Protein AF-A0A9W7A1B3-F1 (afdb_monomer)

Solvent-accessible surface area (backbone atoms only — not comparable to full-atom values): 25436 Å² total; per-residue (Å²): 144,85,84,62,67,64,61,56,49,50,51,52,54,48,58,72,50,27,79,85,66,75,71,43,38,44,47,75,47,37,27,54,65,49,44,94,46,11,64,59,52,38,56,49,39,19,62,34,64,101,68,39,80,72,80,75,43,32,38,63,68,20,54,49,42,48,47,52,49,52,20,52,59,31,41,76,69,76,42,67,18,68,62,49,42,54,51,52,52,53,53,51,50,55,41,47,71,67,30,81,82,69,76,72,76,77,79,81,77,75,74,81,84,79,83,83,88,84,87,87,83,88,83,85,85,89,81,89,83,83,88,85,84,87,79,86,86,84,89,83,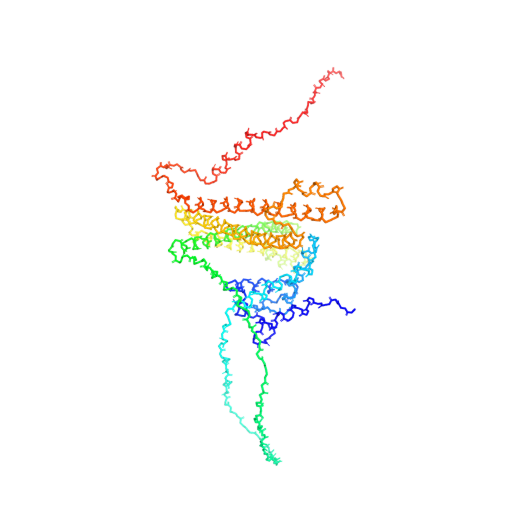89,86,92,86,81,93,77,87,83,77,86,73,81,79,76,75,76,79,75,73,77,70,72,69,94,39,75,66,54,54,50,29,52,51,46,50,52,50,52,48,52,42,53,51,31,50,50,51,35,52,50,44,50,53,52,44,53,52,42,54,54,50,36,51,51,39,47,51,52,18,44,73,57,66,46,48,99,84,61,47,71,69,61,31,58,57,37,43,78,46,100,53,21,72,59,23,48,51,29,49,53,31,50,51,53,38,54,52,38,50,52,51,45,52,53,42,52,51,53,37,51,54,37,44,52,57,34,65,68,54,78,70,68,94,40,73,64,50,56,49,30,54,51,50,52,52,50,52,48,50,47,51,54,35,50,51,52,36,53,54,43,51,54,53,43,53,55,42,52,54,50,36,51,54,38,46,52,52,19,45,74,57,66,44,48,97,82,62,50,71,68,61,30,58,58,37,43,77,45,100,51,19,72,57,24,49,52,28,49,52,31,50,51,51,36,55,53,38,51,52,50,44,54,52,45,51,53,54,36,50,57,36,50,54,48,38,49,51,63,67,66,52,70,85,68,71,70,72,97,78,70,97,67,94,66,52,73,69,51,53,54,50,52,51,53,54,50,50,50,68,75,55,62,79,81,82,73,88,75,88,78,81,83,77,85,77,83,92,80,134

Foldseek 3Di:
DDDCPLLVLLVVLVPLQPVVVPQWAALVSQCLQPPPCSQVVQQVLLVADPPRPPPSIHHSVSSVSVLVVQLVVQVVVVHRSVVRSVVVSVVSVVSNVVGPPPPPDPPPPPDDDDDDDDDDDDDDDDDDDDDDDDDDDDDDDDDDDDDDDDDDDDPDDPPPPPPPPDPLLVLLVVLVVLVVQLVVLVVVLVVLVVVLVVLVVVLVVLVVQLVVLVDDPPDDLVVLVVCCVDPCVVSSVSNNVSVVVNVVSVVVSVVSVVVSVVSVVSSVVSDPPPDPSSVVSVVVVVLVVQLVVLVVVLVVLVVVLVVLVVVLVVLVVQLVVLVDDPPDDLVNLVVCCVDPCVVSSVSNNVSVVVNVVSVVVSVVSVVVSVVSVVVSVCSVPVDPPPPPPDDPDDPDVVNVVVVVVVVVCVVCPPPPDDDDDDDDDDDDDD

InterPro domains:
  IPR002048 EF-hand domain [PF13202] (10-33)
  IPR002048 EF-hand domain [PF13202] (53-66)
  IPR002048 EF-hand domain [PS50222] (5-40)
  IPR011992 EF-hand domain pair [SSF47473] (4-72)
  IPR018247 EF-Hand 1, calcium-binding site [PS00018] (18-30)

Organism: NCBI:txid1714386

Secondary structure (DSSP, 8-state):
----HHHHHHHHHHHHH-SS--SEE-HHHHHHHHGGGHHHHHHHHHTSSTT---SSSEEHHHHHHHHHHHHHHHHHTTS-HHHHHHHHHHHHHHHHHHS----PPP------------------------------------------------------------HHHHHHHHHHHHHHHHHHHHHHHHHHHHHHHHHHHHHHHHHHHHHHTT--TT--HHHHHHHTTSTTHHHHHHHHHHHHHHHHHHHHHHHHHHHHHHHHHHHHH-----SHHHHHHHHHHHHHHHHHHHHHHHHHHHHHHHHHHHHHHHHHHHHHHTT--TT--HHHHHHHTTSTTHHHHHHHHHHHHHHHHHHHHHHHHHHHHHHHHHHHHHHHHS------S-------HHHHHHHHHHHHHHHS------------PPPP--

Radius of gyration: 39.37 Å; Cα contacts (8 Å, |Δi|>4): 263; chains: 1; bounding box: 117×94×112 Å

Sequence (430 aa):
MSENTHEEEIKAFFNDIDVNGSGSLEVVELKRLFGQNAETVAAELDGIGNGGNGDGVVSLDELQSFFNNIKANTETAGKDGEAAVKKALKGLRVTLEKAPKEEAPPALVVEPEAPKEEAPVEEEKPVEEEAPFAEEPKVEEAPKEEAPVEEAPKAEEEEVVDIPDNEETNKAAQGLQNLKRKKDAKAKVAAKRAELAALDEAEKKIEEEAAAAGVTDQTTEAELEEMASGPEADKAATMLQSMQRKKDAIKRVEAKKAELAAAKEEEEAIDIPDNEETNKAAQGLQNLKRKKDAKAKVAAKRAELAALDEAEKKIEEEAAAAGVTDQTTEAELEEMASGPEADKAATMLQSMQRKKDAIKKVDAKRAELKAAEDEVVAVEESPNEEAPAGLESAVSPRAQIAAAKELDSKLNPPAEGAGGEAVVEAPPAE

pLDDT: mean 75.17, std 20.06, range [30.69, 95.06]

Structure (mmCIF, N/CA/C/O backbone):
data_AF-A0A9W7A1B3-F1
#
_entry.id   AF-A0A9W7A1B3-F1
#
loop_
_atom_site.group_PDB
_atom_site.id
_atom_site.type_symbol
_atom_site.label_atom_id
_atom_site.label_alt_id
_atom_site.label_comp_id
_atom_site.label_asym_id
_atom_site.label_entity_id
_atom_site.label_seq_id
_atom_site.pdbx_PDB_ins_code
_atom_site.Cartn_x
_atom_site.Cartn_y
_atom_site.Cartn_z
_atom_site.occupancy
_atom_site.B_iso_or_equiv
_atom_site.auth_seq_id
_atom_site.auth_comp_id
_atom_site.auth_asym_id
_atom_site.auth_atom_id
_atom_site.pdbx_PDB_model_num
ATOM 1 N N . MET A 1 1 ? 1.606 -35.020 9.521 1.00 42.25 1 MET A N 1
ATOM 2 C CA . MET A 1 1 ? 0.880 -35.074 8.234 1.00 42.25 1 MET A CA 1
ATOM 3 C C . MET A 1 1 ? -0.245 -34.036 8.257 1.00 42.25 1 MET A C 1
ATOM 5 O O . MET A 1 1 ? -1.403 -34.425 8.220 1.00 42.25 1 MET A O 1
ATOM 9 N N . SER A 1 2 ? 0.060 -32.738 8.403 1.00 50.41 2 SER A N 1
ATOM 10 C CA . SER A 1 2 ? -0.943 -31.651 8.350 1.00 50.41 2 SER A CA 1
ATOM 11 C C . SER A 1 2 ? -0.256 -30.280 8.183 1.00 50.41 2 SER A C 1
ATOM 13 O O . SER A 1 2 ? -0.318 -29.470 9.098 1.00 50.41 2 SER A O 1
ATOM 15 N N . GLU A 1 3 ? 0.454 -30.025 7.076 1.00 50.12 3 GLU A N 1
ATOM 16 C CA . GLU A 1 3 ? 1.166 -28.734 6.882 1.00 50.12 3 GLU A CA 1
ATOM 17 C C . GLU A 1 3 ? 0.798 -27.948 5.604 1.00 50.12 3 GLU A C 1
ATOM 19 O O . GLU A 1 3 ? 1.347 -26.873 5.393 1.00 50.12 3 GLU A O 1
ATOM 24 N N . ASN A 1 4 ? -0.205 -28.366 4.817 1.00 58.25 4 ASN A N 1
ATOM 25 C CA . ASN A 1 4 ? -0.624 -27.629 3.602 1.00 58.25 4 ASN A CA 1
ATOM 26 C C . ASN A 1 4 ? -2.002 -26.945 3.727 1.00 58.25 4 ASN A C 1
ATOM 28 O O . ASN A 1 4 ? -2.737 -26.819 2.754 1.00 58.25 4 ASN A O 1
ATOM 32 N N . THR A 1 5 ? -2.368 -26.469 4.919 1.00 76.94 5 THR A N 1
ATOM 33 C CA . THR A 1 5 ? -3.688 -25.852 5.180 1.00 76.94 5 THR A CA 1
ATOM 34 C C . THR A 1 5 ? -3.945 -24.583 4.358 1.00 76.94 5 THR A C 1
ATOM 36 O O . THR A 1 5 ? -5.055 -24.367 3.888 1.00 76.94 5 THR A O 1
ATOM 39 N N . HIS A 1 6 ? -2.927 -23.749 4.136 1.00 83.81 6 HIS A N 1
ATOM 40 C CA . HIS A 1 6 ? -3.083 -22.490 3.402 1.00 83.81 6 HIS A CA 1
ATOM 41 C C . HIS A 1 6 ? -3.154 -22.677 1.878 1.00 83.81 6 HIS A C 1
ATOM 43 O O . HIS A 1 6 ? -3.874 -21.936 1.222 1.00 83.81 6 HIS A O 1
ATOM 49 N N . GLU A 1 7 ? -2.473 -23.673 1.304 1.00 88.88 7 GLU A N 1
ATOM 50 C CA . GLU A 1 7 ? -2.584 -23.980 -0.132 1.00 88.88 7 GLU A CA 1
ATOM 51 C C . GLU A 1 7 ? -4.000 -24.440 -0.498 1.00 88.88 7 GLU A C 1
ATOM 53 O O . GLU A 1 7 ? -4.557 -24.006 -1.507 1.00 88.88 7 GLU A O 1
ATOM 58 N N . GLU A 1 8 ? -4.606 -25.276 0.352 1.00 91.06 8 GLU A N 1
ATOM 59 C CA . GLU A 1 8 ? -5.997 -25.708 0.198 1.00 91.06 8 GLU A CA 1
ATOM 60 C C . GLU A 1 8 ? -6.974 -24.533 0.348 1.00 91.06 8 GLU A C 1
ATOM 62 O O . GLU A 1 8 ? -7.931 -24.430 -0.419 1.00 91.06 8 GLU A O 1
ATOM 67 N N . GLU A 1 9 ? -6.716 -23.607 1.278 1.00 91.44 9 GLU A N 1
ATOM 68 C CA . GLU A 1 9 ? -7.517 -22.387 1.438 1.00 91.44 9 GLU A CA 1
ATOM 69 C C . GLU A 1 9 ? -7.401 -21.443 0.229 1.00 91.44 9 GLU A C 1
ATOM 71 O O . GLU A 1 9 ? -8.421 -20.913 -0.216 1.00 91.44 9 GLU A O 1
ATOM 76 N N . ILE A 1 10 ? -6.197 -21.260 -0.330 1.00 93.38 10 ILE A N 1
ATOM 77 C CA . ILE A 1 10 ? -5.975 -20.461 -1.548 1.00 93.38 10 ILE A CA 1
ATOM 78 C C . ILE A 1 10 ? -6.693 -21.108 -2.731 1.00 93.38 10 ILE A C 1
ATOM 80 O O . ILE A 1 10 ? -7.367 -20.413 -3.482 1.00 93.38 10 ILE A O 1
ATOM 84 N N . LYS A 1 11 ? -6.608 -22.435 -2.873 1.00 94.88 11 LYS A N 1
ATOM 85 C CA . LYS A 1 11 ? -7.301 -23.170 -3.936 1.00 94.88 11 LYS A CA 1
ATOM 86 C C . LYS A 1 11 ? -8.821 -23.081 -3.807 1.00 94.88 11 LYS A C 1
ATOM 88 O O . LYS A 1 11 ? -9.506 -22.894 -4.805 1.00 94.88 11 LYS A O 1
ATOM 93 N N . ALA A 1 12 ? -9.353 -23.193 -2.592 1.00 93.31 12 ALA A N 1
ATOM 94 C CA . ALA A 1 12 ? -10.780 -23.002 -2.354 1.00 93.31 12 ALA A CA 1
ATOM 95 C C . ALA A 1 12 ? -11.211 -21.579 -2.734 1.00 93.31 12 ALA A C 1
ATOM 97 O O . ALA A 1 12 ? -12.193 -21.412 -3.442 1.00 93.31 12 ALA A O 1
ATOM 98 N N . PHE A 1 13 ? -10.441 -20.567 -2.327 1.00 94.19 13 PHE A N 1
ATOM 99 C CA . PHE A 1 13 ? -10.705 -19.176 -2.688 1.00 94.19 13 PHE A CA 1
ATOM 100 C C . PHE A 1 13 ? -10.598 -18.916 -4.196 1.00 94.19 13 PHE A C 1
ATOM 102 O O . PHE A 1 13 ? -11.420 -18.190 -4.737 1.00 94.19 13 PHE A O 1
ATOM 109 N N . PHE A 1 14 ? -9.637 -19.532 -4.884 1.00 95.06 14 PHE A N 1
ATOM 110 C CA . PHE A 1 14 ? -9.517 -19.462 -6.339 1.00 95.06 14 PHE A CA 1
ATOM 111 C C . PHE A 1 14 ? -10.797 -19.959 -7.020 1.00 95.06 14 PHE A C 1
ATOM 113 O O . PHE A 1 14 ? -11.385 -19.242 -7.823 1.00 95.06 14 PHE A O 1
ATOM 120 N N . ASN A 1 15 ? -11.281 -21.137 -6.618 1.00 94.31 15 ASN A N 1
ATOM 121 C CA . ASN A 1 15 ? -12.518 -21.713 -7.148 1.00 94.31 15 ASN A CA 1
ATOM 122 C C . ASN A 1 15 ? -13.766 -20.875 -6.816 1.00 94.31 15 ASN A C 1
ATOM 124 O O . ASN A 1 15 ? -14.752 -20.944 -7.540 1.00 94.31 15 ASN A O 1
ATOM 128 N N . ASP A 1 16 ? -13.748 -20.105 -5.721 1.00 92.31 16 ASP A N 1
ATOM 129 C CA . ASP A 1 16 ? -14.851 -19.198 -5.375 1.00 92.31 16 ASP A CA 1
ATOM 130 C C . ASP A 1 16 ? -14.948 -18.012 -6.366 1.00 92.31 16 ASP A C 1
ATOM 132 O O . ASP A 1 16 ? -16.018 -17.414 -6.510 1.00 92.31 16 ASP A O 1
ATOM 136 N N . ILE A 1 17 ? -13.842 -17.651 -7.031 1.00 92.94 17 ILE A N 1
ATOM 137 C CA . ILE A 1 17 ? -13.749 -16.515 -7.968 1.00 92.94 17 ILE A CA 1
ATOM 138 C C . ILE A 1 17 ? -13.858 -16.973 -9.423 1.00 92.94 17 ILE A C 1
ATOM 140 O O . ILE A 1 17 ? -14.475 -16.263 -10.216 1.00 92.94 17 ILE A O 1
ATOM 144 N N . ASP A 1 18 ? -13.266 -18.124 -9.749 1.00 94.88 18 ASP A N 1
ATOM 145 C CA . ASP A 1 18 ? -13.313 -18.780 -11.061 1.00 94.88 18 ASP A CA 1
ATOM 146 C C . ASP A 1 18 ? -14.726 -19.331 -11.313 1.00 94.88 18 ASP A C 1
ATOM 148 O O . ASP A 1 18 ? -15.024 -20.514 -11.134 1.00 94.88 18 ASP A O 1
ATOM 152 N N . VAL A 1 19 ? -15.650 -18.432 -11.651 1.00 90.94 19 VAL A N 1
ATOM 153 C CA . VAL A 1 19 ? -17.077 -18.756 -11.765 1.00 90.94 19 VAL A CA 1
ATOM 154 C C . VAL A 1 19 ? -17.354 -19.538 -13.043 1.00 90.94 19 VAL A C 1
ATOM 156 O O . VAL A 1 19 ? -18.316 -20.308 -13.088 1.00 90.94 19 VAL A O 1
ATOM 159 N N . ASN A 1 20 ? -16.531 -19.353 -14.078 1.00 89.81 20 ASN A N 1
ATOM 160 C CA . ASN A 1 20 ? -16.642 -20.124 -15.312 1.00 89.81 20 ASN A CA 1
ATOM 161 C C . ASN A 1 20 ? -15.918 -21.486 -15.237 1.00 89.81 20 ASN A C 1
ATOM 163 O O . ASN A 1 20 ? -16.147 -22.329 -16.108 1.00 89.81 20 ASN A O 1
ATOM 167 N N . GLY A 1 21 ? -15.118 -21.734 -14.192 1.00 92.69 21 GLY A N 1
ATOM 168 C CA . GLY A 1 21 ? -14.382 -22.981 -13.987 1.00 92.69 21 GLY A CA 1
ATOM 169 C C . GLY A 1 21 ? -13.288 -23.199 -15.030 1.00 92.69 21 GLY A C 1
ATOM 170 O O . GLY A 1 21 ? -12.997 -24.345 -15.384 1.00 92.69 21 GLY A O 1
ATOM 171 N N . SER A 1 22 ? -12.738 -22.117 -15.580 1.00 92.44 22 SER A N 1
ATOM 172 C CA . SER A 1 22 ? -11.733 -22.163 -16.642 1.00 92.44 22 SER A CA 1
ATOM 173 C C . SER A 1 22 ? -10.363 -22.626 -16.143 1.00 92.44 22 SER A C 1
ATOM 175 O O . SER A 1 22 ? -9.544 -23.079 -16.945 1.00 92.44 22 SER A O 1
ATOM 177 N N . GLY A 1 23 ? -10.119 -22.565 -14.831 1.00 93.12 23 GLY A N 1
ATOM 178 C CA . GLY A 1 23 ? -8.818 -22.831 -14.224 1.00 93.12 23 GLY A CA 1
ATOM 179 C C . GLY A 1 23 ? -7.876 -21.623 -14.225 1.00 93.12 23 GLY A C 1
ATOM 180 O O . GLY A 1 23 ? -6.732 -21.766 -13.788 1.00 93.12 23 GLY A O 1
ATOM 181 N N . SER A 1 24 ? -8.355 -20.454 -14.660 1.00 93.56 24 SER A N 1
ATOM 182 C CA . SER A 1 24 ? -7.649 -19.169 -14.668 1.00 93.56 24 SER A CA 1
ATOM 183 C C . SER A 1 24 ? -8.621 -18.050 -14.282 1.00 93.56 24 SER A C 1
ATOM 185 O O . SER A 1 24 ? -9.803 -18.141 -14.571 1.00 93.56 24 SER A O 1
ATOM 187 N N . LEU A 1 25 ? -8.141 -16.982 -13.646 1.00 93.31 25 LEU A N 1
ATOM 188 C CA . LEU A 1 25 ? -8.967 -15.820 -13.318 1.00 93.31 25 LEU A CA 1
ATOM 189 C C . LEU A 1 25 ? -8.822 -14.760 -14.401 1.00 93.31 25 LEU A C 1
ATOM 191 O O . LEU A 1 25 ? -7.751 -14.171 -14.578 1.00 93.31 25 LEU A O 1
ATOM 195 N N . GLU A 1 26 ? -9.917 -14.481 -15.095 1.00 92.69 26 GLU A N 1
ATOM 196 C CA . GLU A 1 26 ? -9.976 -13.388 -16.057 1.00 92.69 26 GLU A CA 1
ATOM 197 C C . GLU A 1 26 ? -10.159 -12.033 -15.354 1.00 92.69 26 GLU A C 1
ATOM 199 O O . GLU A 1 26 ? -10.687 -11.926 -14.242 1.00 92.69 26 GLU A O 1
ATOM 204 N N . VAL A 1 27 ? -9.798 -10.941 -16.039 1.00 91.25 27 VAL A N 1
ATOM 205 C CA . VAL A 1 27 ? -10.001 -9.567 -15.538 1.00 91.25 27 VAL A CA 1
ATOM 206 C C . VAL A 1 27 ? -11.457 -9.320 -15.127 1.00 91.25 27 VAL A C 1
ATOM 208 O O . VAL A 1 27 ? -11.708 -8.610 -14.153 1.00 91.25 27 VAL A O 1
ATOM 211 N N . VAL A 1 28 ? -12.422 -9.912 -15.839 1.00 90.88 28 VAL A N 1
ATOM 212 C CA . VAL A 1 28 ? -13.857 -9.795 -15.532 1.00 90.88 28 VAL A CA 1
ATOM 213 C C . VAL A 1 28 ? -14.192 -10.424 -14.178 1.00 90.88 28 VAL A C 1
ATOM 215 O O . VAL A 1 28 ? -14.945 -9.841 -13.398 1.00 90.88 28 VAL A O 1
ATOM 218 N N . GLU A 1 29 ? -13.595 -11.568 -13.856 1.00 91.38 29 GLU A N 1
ATOM 219 C CA . GLU A 1 29 ? -13.804 -12.264 -12.584 1.00 91.38 29 GLU A CA 1
ATOM 220 C C . GLU A 1 29 ? -13.119 -11.516 -11.438 1.00 91.38 29 GLU A C 1
ATOM 222 O O . GLU A 1 29 ? -13.723 -11.267 -10.391 1.00 91.38 29 GLU A O 1
ATOM 227 N N . LEU A 1 30 ? -11.906 -11.013 -11.679 1.00 90.69 30 LEU A N 1
ATOM 228 C CA . LEU A 1 30 ? -11.185 -10.148 -10.744 1.00 90.69 30 LEU A CA 1
ATOM 229 C C . LEU A 1 30 ? -11.904 -8.812 -10.500 1.00 90.69 30 LEU A C 1
ATOM 231 O O . LEU A 1 30 ? -11.788 -8.236 -9.415 1.00 90.69 30 LEU A O 1
ATOM 235 N N . LYS A 1 31 ? -12.698 -8.324 -11.461 1.00 90.62 31 LYS A N 1
ATOM 236 C CA . LYS A 1 31 ? -13.496 -7.093 -11.333 1.00 90.62 31 LYS A CA 1
ATOM 237 C C . LYS A 1 31 ? -14.519 -7.170 -10.211 1.00 90.62 31 LYS A C 1
ATOM 239 O O . LYS A 1 31 ? -14.789 -6.149 -9.579 1.00 90.62 31 LYS A O 1
ATOM 244 N N . ARG A 1 32 ? -15.027 -8.365 -9.899 1.00 86.31 32 ARG A N 1
ATOM 245 C CA . ARG A 1 32 ? -15.930 -8.573 -8.756 1.00 86.31 32 ARG A CA 1
ATOM 246 C C . ARG A 1 32 ? -15.235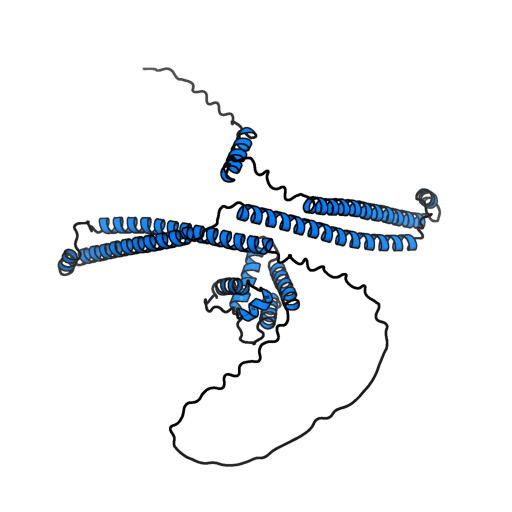 -8.317 -7.421 1.00 86.31 32 ARG A C 1
ATOM 248 O O . ARG A 1 32 ? -15.849 -7.777 -6.510 1.00 86.31 32 ARG A O 1
ATOM 255 N N . LEU A 1 33 ? -13.951 -8.655 -7.317 1.00 87.38 33 LEU A N 1
ATOM 256 C CA . LEU A 1 33 ? -13.163 -8.475 -6.098 1.00 87.38 33 LEU A CA 1
ATOM 257 C C . LEU A 1 33 ? -12.541 -7.084 -5.980 1.00 87.38 33 LEU A C 1
ATOM 259 O O . LEU A 1 33 ? -12.558 -6.477 -4.910 1.00 87.38 33 LEU A O 1
ATOM 263 N N . PHE A 1 34 ? -11.958 -6.591 -7.069 1.00 88.88 34 PHE A N 1
ATOM 264 C CA . PHE A 1 34 ? -11.080 -5.420 -7.051 1.00 88.88 34 PHE A CA 1
ATOM 265 C C . PHE A 1 34 ? -11.684 -4.197 -7.751 1.00 88.88 34 PHE A C 1
ATOM 267 O O . PHE A 1 34 ? -11.060 -3.130 -7.790 1.00 88.88 34 PHE A O 1
ATOM 274 N N . GLY A 1 35 ? -12.901 -4.319 -8.291 1.00 88.50 35 GLY A N 1
ATOM 275 C CA . GLY A 1 35 ? -13.586 -3.248 -9.004 1.00 88.50 35 GLY A CA 1
ATOM 276 C C . GLY A 1 35 ? -12.753 -2.736 -10.177 1.00 88.50 35 GLY A C 1
ATOM 277 O O . GLY A 1 35 ? -12.212 -3.503 -10.969 1.00 88.50 35 GLY A O 1
ATOM 278 N N . GLN A 1 36 ? -12.605 -1.415 -10.273 1.00 86.25 36 GLN A N 1
ATOM 279 C CA . GLN A 1 36 ? -11.832 -0.768 -11.342 1.00 86.25 36 GLN A CA 1
ATOM 280 C C . GLN A 1 36 ? -10.328 -1.088 -11.312 1.00 86.25 36 GLN A C 1
ATOM 282 O O . GLN A 1 36 ? -9.644 -0.836 -12.296 1.00 86.25 36 GLN A O 1
ATOM 287 N N . ASN A 1 37 ? -9.808 -1.654 -10.218 1.00 85.69 37 ASN A N 1
ATOM 288 C CA . ASN A 1 37 ? -8.390 -1.998 -10.110 1.00 85.69 37 ASN A CA 1
ATOM 289 C C . ASN A 1 37 ? -8.059 -3.392 -10.664 1.00 85.69 37 ASN A C 1
ATOM 291 O O . ASN A 1 37 ? -6.894 -3.776 -10.639 1.00 85.69 37 ASN A O 1
ATOM 295 N N . ALA A 1 38 ? -9.044 -4.153 -11.150 1.00 88.81 38 ALA A N 1
ATOM 296 C CA . ALA A 1 38 ? -8.846 -5.539 -11.573 1.00 88.81 38 ALA A CA 1
ATOM 297 C C . ALA A 1 38 ? -7.778 -5.716 -12.658 1.00 88.81 38 ALA A C 1
ATOM 299 O O . ALA A 1 38 ? -6.983 -6.636 -12.552 1.00 88.81 38 ALA A O 1
ATOM 300 N N . GLU A 1 39 ? -7.688 -4.811 -13.635 1.00 85.69 39 GLU A N 1
ATOM 301 C CA . GLU A 1 39 ? -6.642 -4.854 -14.672 1.00 85.69 39 GLU A CA 1
ATOM 302 C C . GLU A 1 39 ? -5.234 -4.665 -14.092 1.00 85.69 39 GLU A C 1
ATOM 304 O O . GLU A 1 39 ? -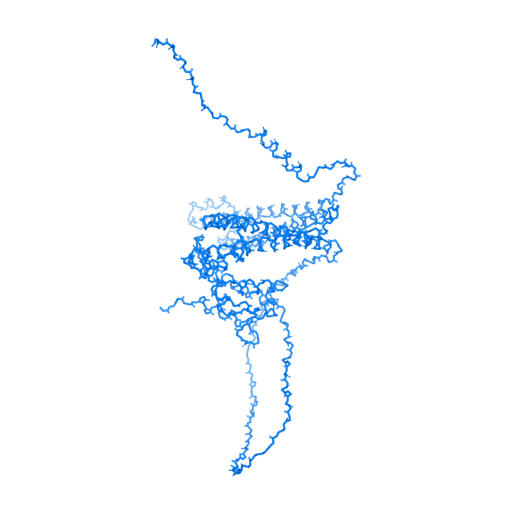4.283 -5.309 -14.521 1.00 85.69 39 GLU A O 1
ATOM 309 N N . THR A 1 40 ? -5.093 -3.792 -13.091 1.00 86.62 40 THR A N 1
ATOM 310 C CA . THR A 1 40 ? -3.803 -3.552 -12.427 1.00 86.62 40 THR A CA 1
ATOM 311 C C . THR A 1 40 ? -3.427 -4.731 -11.541 1.00 86.62 40 THR A C 1
ATOM 313 O O . THR A 1 40 ? -2.281 -5.158 -11.558 1.00 86.62 40 THR A O 1
ATOM 316 N N . VAL A 1 41 ? -4.396 -5.289 -10.811 1.00 87.12 41 VAL A N 1
ATOM 317 C CA . VAL A 1 41 ? -4.186 -6.474 -9.971 1.00 87.12 41 VAL A CA 1
ATOM 318 C C . VAL A 1 41 ? -3.868 -7.702 -10.823 1.00 87.12 41 VAL A C 1
ATOM 320 O O . VAL A 1 41 ? -2.962 -8.442 -10.470 1.00 87.12 41 VAL A O 1
ATOM 323 N N . ALA A 1 42 ? -4.548 -7.893 -11.956 1.00 88.00 42 ALA A N 1
ATOM 324 C CA . ALA A 1 42 ? -4.244 -8.964 -12.901 1.00 88.00 42 ALA A CA 1
ATOM 325 C C . ALA A 1 42 ? -2.807 -8.844 -13.422 1.00 88.00 42 ALA A C 1
ATOM 327 O O . ALA A 1 42 ? -2.041 -9.788 -13.292 1.00 88.00 42 ALA A O 1
ATOM 328 N N . ALA A 1 43 ? -2.411 -7.659 -13.903 1.00 85.75 43 ALA A N 1
ATOM 329 C CA . ALA A 1 43 ? -1.057 -7.420 -14.403 1.00 85.75 43 ALA A CA 1
ATOM 330 C C . ALA A 1 43 ? 0.028 -7.571 -13.321 1.00 85.75 43 ALA A C 1
ATOM 332 O O . ALA A 1 43 ? 1.144 -7.996 -13.614 1.00 85.75 43 ALA A O 1
ATOM 333 N N . GLU A 1 44 ? -0.272 -7.210 -12.070 1.00 85.06 44 GLU A N 1
ATOM 334 C CA . GLU A 1 44 ? 0.640 -7.450 -10.952 1.00 85.06 44 GLU A CA 1
ATOM 335 C C . GLU A 1 44 ? 0.751 -8.946 -10.638 1.00 85.06 44 GLU A C 1
ATOM 337 O O . GLU A 1 44 ? 1.862 -9.437 -10.494 1.00 85.06 44 GLU A O 1
ATOM 342 N N . LEU A 1 45 ? -0.359 -9.683 -10.564 1.00 85.81 45 LEU A N 1
ATOM 343 C CA . LEU A 1 45 ? -0.354 -11.115 -10.243 1.00 85.81 45 LEU A CA 1
ATOM 344 C C . LEU A 1 45 ? 0.309 -11.963 -11.338 1.00 85.81 45 LEU A C 1
ATOM 346 O O . LEU A 1 45 ? 1.156 -12.789 -11.010 1.00 85.81 45 LEU A O 1
ATOM 350 N N . ASP A 1 46 ? 0.000 -11.684 -12.604 1.00 82.94 46 ASP A N 1
ATOM 351 C CA . ASP A 1 46 ? 0.619 -12.285 -13.798 1.00 82.94 46 ASP A CA 1
ATOM 352 C C . ASP A 1 46 ? 2.138 -11.979 -13.868 1.00 82.94 46 ASP A C 1
ATOM 354 O O . ASP A 1 46 ? 2.947 -12.737 -14.394 1.00 82.94 46 ASP A O 1
ATOM 358 N N . GLY A 1 47 ? 2.586 -10.883 -13.241 1.00 74.00 47 GLY A N 1
ATOM 359 C CA . GLY A 1 47 ? 4.003 -10.510 -13.154 1.00 74.00 47 GLY A CA 1
ATOM 360 C C . GLY A 1 47 ? 4.755 -10.999 -11.906 1.00 74.00 47 GLY A C 1
ATOM 361 O O . GLY A 1 47 ? 5.973 -10.796 -11.817 1.00 74.00 47 GLY A O 1
ATOM 362 N N . ILE A 1 48 ? 4.082 -11.583 -10.906 1.00 67.75 48 ILE A N 1
ATOM 363 C CA . ILE A 1 48 ? 4.693 -11.898 -9.603 1.00 67.75 48 ILE A CA 1
ATOM 364 C C . ILE A 1 48 ? 5.212 -13.343 -9.557 1.00 67.75 48 ILE A C 1
ATOM 366 O O . ILE A 1 48 ? 4.467 -14.310 -9.438 1.00 67.75 48 ILE A O 1
ATOM 370 N N . GLY A 1 49 ? 6.541 -13.475 -9.498 1.00 57.44 49 GLY A N 1
ATOM 371 C CA . GLY A 1 49 ? 7.241 -14.729 -9.194 1.0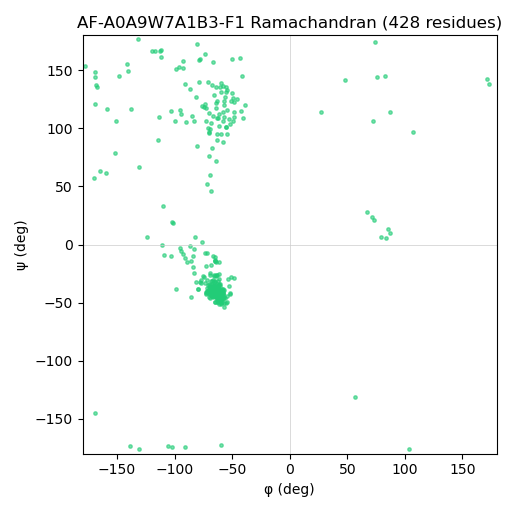0 57.44 49 GLY A CA 1
ATOM 372 C C . GLY A 1 49 ? 7.857 -15.423 -10.414 1.00 57.44 49 GLY A C 1
ATOM 373 O O . GLY A 1 49 ? 7.836 -14.908 -11.523 1.00 57.44 49 GLY A O 1
ATOM 374 N N . ASN A 1 50 ? 8.437 -16.609 -10.199 1.00 51.81 50 ASN A N 1
ATOM 375 C CA . ASN A 1 50 ? 9.050 -17.432 -11.259 1.00 51.81 50 ASN A CA 1
ATOM 376 C C . ASN A 1 50 ? 8.016 -18.166 -12.147 1.00 51.81 50 ASN A C 1
ATOM 378 O O . ASN A 1 50 ? 8.421 -18.956 -12.997 1.00 51.81 50 ASN A O 1
ATOM 382 N N . GLY A 1 51 ? 6.715 -17.959 -11.908 1.00 55.69 51 GLY A N 1
ATOM 383 C CA . GLY A 1 51 ? 5.611 -18.618 -12.614 1.00 55.69 51 GLY A CA 1
ATOM 384 C C . GLY A 1 51 ? 4.808 -17.717 -13.555 1.00 55.69 51 GLY A C 1
ATOM 385 O O . GLY A 1 51 ? 4.017 -18.259 -14.313 1.00 55.69 51 GLY A O 1
ATOM 386 N N . GLY A 1 52 ? 5.036 -16.398 -13.533 1.00 66.69 52 GLY A N 1
ATOM 387 C CA . GLY A 1 52 ? 4.323 -15.439 -14.379 1.00 66.69 52 GLY A CA 1
ATOM 388 C C . GLY A 1 52 ? 4.598 -15.666 -15.861 1.00 66.69 52 GLY A C 1
ATOM 389 O O . GLY A 1 52 ? 5.764 -15.643 -16.278 1.00 66.69 52 GLY A O 1
ATOM 390 N N . ASN A 1 53 ? 3.557 -15.915 -16.653 1.00 77.00 53 ASN A N 1
ATOM 391 C CA . ASN A 1 53 ? 3.695 -16.202 -18.083 1.00 77.00 53 ASN A CA 1
ATOM 392 C C . ASN A 1 53 ? 3.331 -14.998 -18.982 1.00 77.00 53 ASN A C 1
ATOM 394 O O . ASN A 1 53 ? 3.665 -15.015 -20.172 1.00 77.00 53 ASN A O 1
ATOM 398 N N . GLY A 1 54 ? 2.747 -13.934 -18.417 1.00 81.00 54 GLY A N 1
ATOM 399 C CA . GLY A 1 54 ? 2.372 -12.718 -19.129 1.00 81.00 54 GLY A CA 1
ATOM 400 C C . GLY A 1 54 ? 1.176 -12.905 -20.063 1.00 81.00 54 GLY A C 1
ATOM 401 O O . GLY A 1 54 ?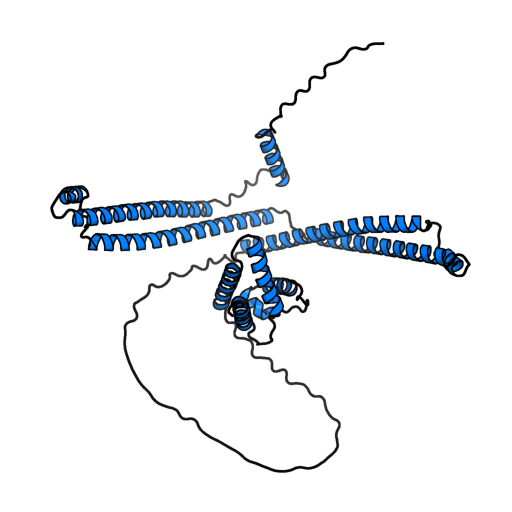 1.090 -12.193 -21.070 1.00 81.00 54 GLY A O 1
ATOM 402 N N . ASP A 1 55 ? 0.322 -13.901 -19.817 1.00 83.69 55 ASP A N 1
ATOM 403 C CA . ASP A 1 55 ? -0.804 -14.241 -20.690 1.00 83.69 55 ASP A CA 1
ATOM 404 C C . ASP A 1 55 ? -2.058 -13.382 -20.442 1.00 83.69 55 ASP A C 1
ATOM 406 O O . ASP A 1 55 ? -3.017 -13.451 -21.219 1.00 83.69 55 ASP A O 1
ATOM 410 N N . GLY A 1 56 ? -2.024 -12.504 -19.434 1.00 83.44 56 GLY A N 1
ATOM 411 C CA . GLY A 1 56 ? -3.107 -11.587 -19.099 1.00 83.44 56 GLY A CA 1
ATOM 412 C C . GLY A 1 56 ? -4.255 -12.223 -18.312 1.00 83.44 56 GLY A C 1
ATOM 413 O O . GLY A 1 56 ? -5.265 -11.548 -18.084 1.00 83.44 56 GLY A O 1
ATOM 414 N N . VAL A 1 57 ? -4.118 -13.481 -17.887 1.00 90.19 57 VAL A N 1
ATOM 415 C CA . VAL A 1 57 ? -4.993 -14.124 -16.900 1.00 90.19 5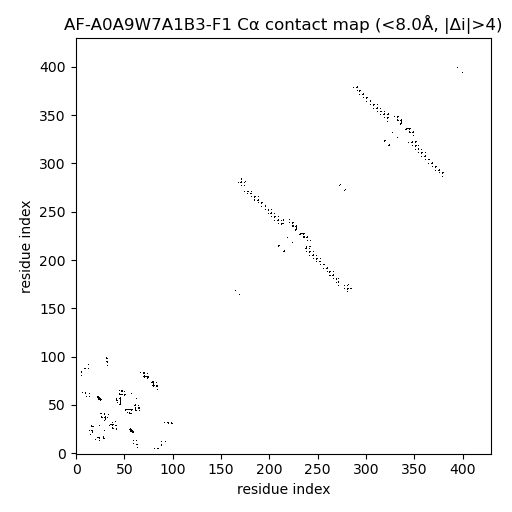7 VAL A CA 1
ATOM 416 C C . VAL A 1 57 ? -4.182 -14.506 -15.662 1.00 90.19 57 VAL A C 1
ATOM 418 O O . VAL A 1 57 ? -2.962 -14.430 -15.658 1.00 90.19 57 VAL A O 1
ATOM 421 N N . VAL A 1 58 ? -4.857 -14.841 -14.561 1.00 93.00 58 VAL A N 1
ATOM 422 C CA . VAL A 1 58 ? -4.171 -15.244 -13.324 1.00 93.00 58 VAL A CA 1
ATOM 423 C C . VAL A 1 58 ? -4.459 -16.706 -13.030 1.00 93.00 58 VAL A C 1
ATOM 425 O O . VAL A 1 58 ? -5.567 -17.073 -12.645 1.00 93.00 58 VAL A O 1
ATOM 428 N N . SER A 1 59 ? -3.453 -17.552 -13.176 1.00 93.38 59 SER A N 1
ATOM 429 C CA . SER A 1 59 ? -3.501 -18.969 -12.829 1.00 93.38 59 SER A CA 1
ATOM 430 C C . SER A 1 59 ? -3.472 -19.207 -11.312 1.00 93.38 59 SER A C 1
ATOM 432 O O . SER A 1 59 ? -3.101 -18.344 -10.507 1.00 93.38 59 SER A O 1
ATOM 434 N N . LEU A 1 60 ? -3.841 -20.424 -10.891 1.00 93.44 60 LEU A N 1
ATOM 435 C CA . LEU A 1 60 ? -3.750 -20.833 -9.484 1.00 93.44 60 LEU A CA 1
ATOM 436 C C . LEU A 1 60 ? -2.312 -20.730 -8.948 1.00 93.44 60 LEU A C 1
ATOM 438 O O . LEU A 1 60 ? -2.121 -20.318 -7.803 1.00 93.44 60 LEU A O 1
ATOM 442 N N . ASP A 1 61 ? -1.314 -21.073 -9.762 1.00 91.06 61 ASP A N 1
ATOM 443 C CA . ASP A 1 61 ? 0.099 -21.068 -9.364 1.00 91.06 61 ASP A CA 1
ATOM 444 C C . ASP A 1 61 ? 0.627 -19.638 -9.149 1.00 91.06 61 ASP A C 1
ATOM 446 O O . ASP A 1 61 ? 1.392 -19.380 -8.210 1.00 91.06 61 ASP A O 1
ATOM 450 N N . GLU A 1 62 ? 0.178 -18.681 -9.963 1.00 91.81 62 GLU A N 1
ATOM 451 C CA . GLU A 1 62 ? 0.478 -17.252 -9.795 1.00 91.81 62 GLU A CA 1
ATOM 452 C C . GLU A 1 62 ? -0.196 -16.694 -8.539 1.00 91.81 62 GLU A C 1
ATOM 454 O O . GLU A 1 62 ? 0.453 -16.040 -7.714 1.00 91.81 62 GLU A O 1
ATOM 459 N N . LEU A 1 63 ? -1.469 -17.038 -8.314 1.00 91.69 63 LEU A N 1
ATOM 460 C CA . LEU A 1 63 ? -2.173 -16.637 -7.098 1.00 91.69 63 LEU A CA 1
ATOM 461 C C . LEU A 1 63 ? -1.507 -17.225 -5.840 1.00 91.69 63 LEU A C 1
ATOM 463 O O . LEU A 1 63 ? -1.333 -16.526 -4.838 1.00 91.69 63 LEU A O 1
ATOM 467 N N . GLN A 1 64 ? -1.079 -18.489 -5.879 1.00 92.25 64 GLN A N 1
ATOM 468 C CA . GLN A 1 64 ? -0.326 -19.112 -4.788 1.00 92.25 64 GLN A CA 1
ATOM 469 C C . GLN A 1 64 ? 1.022 -18.423 -4.563 1.00 92.25 64 GLN A C 1
ATOM 471 O O . GLN A 1 64 ? 1.385 -18.138 -3.418 1.00 92.25 64 GLN A O 1
ATOM 476 N N . SER A 1 65 ? 1.745 -18.099 -5.635 1.00 90.62 65 SER A N 1
ATOM 477 C CA . SER A 1 65 ? 3.025 -17.385 -5.566 1.00 90.62 65 SER A CA 1
ATOM 478 C C . SER A 1 65 ? 2.882 -16.017 -4.899 1.00 90.62 65 SER A C 1
ATOM 480 O O . SER A 1 65 ? 3.707 -15.649 -4.057 1.00 90.62 65 SER A O 1
ATOM 482 N N . PHE A 1 66 ? 1.798 -15.296 -5.187 1.00 92.00 66 PHE A N 1
ATOM 483 C CA . PHE A 1 66 ? 1.473 -14.037 -4.527 1.00 92.00 66 PHE A CA 1
ATOM 484 C C . PHE A 1 66 ? 1.301 -14.192 -3.006 1.00 92.00 66 PHE A C 1
ATOM 486 O O . PHE A 1 66 ? 1.951 -13.483 -2.231 1.00 92.00 66 PHE A O 1
ATOM 493 N N . PHE A 1 67 ? 0.489 -15.149 -2.547 1.00 92.75 67 PHE A N 1
ATOM 494 C CA . PHE A 1 67 ? 0.299 -15.374 -1.107 1.00 92.75 67 PHE A CA 1
ATOM 495 C C . PHE A 1 67 ? 1.558 -15.911 -0.417 1.00 92.75 67 PHE A C 1
ATOM 497 O O . PHE A 1 67 ? 1.848 -15.524 0.718 1.00 92.75 67 PHE A O 1
ATOM 504 N N . ASN A 1 68 ? 2.355 -16.727 -1.106 1.00 90.75 68 ASN A N 1
ATOM 505 C CA . ASN A 1 68 ? 3.653 -17.182 -0.610 1.00 90.75 68 ASN A CA 1
ATOM 506 C C . ASN A 1 68 ? 4.636 -16.016 -0.438 1.00 90.75 68 ASN A C 1
ATOM 508 O O . ASN A 1 68 ? 5.384 -15.975 0.541 1.00 90.75 68 ASN A O 1
ATOM 512 N N . ASN A 1 69 ? 4.589 -15.018 -1.323 1.00 90.06 69 ASN A N 1
ATOM 513 C CA . ASN A 1 69 ? 5.368 -13.791 -1.182 1.00 90.06 69 ASN A CA 1
ATOM 514 C C . ASN A 1 69 ? 4.905 -12.961 0.033 1.00 90.06 69 ASN A C 1
ATOM 516 O O . ASN A 1 69 ? 5.731 -12.497 0.819 1.00 90.06 69 ASN A O 1
ATOM 520 N N . ILE A 1 70 ? 3.590 -12.845 0.272 1.00 90.69 70 ILE A N 1
ATOM 521 C CA . ILE A 1 70 ? 3.054 -12.214 1.495 1.00 90.69 70 ILE A CA 1
ATOM 522 C C . ILE A 1 70 ? 3.569 -12.933 2.744 1.00 90.69 70 ILE A C 1
ATOM 524 O O . ILE A 1 70 ? 4.030 -12.276 3.684 1.00 90.69 70 ILE A O 1
ATOM 528 N N . LYS A 1 71 ? 3.516 -14.269 2.755 1.00 91.69 71 LYS A N 1
ATOM 529 C CA . LYS A 1 71 ? 4.022 -15.088 3.858 1.00 91.69 71 LYS A CA 1
ATOM 530 C C . LYS A 1 71 ? 5.501 -14.797 4.119 1.00 91.69 71 LYS A C 1
ATOM 532 O O . LYS A 1 71 ? 5.841 -14.378 5.223 1.00 91.69 71 LYS A O 1
ATOM 537 N N . ALA A 1 72 ? 6.345 -14.898 3.092 1.00 90.19 72 ALA A N 1
ATOM 538 C CA . ALA A 1 72 ? 7.785 -14.660 3.195 1.00 90.19 72 ALA A CA 1
ATOM 539 C C . ALA A 1 72 ? 8.127 -13.230 3.661 1.00 90.19 72 ALA A C 1
ATOM 541 O O . ALA A 1 72 ? 8.966 -13.035 4.544 1.00 90.19 72 ALA A O 1
ATOM 542 N N . ASN A 1 73 ? 7.446 -12.209 3.132 1.00 89.25 73 ASN A N 1
ATOM 543 C CA . ASN A 1 73 ? 7.648 -10.815 3.548 1.00 89.25 73 ASN A CA 1
ATOM 544 C C . ASN A 1 73 ? 7.206 -10.562 4.994 1.00 89.25 73 ASN A C 1
ATOM 546 O O . ASN A 1 73 ? 7.763 -9.717 5.693 1.00 89.25 73 ASN A O 1
ATOM 550 N N . THR A 1 74 ? 6.201 -11.294 5.464 1.00 90.62 74 THR A N 1
ATOM 551 C CA . THR A 1 74 ? 5.713 -11.144 6.835 1.00 90.62 74 THR A CA 1
ATOM 552 C C . THR A 1 74 ? 6.613 -11.877 7.831 1.00 90.62 74 THR A C 1
ATOM 554 O O . THR A 1 74 ? 6.908 -11.337 8.900 1.00 90.62 74 THR A O 1
ATOM 557 N N . GLU A 1 75 ? 7.123 -13.051 7.454 1.00 90.06 75 GLU A N 1
ATOM 558 C CA . GLU A 1 75 ? 8.103 -13.815 8.235 1.00 90.06 75 GLU A CA 1
ATOM 559 C C . GLU A 1 75 ? 9.439 -13.071 8.359 1.00 90.06 75 GLU A C 1
ATOM 561 O O . GLU A 1 75 ? 9.993 -12.977 9.455 1.00 90.06 75 GLU A O 1
ATOM 566 N N . THR A 1 76 ? 9.927 -12.452 7.279 1.00 89.50 76 THR A N 1
ATOM 567 C CA . THR A 1 76 ? 11.140 -11.608 7.324 1.00 89.50 76 THR A CA 1
ATOM 568 C C . THR A 1 76 ? 10.967 -10.376 8.215 1.00 89.50 76 THR A C 1
ATOM 570 O O . THR A 1 76 ? 11.936 -9.899 8.804 1.00 89.50 76 THR A O 1
ATOM 573 N N . ALA A 1 77 ? 9.731 -9.901 8.397 1.00 87.69 77 ALA A N 1
ATOM 574 C CA . ALA A 1 77 ? 9.381 -8.845 9.344 1.00 87.69 77 ALA A CA 1
ATOM 575 C C . ALA A 1 77 ? 9.185 -9.343 10.796 1.00 87.69 77 ALA A C 1
ATOM 577 O O . ALA A 1 77 ? 8.761 -8.564 11.655 1.00 87.69 77 ALA A O 1
ATOM 578 N N . GLY A 1 78 ? 9.466 -10.620 11.084 1.00 88.81 78 GLY A N 1
ATOM 579 C CA . GLY A 1 78 ? 9.358 -11.219 12.419 1.00 88.81 78 GLY A CA 1
ATOM 580 C C . GLY A 1 78 ? 7.921 -11.453 12.891 1.00 88.81 78 GLY A C 1
ATOM 581 O O . GLY A 1 78 ? 7.674 -11.526 14.095 1.00 88.81 78 GLY A O 1
ATOM 582 N N . LYS A 1 79 ? 6.960 -11.524 11.965 1.00 93.12 79 LYS A N 1
ATOM 583 C CA . LYS A 1 79 ? 5.542 -11.782 12.246 1.00 93.12 79 LYS A CA 1
ATOM 584 C C . LYS A 1 79 ? 5.138 -13.155 11.709 1.00 93.12 79 LYS A C 1
ATOM 586 O O . LYS A 1 79 ? 5.804 -13.716 10.848 1.00 93.12 79 LYS A O 1
ATOM 591 N N . ASP A 1 80 ? 4.022 -13.676 12.208 1.00 91.44 80 ASP A N 1
ATOM 592 C CA . ASP A 1 80 ? 3.441 -14.932 11.731 1.00 91.44 80 ASP A CA 1
ATOM 593 C C . ASP A 1 80 ? 2.899 -14.759 10.299 1.00 91.44 80 ASP A C 1
ATOM 595 O O . ASP A 1 80 ? 1.865 -14.115 10.079 1.00 91.44 80 ASP A O 1
ATOM 599 N N . GLY A 1 81 ? 3.635 -15.293 9.321 1.00 89.00 81 GLY A N 1
ATOM 600 C CA . GLY A 1 81 ? 3.269 -15.210 7.910 1.00 89.00 81 GLY A CA 1
ATOM 601 C C . GLY A 1 81 ? 2.016 -16.006 7.565 1.00 89.00 81 GLY A C 1
ATOM 602 O O . GLY A 1 81 ? 1.243 -15.577 6.709 1.00 89.00 81 GLY A O 1
ATOM 603 N N . GLU A 1 82 ? 1.750 -17.111 8.259 1.00 89.25 82 GLU A N 1
ATOM 604 C CA . GLU A 1 82 ? 0.555 -17.916 8.012 1.00 89.25 82 GLU A CA 1
ATOM 605 C C . GLU A 1 82 ? -0.705 -17.194 8.502 1.00 89.25 82 GLU A C 1
ATOM 607 O O . GLU A 1 82 ? -1.714 -17.130 7.793 1.00 89.25 82 GLU A O 1
ATOM 612 N N . ALA A 1 83 ? -0.630 -16.551 9.671 1.00 89.06 83 ALA A N 1
ATOM 613 C CA . ALA A 1 83 ? -1.704 -15.690 10.161 1.00 89.06 83 ALA A CA 1
ATOM 614 C C . ALA A 1 83 ? -1.985 -14.512 9.210 1.00 89.06 83 ALA A C 1
ATOM 616 O O . ALA A 1 83 ? -3.137 -14.095 9.057 1.00 89.06 83 ALA A O 1
ATOM 617 N N . ALA A 1 84 ? -0.955 -13.979 8.547 1.00 91.50 84 ALA A N 1
ATOM 618 C CA . ALA A 1 84 ? -1.109 -12.902 7.576 1.00 91.50 84 ALA A CA 1
ATOM 619 C C . ALA A 1 84 ? -1.811 -13.358 6.292 1.00 91.50 84 ALA A C 1
ATOM 621 O O . ALA A 1 84 ? -2.727 -12.668 5.840 1.00 91.50 84 ALA A O 1
ATOM 622 N N . VAL A 1 85 ? -1.460 -14.534 5.760 1.00 92.38 85 VAL A N 1
ATOM 623 C CA . VAL A 1 85 ? -2.156 -15.137 4.609 1.00 92.38 85 VAL A CA 1
ATOM 624 C C . VAL A 1 85 ? -3.625 -15.399 4.944 1.00 92.38 85 VAL A C 1
ATOM 626 O O . VAL A 1 85 ? -4.505 -14.940 4.218 1.00 92.38 85 VAL A O 1
ATOM 629 N N . LYS A 1 86 ? -3.918 -16.020 6.096 1.00 91.31 86 LYS A N 1
ATOM 630 C CA . LYS A 1 86 ? -5.302 -16.260 6.552 1.00 91.31 86 LYS A CA 1
ATOM 631 C C . LYS A 1 86 ? -6.102 -14.970 6.694 1.00 91.31 86 LYS A C 1
ATOM 633 O O . LYS A 1 86 ? -7.264 -14.897 6.295 1.00 91.31 86 LYS A O 1
ATOM 638 N N . LYS A 1 87 ? -5.484 -13.922 7.246 1.00 92.81 87 LYS A N 1
ATOM 639 C CA . LYS A 1 87 ? -6.116 -12.605 7.379 1.00 92.81 87 LYS A CA 1
ATOM 640 C C . LYS A 1 87 ? -6.403 -11.971 6.015 1.00 92.81 87 LYS A C 1
ATOM 642 O O . LYS A 1 87 ? -7.476 -11.393 5.850 1.00 92.81 87 LYS A O 1
ATOM 647 N N . ALA A 1 88 ? -5.479 -12.085 5.063 1.00 92.56 88 ALA A N 1
ATOM 648 C CA . ALA A 1 88 ? -5.655 -11.578 3.706 1.00 92.56 88 ALA A CA 1
ATOM 649 C C . ALA A 1 88 ? -6.789 -12.313 2.971 1.00 92.56 88 ALA A C 1
ATOM 651 O O . ALA A 1 88 ? -7.713 -11.660 2.489 1.00 92.56 88 ALA A O 1
ATOM 652 N N . LEU A 1 89 ? -6.790 -13.651 2.984 1.00 92.88 89 LEU A N 1
ATOM 653 C CA . LEU A 1 89 ? -7.852 -14.476 2.391 1.00 92.88 89 LEU A CA 1
ATOM 654 C C . LEU A 1 89 ? -9.225 -14.172 2.998 1.00 92.88 89 LEU A C 1
ATOM 656 O O . LEU A 1 89 ? -10.199 -13.982 2.272 1.00 92.88 89 LEU A O 1
ATOM 660 N N . LYS A 1 90 ? -9.311 -14.055 4.329 1.00 92.75 90 LYS A N 1
ATOM 661 C CA . LYS A 1 90 ? -10.564 -13.697 5.007 1.00 92.75 90 LYS A CA 1
ATOM 662 C C . LYS A 1 90 ? -11.074 -12.321 4.576 1.00 92.75 90 LYS A C 1
ATOM 664 O O . LYS A 1 90 ? -12.269 -12.166 4.351 1.00 92.75 90 LYS A O 1
ATOM 669 N N . GLY A 1 91 ? -10.186 -11.332 4.461 1.00 90.94 91 GLY A N 1
ATOM 670 C CA . GLY A 1 91 ? -10.550 -9.997 3.984 1.00 90.94 91 GLY A CA 1
ATOM 671 C C . GLY A 1 91 ? -11.106 -10.026 2.562 1.00 90.94 91 GLY A C 1
ATOM 672 O O . GLY A 1 91 ? -12.140 -9.419 2.301 1.00 90.94 91 GLY A O 1
ATOM 673 N N . LEU A 1 92 ? -10.467 -10.784 1.670 1.00 91.38 92 LEU A N 1
ATOM 674 C CA . LEU A 1 92 ? -10.910 -10.917 0.284 1.00 91.38 92 LEU A CA 1
ATOM 675 C C . LEU A 1 92 ? -12.246 -11.656 0.156 1.00 91.38 92 LEU A C 1
ATOM 677 O O . LEU A 1 92 ? -13.096 -11.220 -0.614 1.00 91.38 92 LEU A O 1
ATOM 681 N N . ARG A 1 93 ? -12.481 -12.712 0.945 1.00 90.94 93 ARG A N 1
ATOM 682 C CA . ARG A 1 93 ? -13.781 -13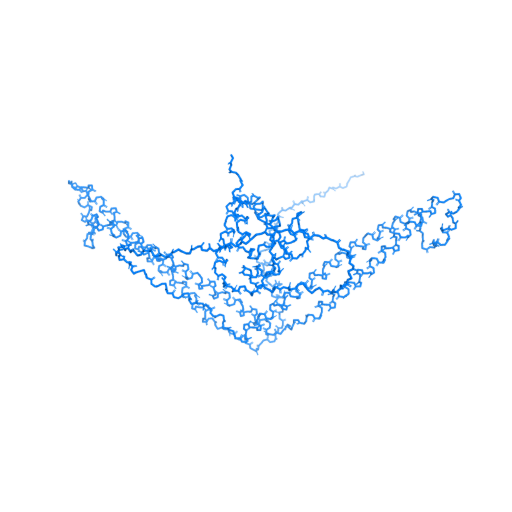.405 0.975 1.00 90.94 93 ARG A CA 1
ATOM 683 C C . ARG A 1 93 ? -14.923 -12.496 1.416 1.00 90.94 93 ARG A C 1
ATOM 685 O O . ARG A 1 93 ? -15.976 -12.511 0.795 1.00 90.94 93 ARG A O 1
ATOM 692 N N . VAL A 1 94 ? -14.704 -11.654 2.426 1.00 89.75 94 VAL A N 1
ATOM 693 C CA . VAL A 1 94 ? -15.712 -10.664 2.849 1.00 89.75 94 VAL A CA 1
ATOM 694 C C . VAL A 1 94 ? -16.021 -9.679 1.719 1.00 89.75 94 VAL A C 1
ATOM 696 O O . VAL A 1 94 ? -17.174 -9.293 1.536 1.00 89.75 94 VAL A O 1
ATOM 699 N N . THR A 1 95 ? -15.015 -9.274 0.941 1.00 86.81 95 THR A N 1
ATOM 700 C CA . THR A 1 95 ? -15.228 -8.429 -0.242 1.00 86.81 95 THR A CA 1
ATOM 701 C C . THR A 1 95 ? -16.017 -9.167 -1.323 1.00 86.81 95 THR A C 1
ATOM 703 O O . THR A 1 95 ? -16.942 -8.588 -1.883 1.00 86.81 95 THR A O 1
ATOM 706 N N . LEU A 1 96 ? -15.710 -10.445 -1.570 1.00 87.50 96 LEU A N 1
ATOM 707 C CA . LEU A 1 96 ? -16.428 -11.285 -2.532 1.00 87.50 96 LEU A CA 1
ATOM 708 C C . LEU A 1 96 ? -17.908 -11.448 -2.160 1.00 87.50 96 LEU A C 1
ATOM 710 O O . LEU A 1 96 ? -18.773 -11.330 -3.020 1.00 87.50 96 LEU A O 1
ATOM 714 N N . GLU A 1 97 ? -18.211 -11.667 -0.878 1.00 87.19 97 GLU A N 1
ATOM 715 C CA . GLU A 1 97 ? -19.587 -11.791 -0.377 1.00 87.19 97 GLU A CA 1
ATOM 716 C C . GLU A 1 97 ? -20.394 -10.494 -0.521 1.00 87.19 97 GLU A C 1
ATOM 718 O O . GLU A 1 97 ? -21.609 -10.539 -0.712 1.00 87.19 97 GLU A O 1
ATOM 723 N N . LYS A 1 98 ? -19.724 -9.338 -0.432 1.00 82.62 98 LYS A N 1
ATOM 724 C CA . LYS A 1 98 ? -20.338 -8.014 -0.606 1.00 82.62 98 LYS A CA 1
ATOM 725 C C . LYS A 1 98 ? -20.444 -7.582 -2.066 1.00 82.62 98 LYS A C 1
ATOM 727 O O . LYS A 1 98 ? -21.207 -6.662 -2.360 1.00 82.62 98 LYS A O 1
ATOM 732 N N . ALA A 1 99 ? -19.674 -8.191 -2.965 1.00 77.88 99 ALA A N 1
ATOM 733 C CA . ALA A 1 99 ? -19.721 -7.859 -4.376 1.00 77.88 99 ALA A CA 1
ATOM 734 C C . ALA A 1 99 ? -21.112 -8.201 -4.939 1.00 77.88 99 ALA A C 1
ATOM 736 O O . ALA A 1 99 ? -21.649 -9.274 -4.640 1.00 77.88 99 ALA A O 1
ATOM 737 N N . PRO A 1 100 ? -21.726 -7.314 -5.745 1.00 71.44 100 PRO A N 1
ATOM 738 C CA . PRO A 1 100 ? -22.985 -7.632 -6.394 1.00 71.44 100 PRO A CA 1
ATOM 739 C C . PRO A 1 100 ? -22.783 -8.901 -7.221 1.00 71.44 100 PRO A C 1
ATOM 741 O O . PRO A 1 100 ? -21.887 -8.967 -8.065 1.00 71.44 100 PRO A O 1
ATOM 744 N N . LYS A 1 101 ? -23.605 -9.922 -6.954 1.00 66.12 101 LYS A N 1
ATOM 745 C CA . LYS A 1 101 ? -23.677 -11.129 -7.780 1.00 66.12 101 LYS A CA 1
ATOM 746 C C . LYS A 1 101 ? -24.255 -10.717 -9.125 1.00 66.12 101 LYS A C 1
ATOM 748 O O . LYS A 1 101 ? -25.460 -10.774 -9.336 1.00 66.12 101 LYS A O 1
ATOM 753 N N . GLU A 1 102 ? -23.393 -10.208 -9.991 1.00 54.50 102 GLU A N 1
ATOM 754 C CA . GLU A 1 102 ? -23.731 -9.910 -11.370 1.00 54.50 102 GLU A CA 1
ATOM 755 C C . GLU A 1 102 ? -24.115 -11.244 -12.012 1.00 54.50 102 GLU A C 1
ATOM 757 O O . GLU A 1 102 ? -23.267 -12.132 -12.133 1.00 54.50 102 GLU A O 1
ATOM 762 N N . GLU A 1 103 ? -25.409 -11.423 -12.302 1.00 45.59 103 GLU A N 1
ATOM 763 C CA . GLU A 1 103 ? -25.928 -12.558 -13.066 1.00 45.59 103 GLU A CA 1
ATOM 764 C C . GLU A 1 103 ? -25.065 -12.689 -14.319 1.00 45.59 103 GLU A C 1
ATOM 766 O O . GLU A 1 103 ? -25.011 -11.775 -15.144 1.00 45.59 103 GLU A O 1
ATOM 771 N N . ALA A 1 104 ? -24.319 -13.790 -14.409 1.00 47.28 104 ALA A N 1
ATOM 772 C CA . ALA A 1 104 ? -23.448 -14.035 -15.542 1.00 47.28 104 ALA A CA 1
ATOM 773 C C . ALA A 1 104 ? -24.285 -13.939 -16.830 1.00 47.28 104 ALA A C 1
ATOM 775 O O . ALA A 1 104 ? -25.368 -14.535 -16.883 1.00 47.28 104 ALA A O 1
ATOM 776 N N . PRO A 1 105 ? -23.828 -13.215 -17.867 1.00 39.88 105 PRO A N 1
ATOM 777 C CA . PRO A 1 105 ? -24.482 -13.294 -19.161 1.00 39.88 105 PRO A CA 1
ATOM 778 C C . PRO A 1 105 ? -24.511 -14.770 -19.588 1.00 39.88 105 PRO A C 1
ATOM 780 O O . PRO A 1 105 ? -23.511 -15.473 -19.406 1.00 39.88 105 PRO A O 1
ATOM 783 N N . PRO A 1 106 ? -25.647 -15.274 -20.106 1.00 40.44 106 PRO A N 1
ATOM 784 C CA . PRO A 1 106 ? -25.750 -16.660 -20.529 1.00 40.44 106 PRO A CA 1
ATOM 785 C C . PRO A 1 106 ? -24.638 -16.947 -21.531 1.00 40.44 106 PRO A C 1
ATOM 787 O O . PRO A 1 106 ? -24.430 -16.167 -22.463 1.00 40.44 106 PRO A O 1
ATOM 790 N N . ALA A 1 107 ? -23.925 -18.052 -21.303 1.00 41.22 107 ALA A N 1
ATOM 791 C CA . ALA A 1 107 ? -22.880 -18.546 -22.180 1.00 41.22 107 ALA A CA 1
ATOM 792 C C . ALA A 1 107 ? -23.339 -18.428 -23.639 1.00 41.22 107 ALA A C 1
ATOM 794 O O . ALA A 1 107 ? -24.313 -19.065 -24.050 1.00 41.22 107 ALA A O 1
ATOM 795 N N . LEU A 1 108 ? -22.657 -17.577 -24.406 1.00 36.09 108 LEU A N 1
ATOM 796 C CA . LEU A 1 108 ? -22.777 -17.546 -25.854 1.00 36.09 108 LEU A CA 1
ATOM 797 C C . LEU A 1 108 ? -22.286 -18.905 -26.349 1.00 36.09 108 LEU A C 1
ATOM 799 O O . LEU A 1 108 ? -21.089 -19.142 -26.488 1.00 36.09 108 LEU A O 1
ATOM 803 N N . VAL A 1 109 ? -23.235 -19.815 -26.561 1.00 39.34 109 VAL A N 1
ATOM 804 C CA . VAL A 1 109 ? -23.051 -21.029 -27.347 1.00 39.34 109 VAL A CA 1
ATOM 805 C C . VAL A 1 109 ? -22.651 -20.561 -28.741 1.00 39.34 109 VAL A C 1
ATOM 807 O O . VAL A 1 109 ? -23.491 -20.190 -29.557 1.00 39.34 109 VAL A O 1
ATOM 810 N N . VAL A 1 110 ? -21.347 -20.505 -28.992 1.00 39.88 110 VAL A N 1
ATOM 811 C CA . VAL A 1 110 ? -20.812 -20.399 -30.344 1.00 39.88 110 VAL A CA 1
ATOM 812 C C . VAL A 1 110 ? -21.089 -21.750 -30.994 1.00 39.88 110 VAL A C 1
ATOM 814 O O . VAL A 1 110 ? -20.376 -22.726 -30.764 1.00 39.88 110 VAL A O 1
ATOM 817 N N . GLU A 1 111 ? -22.185 -21.824 -31.749 1.00 41.88 111 GLU A N 1
ATOM 818 C CA . GLU A 1 111 ? -22.401 -22.903 -32.707 1.00 41.88 111 GLU A CA 1
ATOM 819 C C . GLU A 1 111 ? -21.205 -22.930 -33.676 1.00 41.88 111 GLU A C 1
ATOM 821 O O . GLU A 1 111 ? -20.866 -21.893 -34.255 1.00 41.88 111 GLU A O 1
ATOM 826 N N . PRO A 1 112 ? -20.531 -24.076 -33.865 1.00 42.16 112 PRO A N 1
ATOM 827 C CA . PRO A 1 112 ? -19.467 -24.169 -34.850 1.00 42.16 112 PRO A CA 1
ATOM 828 C C . PRO A 1 112 ? -20.069 -24.117 -36.261 1.00 42.16 112 PRO A C 1
ATOM 830 O O . PRO A 1 112 ? -20.754 -25.045 -36.695 1.00 42.16 112 PRO A O 1
ATOM 833 N N . GLU A 1 113 ? -19.787 -23.038 -36.997 1.00 35.62 113 GLU A N 1
ATOM 834 C CA . GLU A 1 113 ? -20.006 -22.982 -38.442 1.00 35.62 113 GLU A CA 1
ATOM 835 C C . GLU A 1 113 ? -19.152 -24.050 -39.139 1.00 35.62 113 GLU A C 1
ATOM 837 O O . GLU A 1 113 ? -17.923 -23.978 -39.190 1.00 35.62 113 GLU A O 1
ATOM 842 N N . ALA A 1 114 ? -19.825 -25.042 -39.714 1.00 41.31 114 ALA A N 1
ATOM 843 C CA . ALA A 1 114 ? -19.248 -25.967 -40.673 1.00 41.31 114 ALA A CA 1
ATOM 844 C C . ALA A 1 114 ? -19.341 -25.391 -42.097 1.00 41.31 114 ALA A C 1
ATOM 846 O O . ALA A 1 114 ? -20.437 -25.025 -42.533 1.00 41.31 114 ALA A O 1
ATOM 847 N N . PRO A 1 115 ? -18.264 -25.433 -42.901 1.00 40.69 115 PRO A N 1
ATOM 848 C CA . PRO A 1 115 ? -18.386 -25.459 -44.346 1.00 40.69 115 PRO A CA 1
ATOM 849 C C . PRO A 1 115 ? -18.143 -26.878 -44.883 1.00 40.69 115 PRO A C 1
ATOM 851 O O . PRO A 1 115 ? -17.057 -27.436 -44.762 1.00 40.69 115 PRO A O 1
ATOM 854 N N . LYS A 1 116 ? -19.220 -27.428 -45.460 1.00 39.75 116 LYS A N 1
ATOM 855 C CA . LYS A 1 116 ? -19.325 -28.134 -46.757 1.00 39.75 116 LYS A CA 1
ATOM 856 C C . LYS A 1 116 ? -18.056 -28.841 -47.271 1.00 39.75 116 LYS A C 1
ATOM 858 O O . LYS A 1 116 ? -17.065 -28.194 -47.568 1.00 39.75 116 LYS A O 1
ATOM 863 N N . GLU A 1 117 ? -18.045 -30.169 -47.374 1.00 36.28 117 GLU A N 1
ATOM 864 C CA . GLU A 1 117 ? -18.672 -30.988 -48.437 1.00 36.28 117 GLU A CA 1
ATOM 865 C C . GLU A 1 117 ? -17.575 -31.555 -49.356 1.00 36.28 117 GLU A C 1
ATOM 867 O O . GLU A 1 117 ? -17.124 -30.883 -50.270 1.00 36.28 117 GLU A O 1
ATOM 872 N N . GLU A 1 118 ? -17.154 -32.799 -49.107 1.00 37.09 118 GLU A N 1
ATOM 873 C CA . GLU A 1 118 ? -16.739 -33.755 -50.144 1.00 37.09 118 GLU A CA 1
ATOM 874 C C . GLU A 1 118 ? -16.846 -35.183 -49.568 1.00 37.09 118 GLU A C 1
ATOM 876 O O . GLU A 1 118 ? -16.220 -35.531 -48.569 1.00 37.09 118 GLU A O 1
ATOM 881 N N . ALA A 1 119 ? -17.729 -35.984 -50.165 1.00 42.81 119 ALA A N 1
ATOM 882 C CA . ALA A 1 119 ? -17.910 -37.422 -49.933 1.00 42.81 119 ALA A CA 1
ATOM 883 C C . ALA A 1 119 ? -17.023 -38.221 -50.928 1.00 42.81 119 ALA A C 1
ATOM 885 O O . ALA A 1 119 ? -16.359 -37.584 -51.747 1.00 42.81 119 ALA A O 1
ATOM 886 N N . PRO A 1 120 ? -17.077 -39.570 -51.026 1.00 55.12 120 PRO A N 1
ATOM 887 C CA . PRO A 1 120 ? -17.687 -40.594 -50.159 1.00 55.12 120 PRO A CA 1
ATOM 888 C C . PRO A 1 120 ? -16.718 -41.771 -49.856 1.00 55.12 120 PRO A C 1
ATOM 890 O O . PRO A 1 120 ? -15.634 -41.820 -50.418 1.00 55.12 120 PRO A O 1
ATOM 893 N N . VAL A 1 121 ? -17.119 -42.744 -49.024 1.00 39.53 121 VAL A N 1
ATOM 894 C CA . VAL A 1 121 ? -17.153 -44.197 -49.340 1.00 39.53 121 VAL A CA 1
ATOM 895 C C . VAL A 1 121 ? -17.962 -44.921 -48.242 1.00 39.53 121 VAL A C 1
ATOM 897 O O . VAL A 1 121 ? -17.831 -44.621 -47.058 1.00 39.53 121 VAL A O 1
ATOM 900 N N . GLU A 1 122 ? -18.835 -45.814 -48.714 1.00 38.34 122 GLU A N 1
ATOM 901 C CA . GLU A 1 122 ? -19.665 -46.846 -48.061 1.00 38.34 122 GLU A CA 1
ATOM 902 C C . GLU A 1 122 ? -18.920 -47.655 -46.960 1.00 38.34 122 GLU A C 1
ATOM 904 O O . GLU A 1 122 ? -17.699 -47.668 -46.924 1.00 38.34 122 GLU A O 1
ATOM 909 N N . GLU A 1 123 ? -19.530 -48.357 -45.997 1.00 35.03 123 GLU A N 1
ATOM 910 C CA . GLU A 1 123 ? -20.553 -49.401 -46.137 1.00 35.03 123 GLU A CA 1
ATOM 911 C C . GLU A 1 123 ? -21.002 -49.893 -44.726 1.00 35.03 123 GLU A C 1
ATOM 913 O O . GLU A 1 123 ? -20.240 -49.841 -43.764 1.00 35.03 123 GLU A O 1
ATOM 918 N N . GLU A 1 124 ? -22.238 -50.402 -44.661 1.00 38.59 124 GLU A N 1
ATOM 919 C CA . GLU A 1 124 ? -22.835 -51.360 -43.697 1.00 38.59 124 GLU A CA 1
ATOM 920 C C . GLU A 1 124 ? -23.188 -50.983 -42.227 1.00 38.59 124 GLU A C 1
ATOM 922 O O . GLU A 1 124 ? -22.386 -50.930 -41.300 1.00 38.59 124 GLU A O 1
ATOM 927 N N . LYS A 1 125 ? -24.514 -50.856 -42.044 1.00 43.56 125 LYS A N 1
ATOM 928 C CA . LYS A 1 125 ? -25.387 -51.145 -40.877 1.00 43.56 125 LYS A CA 1
ATOM 929 C C . LYS A 1 125 ? -25.331 -52.641 -40.439 1.00 43.56 125 LYS A C 1
ATOM 931 O O . LYS A 1 125 ? -24.647 -53.391 -41.126 1.00 43.56 125 LYS A O 1
ATOM 936 N N . PRO A 1 126 ? -26.154 -53.169 -39.484 1.00 51.66 126 PRO A N 1
ATOM 937 C CA . PRO A 1 126 ? -27.170 -52.578 -38.570 1.00 51.66 126 PRO A CA 1
ATOM 938 C C . PRO A 1 126 ? -26.953 -53.066 -37.093 1.00 51.66 126 PRO A C 1
ATOM 940 O O . PRO A 1 126 ? -25.952 -53.713 -36.823 1.00 51.66 126 PRO A O 1
ATOM 943 N N . VAL A 1 127 ? -27.735 -52.789 -36.039 1.00 40.19 127 VAL A N 1
ATOM 944 C CA . VAL A 1 127 ? -29.147 -53.117 -35.726 1.00 40.19 127 VAL A CA 1
ATOM 945 C C . VAL A 1 127 ? -29.394 -52.655 -34.264 1.00 40.19 127 VAL A C 1
ATOM 947 O O . VAL A 1 127 ? -28.519 -52.905 -33.445 1.00 40.19 127 VAL A O 1
ATOM 950 N N . GLU A 1 128 ? -30.561 -52.033 -34.006 1.00 36.69 128 GLU A N 1
ATOM 951 C CA . GLU A 1 128 ? -31.424 -51.984 -32.780 1.00 36.69 128 GLU A CA 1
ATOM 952 C C . GLU A 1 128 ? -30.782 -51.689 -31.395 1.00 36.69 128 GLU A C 1
ATOM 954 O O . GLU A 1 128 ? -29.677 -52.097 -31.087 1.00 36.69 128 GLU A O 1
ATOM 959 N N . GLU A 1 129 ? -31.399 -50.933 -30.481 1.00 37.78 129 GLU A N 1
ATOM 960 C CA . GLU A 1 129 ? -32.685 -51.262 -29.852 1.00 37.78 129 GLU A CA 1
ATOM 961 C C . GLU A 1 129 ? -33.266 -50.071 -29.050 1.00 37.78 129 GLU A C 1
ATOM 963 O O . GLU A 1 129 ? -32.552 -49.218 -28.520 1.00 37.78 129 GLU A O 1
ATOM 968 N N . GLU A 1 130 ? -34.597 -50.036 -29.034 1.00 37.31 130 GLU A N 1
ATOM 969 C CA . GLU A 1 130 ? -35.546 -49.109 -28.406 1.00 37.31 130 GLU A CA 1
ATOM 970 C C . GLU A 1 130 ? -35.381 -48.982 -26.868 1.00 37.31 130 GLU A C 1
ATOM 972 O O . GLU A 1 130 ? -35.127 -49.970 -26.196 1.00 37.31 130 GLU A O 1
ATOM 977 N N . ALA A 1 131 ? -35.435 -47.768 -26.289 1.00 41.75 131 ALA A N 1
ATOM 978 C CA . ALA A 1 131 ? -36.572 -47.205 -25.513 1.00 41.75 131 ALA A CA 1
ATOM 979 C C . ALA A 1 131 ? -36.765 -47.791 -24.071 1.00 41.75 131 ALA A C 1
ATOM 981 O O . ALA A 1 131 ? -36.118 -48.759 -23.704 1.00 41.75 131 ALA A O 1
ATOM 982 N N . PRO A 1 132 ? -37.688 -47.286 -23.225 1.00 54.06 132 PRO A N 1
ATOM 983 C CA . PRO A 1 132 ? -37.778 -45.915 -22.702 1.00 54.06 132 PRO A CA 1
ATOM 984 C C . PRO A 1 132 ? -38.163 -45.831 -21.187 1.00 54.06 132 PRO A C 1
ATOM 986 O O . PRO A 1 132 ? -38.408 -46.837 -20.536 1.00 54.06 132 PRO A O 1
ATOM 989 N N . PHE A 1 133 ? -38.386 -44.593 -20.711 1.00 36.09 133 PHE A N 1
ATOM 990 C CA . PHE A 1 133 ? -39.439 -44.173 -19.752 1.00 36.09 133 PHE A CA 1
ATOM 991 C C . PHE A 1 133 ? -39.279 -44.329 -18.219 1.00 36.09 133 PHE A C 1
ATOM 993 O O . PHE A 1 133 ? -38.856 -45.357 -17.709 1.00 36.09 133 PHE A O 1
ATOM 1000 N N . ALA A 1 134 ? -39.861 -43.314 -17.549 1.00 36.84 134 ALA A N 1
ATOM 1001 C CA . ALA A 1 134 ? -40.421 -43.277 -16.185 1.00 36.84 134 ALA A CA 1
ATOM 1002 C C . ALA A 1 134 ? -39.400 -43.219 -15.022 1.00 36.84 134 ALA A C 1
ATOM 1004 O O . ALA A 1 134 ? -38.333 -43.800 -15.099 1.00 36.84 134 ALA A O 1
ATOM 1005 N N . GLU A 1 135 ? -39.614 -42.532 -13.898 1.00 37.47 135 GLU A N 1
ATOM 1006 C CA . GLU A 1 135 ? -40.843 -42.055 -13.261 1.00 37.47 135 GLU A CA 1
ATOM 1007 C C . GLU A 1 135 ? -40.443 -41.066 -12.140 1.00 37.47 135 GLU A C 1
ATOM 1009 O O . GLU A 1 135 ? -39.510 -41.334 -11.382 1.00 37.47 135 GLU A O 1
ATOM 1014 N N . GLU A 1 136 ? -41.145 -39.937 -12.011 1.00 46.94 136 GLU A N 1
ATOM 1015 C CA . GLU A 1 136 ? -41.252 -39.228 -10.726 1.00 46.94 136 GLU A CA 1
ATOM 1016 C C . GLU A 1 136 ? -42.046 -40.103 -9.739 1.00 46.94 136 GLU A C 1
ATOM 1018 O O . GLU A 1 136 ? -42.902 -40.882 -10.163 1.00 46.94 136 GLU A O 1
ATOM 1023 N N . PRO A 1 137 ? -41.892 -39.906 -8.419 1.00 49.00 137 PRO A N 1
ATOM 1024 C CA . PRO A 1 137 ? -43.075 -39.395 -7.732 1.00 49.00 137 PRO A CA 1
ATOM 1025 C C . PRO A 1 137 ? -42.802 -38.363 -6.632 1.00 49.00 137 PRO A C 1
ATOM 1027 O O . PRO A 1 137 ? -41.750 -38.294 -6.000 1.00 49.00 137 PRO A O 1
ATOM 1030 N N . LYS A 1 138 ? -43.853 -37.572 -6.421 1.00 40.12 138 LYS A N 1
ATOM 1031 C CA . LYS A 1 138 ? -44.076 -36.571 -5.378 1.00 40.12 138 LYS A CA 1
ATOM 1032 C C . LYS A 1 138 ? -44.528 -37.183 -4.036 1.00 40.12 138 LYS A C 1
ATOM 1034 O O . LYS A 1 138 ? -45.035 -38.298 -3.992 1.00 40.12 138 LYS A O 1
ATOM 1039 N N . VAL A 1 139 ? -44.570 -36.266 -3.060 1.00 36.78 139 VAL A N 1
ATOM 1040 C CA . VAL A 1 139 ? -45.444 -36.148 -1.869 1.00 36.78 139 VAL A CA 1
ATOM 1041 C C . VAL A 1 139 ? -44.987 -36.887 -0.604 1.00 36.78 139 VAL A C 1
ATOM 1043 O O . VAL A 1 139 ? -45.049 -38.104 -0.562 1.00 36.78 139 VAL A O 1
ATOM 1046 N N . GLU A 1 140 ? -44.645 -36.141 0.460 1.00 35.59 140 GLU A N 1
ATOM 1047 C CA . GLU A 1 140 ? -45.448 -36.126 1.704 1.00 35.59 140 GLU A CA 1
ATOM 1048 C C . GLU A 1 140 ? -45.042 -35.015 2.703 1.00 35.59 140 GLU A C 1
ATOM 1050 O O . GLU A 1 140 ? -43.908 -34.927 3.166 1.00 35.59 140 GLU A O 1
ATOM 1055 N N . GLU A 1 141 ? -46.031 -34.162 2.995 1.00 33.69 141 GLU A N 1
ATOM 1056 C CA . GLU A 1 141 ? -46.262 -33.328 4.193 1.00 33.69 141 GLU A CA 1
ATOM 1057 C C . GLU A 1 141 ? -46.161 -34.158 5.502 1.00 33.69 141 GLU A C 1
ATOM 1059 O O . GLU A 1 141 ? -46.378 -35.361 5.460 1.00 33.69 141 GLU A O 1
ATOM 1064 N N . ALA A 1 142 ? -45.932 -33.691 6.740 1.00 34.41 142 ALA A N 1
ATOM 1065 C CA . ALA A 1 142 ? -45.839 -32.397 7.438 1.00 34.41 142 ALA A CA 1
ATOM 1066 C C . ALA A 1 142 ? -45.258 -32.679 8.875 1.00 34.41 142 ALA A C 1
ATOM 1068 O O . ALA A 1 142 ? -44.526 -33.653 9.040 1.00 34.41 142 ALA A O 1
ATOM 1069 N N . PRO A 1 143 ? -45.645 -31.986 9.971 1.00 45.88 143 PRO A N 1
ATOM 1070 C CA . PRO A 1 143 ? -45.127 -30.717 10.507 1.00 45.88 143 PRO A CA 1
ATOM 1071 C C . PRO A 1 143 ? -44.545 -30.841 11.942 1.00 45.88 143 PRO A C 1
ATOM 1073 O O . PRO A 1 143 ? -44.811 -31.823 12.632 1.00 45.88 143 PRO A O 1
ATOM 1076 N N . LYS A 1 144 ? -43.811 -29.817 12.412 1.00 32.72 144 LYS A N 1
ATOM 1077 C CA . LYS A 1 144 ? -43.474 -29.465 13.823 1.00 32.72 144 LYS A CA 1
ATOM 1078 C C . LYS A 1 144 ? -42.439 -28.328 13.771 1.00 32.72 144 LYS A C 1
ATOM 1080 O O . LYS A 1 144 ? -41.596 -28.363 12.890 1.00 32.72 144 LYS A O 1
ATOM 1085 N N . GLU A 1 145 ? -42.380 -27.300 14.603 1.00 33.38 145 GLU A N 1
ATOM 1086 C CA . GLU A 1 145 ? -42.986 -26.942 15.885 1.00 33.38 145 GLU A CA 1
ATOM 1087 C C . GLU A 1 145 ? -42.631 -25.451 16.082 1.00 33.38 145 GLU A C 1
ATOM 1089 O O . GLU A 1 145 ? -41.557 -25.017 15.658 1.00 33.38 145 GLU A O 1
ATOM 1094 N N . GLU A 1 146 ? -43.526 -24.658 16.666 1.00 36.75 146 GLU A N 1
ATOM 1095 C CA . GLU A 1 146 ? -43.300 -23.240 16.970 1.00 36.75 146 GLU A CA 1
ATOM 1096 C C . GLU A 1 146 ? -42.226 -23.049 18.057 1.00 36.75 146 GLU A C 1
ATOM 1098 O O . GLU A 1 146 ? -42.261 -23.708 19.096 1.00 36.75 146 GLU A O 1
ATOM 1103 N N . ALA A 1 147 ? -41.335 -22.072 17.866 1.00 36.19 147 ALA A N 1
ATOM 1104 C CA . ALA A 1 147 ? -40.603 -21.399 18.940 1.00 36.19 147 ALA A CA 1
ATOM 1105 C C . ALA A 1 147 ? -40.329 -19.930 18.542 1.00 36.19 147 ALA A C 1
ATOM 1107 O O . ALA A 1 147 ? -40.148 -19.650 17.354 1.00 36.19 147 ALA A O 1
ATOM 1108 N N . PRO A 1 148 ? -40.343 -18.982 19.499 1.00 38.62 148 PRO A N 1
ATOM 1109 C CA . PRO A 1 148 ? -40.427 -17.554 19.218 1.00 38.62 148 PRO A CA 1
ATOM 1110 C C . PRO A 1 148 ? -39.054 -16.992 18.843 1.00 38.62 148 PRO A C 1
ATOM 1112 O O . PRO A 1 148 ? -38.089 -17.157 19.586 1.00 38.62 148 PRO A O 1
ATOM 1115 N N . VAL A 1 149 ? -38.967 -16.308 17.701 1.00 37.31 149 VAL A N 1
ATOM 1116 C CA . VAL A 1 149 ? -37.768 -15.548 17.335 1.00 37.31 149 VAL A CA 1
ATOM 1117 C C . VAL A 1 149 ? -37.853 -14.175 17.988 1.00 37.31 149 VAL A C 1
ATOM 1119 O O . VAL A 1 149 ? -38.703 -13.348 17.665 1.00 37.31 149 VAL A O 1
ATOM 1122 N N . GLU A 1 150 ? -36.960 -14.019 18.950 1.00 36.22 150 GLU A N 1
ATOM 1123 C CA . GLU A 1 150 ? -36.541 -12.813 19.641 1.00 36.22 150 GLU A CA 1
ATOM 1124 C C . GLU A 1 150 ? -36.203 -11.699 18.635 1.00 36.22 150 GLU A C 1
ATOM 1126 O O . GLU A 1 150 ? -35.437 -11.881 17.687 1.00 36.22 150 GLU A O 1
ATOM 1131 N N . GLU A 1 151 ? -36.839 -10.548 18.826 1.00 35.72 151 GLU A N 1
ATOM 1132 C CA . GLU A 1 151 ? -36.726 -9.355 17.997 1.00 35.72 151 GLU A CA 1
ATOM 1133 C C . GLU A 1 151 ? -35.333 -8.727 18.198 1.00 35.72 151 GLU A C 1
ATOM 1135 O O . GLU A 1 151 ? -35.079 -8.013 19.168 1.00 35.72 151 GLU A O 1
ATOM 1140 N N . ALA A 1 152 ? -34.396 -9.046 17.302 1.00 32.81 152 ALA A N 1
ATOM 1141 C CA . ALA A 1 152 ? -33.076 -8.425 17.263 1.00 32.81 152 ALA A CA 1
ATOM 1142 C C . ALA A 1 152 ? -33.181 -6.963 16.778 1.00 32.81 152 ALA A C 1
ATOM 1144 O O . ALA A 1 152 ? -33.945 -6.677 15.848 1.00 32.81 152 ALA A O 1
ATOM 1145 N N . PRO A 1 153 ? -32.421 -6.024 17.371 1.00 34.19 153 PRO A N 1
ATOM 1146 C CA . PRO A 1 153 ? -32.518 -4.614 17.039 1.00 34.19 153 PRO A CA 1
ATOM 1147 C C . PRO A 1 153 ? -32.065 -4.372 15.601 1.00 34.19 153 PRO A C 1
ATOM 1149 O O . PRO A 1 153 ? -30.986 -4.778 15.169 1.00 34.19 153 PRO A O 1
ATOM 1152 N N . LYS A 1 154 ? -32.941 -3.681 14.877 1.00 30.69 154 LYS A N 1
ATOM 1153 C CA . LYS A 1 154 ? -32.739 -3.100 13.556 1.00 30.69 154 LYS A CA 1
ATOM 1154 C C . LYS A 1 154 ? -31.423 -2.315 13.568 1.00 30.69 154 LYS A C 1
ATOM 1156 O O . LYS A 1 154 ? -31.335 -1.288 14.235 1.00 30.69 154 LYS A O 1
ATOM 1161 N N . ALA A 1 155 ? -30.410 -2.829 12.874 1.00 33.62 155 ALA A N 1
ATOM 1162 C CA . ALA A 1 155 ? -29.199 -2.083 12.575 1.00 33.62 155 ALA A CA 1
ATOM 1163 C C . ALA A 1 155 ? -29.621 -0.783 11.881 1.00 33.62 155 ALA A C 1
ATOM 1165 O O . ALA A 1 155 ? -30.250 -0.826 10.820 1.00 33.62 155 ALA A O 1
ATOM 1166 N N . GLU A 1 156 ? -29.356 0.348 12.536 1.00 38.31 156 GLU A N 1
ATOM 1167 C CA . GLU A 1 156 ? -29.397 1.656 11.895 1.00 38.31 156 GLU A CA 1
ATOM 1168 C C . GLU A 1 156 ? -28.561 1.576 10.621 1.00 38.31 156 GLU A C 1
ATOM 1170 O O . GLU A 1 156 ? -27.446 1.047 10.625 1.00 38.31 156 GLU A O 1
ATOM 1175 N N . GLU A 1 157 ? -29.174 2.043 9.538 1.00 36.91 157 GLU A N 1
ATOM 1176 C CA . GLU A 1 157 ? -28.581 2.223 8.225 1.00 36.91 157 GLU A CA 1
ATOM 1177 C C . GLU A 1 157 ? -27.145 2.734 8.382 1.00 36.91 157 GLU A C 1
ATOM 1179 O O . GLU A 1 157 ? -26.913 3.805 8.948 1.00 36.91 157 GLU A O 1
ATOM 1184 N N . GLU A 1 158 ? -26.168 1.972 7.875 1.00 36.47 158 GLU A N 1
ATOM 1185 C CA . GLU A 1 158 ? -24.921 2.584 7.439 1.00 36.47 158 GLU A CA 1
ATOM 1186 C C . GLU A 1 158 ? -25.347 3.648 6.427 1.00 36.47 158 GLU A C 1
ATOM 1188 O O . GLU A 1 158 ? -25.716 3.326 5.297 1.00 36.47 158 GLU A O 1
ATOM 1193 N N . GLU A 1 159 ? -25.374 4.907 6.869 1.00 36.56 159 GLU A N 1
ATOM 1194 C CA . GLU A 1 159 ? -25.399 6.068 5.998 1.00 36.56 159 GLU A CA 1
ATOM 1195 C C . GLU A 1 159 ? -24.195 5.885 5.077 1.00 36.56 159 GLU A C 1
ATOM 1197 O O . GLU A 1 159 ? -23.044 6.156 5.438 1.00 36.56 159 GLU A O 1
ATOM 1202 N N . VAL A 1 160 ? -24.464 5.304 3.905 1.00 37.72 160 VAL A N 1
ATOM 1203 C CA . VAL A 1 160 ? -23.594 5.358 2.748 1.00 37.72 160 VAL A CA 1
ATOM 1204 C C . VAL A 1 160 ? -23.281 6.831 2.638 1.00 37.72 160 VAL A C 1
ATOM 1206 O O . VAL A 1 160 ? -24.160 7.633 2.336 1.00 37.72 160 VAL A O 1
ATOM 1209 N N . VAL A 1 161 ? -22.055 7.195 3.009 1.00 37.09 161 VAL A N 1
ATOM 1210 C CA . VAL A 1 161 ? -21.552 8.542 2.807 1.00 37.09 161 VAL A CA 1
ATOM 1211 C C . VAL A 1 161 ? -21.534 8.700 1.298 1.00 37.09 161 VAL A C 1
ATOM 1213 O O . VAL A 1 161 ? -20.561 8.315 0.646 1.00 37.09 161 VAL A O 1
ATOM 1216 N N . ASP A 1 162 ? -22.654 9.182 0.761 1.00 38.72 162 ASP A N 1
ATOM 1217 C CA . ASP A 1 162 ? -22.785 9.686 -0.587 1.00 38.72 162 ASP A CA 1
ATOM 1218 C C . ASP A 1 162 ? -21.655 10.692 -0.703 1.00 38.72 162 ASP A C 1
ATOM 1220 O O . ASP A 1 162 ? -21.680 11.767 -0.102 1.00 38.72 162 ASP A O 1
ATOM 1224 N N . ILE A 1 163 ? -20.590 10.297 -1.397 1.00 44.75 163 ILE A N 1
ATOM 1225 C CA . ILE A 1 163 ? -19.656 11.271 -1.924 1.00 44.75 163 ILE A CA 1
ATOM 1226 C C . ILE A 1 163 ? -20.537 12.051 -2.891 1.00 44.75 163 ILE A C 1
ATOM 1228 O O . ILE A 1 163 ? -20.967 11.455 -3.880 1.00 44.75 163 ILE A O 1
ATOM 1232 N N . PRO A 1 164 ? -20.893 13.313 -2.596 1.00 46.53 164 PRO A N 1
ATOM 1233 C CA . PRO A 1 164 ? -21.744 14.046 -3.504 1.00 46.53 164 PRO A CA 1
ATOM 1234 C C . PRO A 1 164 ? -21.024 14.057 -4.848 1.00 46.53 164 PRO A C 1
ATOM 1236 O O . PRO A 1 164 ? -19.889 14.534 -4.935 1.00 46.53 164 PRO A O 1
ATOM 1239 N N . ASP A 1 165 ? -21.673 13.499 -5.872 1.00 47.53 165 ASP A N 1
ATOM 1240 C CA . ASP A 1 165 ? -21.257 13.571 -7.273 1.00 47.53 165 ASP A CA 1
ATOM 1241 C C . ASP A 1 165 ? -21.450 15.013 -7.760 1.00 47.53 165 ASP A C 1
ATOM 1243 O O . ASP A 1 165 ? -22.282 15.344 -8.603 1.00 47.53 165 ASP A O 1
ATOM 1247 N N . ASN A 1 166 ? -20.755 15.924 -7.087 1.00 57.62 166 ASN A N 1
ATOM 1248 C CA . ASN A 1 166 ? -20.736 17.326 -7.394 1.00 57.62 166 ASN A CA 1
ATOM 1249 C C . ASN A 1 166 ? -19.551 17.596 -8.319 1.00 57.62 166 ASN A C 1
ATOM 1251 O O . ASN A 1 166 ? -18.527 16.907 -8.325 1.00 57.62 166 ASN A O 1
ATOM 1255 N N . GLU A 1 167 ? -19.710 18.633 -9.129 1.00 63.06 167 GLU A N 1
ATOM 1256 C CA . GLU A 1 167 ? -18.735 19.040 -10.138 1.00 63.06 167 GLU A CA 1
ATOM 1257 C C . GLU A 1 167 ? -17.325 19.236 -9.545 1.00 63.06 167 GLU A C 1
ATOM 1259 O O . GLU A 1 167 ? -16.318 18.986 -10.205 1.00 63.06 167 GLU A O 1
ATOM 1264 N N . GLU A 1 168 ? -17.253 19.616 -8.270 1.00 59.00 168 GLU A N 1
ATOM 1265 C CA . GLU A 1 168 ? -16.018 19.839 -7.523 1.00 59.00 168 GLU A CA 1
ATOM 1266 C C . GLU A 1 168 ? -15.255 18.534 -7.231 1.00 59.00 168 GLU A C 1
ATOM 1268 O O . GLU A 1 168 ? -14.038 18.471 -7.417 1.00 59.00 168 GLU A O 1
ATOM 1273 N N . THR A 1 169 ? -15.959 17.459 -6.862 1.00 62.06 169 THR A N 1
ATOM 1274 C CA . THR A 1 169 ? -15.355 16.142 -6.606 1.00 62.06 169 THR A CA 1
ATOM 1275 C C . THR A 1 169 ? -14.830 15.509 -7.894 1.00 62.06 169 THR A C 1
ATOM 1277 O O . THR A 1 169 ? -13.721 14.969 -7.915 1.00 62.06 169 THR A O 1
ATOM 1280 N N . ASN A 1 170 ? -15.567 15.652 -8.998 1.00 67.56 170 ASN A N 1
ATOM 1281 C CA . ASN A 1 170 ? -15.136 15.160 -10.308 1.00 67.56 170 ASN A CA 1
ATOM 1282 C C . ASN A 1 170 ? -13.919 15.920 -10.844 1.00 67.56 170 ASN A C 1
ATOM 1284 O O . ASN A 1 170 ? -12.974 15.301 -11.340 1.00 67.56 170 ASN A O 1
ATOM 1288 N N . LYS A 1 171 ? -13.885 17.248 -10.682 1.00 68.88 171 LYS A N 1
ATOM 1289 C CA . LYS A 1 171 ? -12.706 18.061 -11.021 1.00 68.88 171 LYS A CA 1
ATOM 1290 C C . LYS A 1 171 ? -11.494 17.681 -10.176 1.00 68.88 171 LYS A C 1
ATOM 1292 O O . LYS A 1 171 ? -10.395 17.541 -10.712 1.00 68.88 171 LYS A O 1
ATOM 1297 N N . ALA A 1 172 ? -11.684 17.437 -8.880 1.00 63.19 172 ALA A N 1
ATOM 1298 C CA . ALA A 1 172 ? -10.600 17.002 -8.008 1.00 63.19 172 ALA A CA 1
ATOM 1299 C C . ALA A 1 172 ? -10.060 15.611 -8.379 1.00 63.19 172 ALA A C 1
ATOM 1301 O O . ALA A 1 172 ? -8.843 15.405 -8.398 1.00 63.19 172 ALA A O 1
ATOM 1302 N N . ALA A 1 173 ? -10.938 14.674 -8.747 1.00 66.75 173 ALA A N 1
ATOM 1303 C CA . ALA A 1 173 ? -10.543 13.358 -9.241 1.00 66.75 173 ALA A CA 1
ATOM 1304 C C . ALA A 1 173 ? -9.751 13.449 -10.560 1.00 66.75 173 ALA A C 1
ATOM 1306 O O . ALA A 1 173 ? -8.699 12.816 -10.692 1.00 66.75 173 ALA A O 1
ATOM 1307 N N . GLN A 1 174 ? -10.196 14.280 -11.509 1.00 72.44 174 GLN A N 1
ATOM 1308 C CA . GLN A 1 174 ? -9.478 14.528 -12.766 1.00 72.44 174 GLN A CA 1
ATOM 1309 C C . GLN A 1 174 ? -8.106 15.177 -12.530 1.00 72.44 174 GLN A C 1
ATOM 1311 O O . GLN A 1 174 ? -7.106 14.730 -13.099 1.00 72.44 174 GLN A O 1
ATOM 1316 N N . GLY A 1 175 ? -8.022 16.168 -11.638 1.00 70.81 175 GLY A N 1
ATOM 1317 C CA . GLY A 1 175 ? -6.754 16.786 -11.242 1.00 70.81 175 GLY A CA 1
ATOM 1318 C C . GLY A 1 175 ? -5.767 15.770 -10.658 1.00 70.81 175 GLY A C 1
ATOM 1319 O O . GLY A 1 175 ? -4.583 15.778 -11.001 1.00 70.81 175 GLY A O 1
ATOM 1320 N N . LEU A 1 176 ? -6.252 14.829 -9.842 1.00 68.75 176 LEU A N 1
ATOM 1321 C CA . LEU A 1 176 ? -5.425 13.779 -9.247 1.00 68.75 176 LEU A CA 1
ATOM 1322 C C . LEU A 1 176 ? -4.912 12.774 -10.288 1.00 68.75 176 LEU A C 1
ATOM 1324 O O . LEU A 1 176 ? -3.750 12.362 -10.232 1.00 68.75 176 LEU A O 1
ATOM 1328 N N . GLN A 1 177 ? -5.749 12.411 -11.261 1.00 76.62 177 GLN A N 1
ATOM 1329 C CA . GLN A 1 177 ? -5.331 11.569 -12.382 1.00 76.62 177 GLN A CA 1
ATOM 1330 C C . GLN A 1 177 ? -4.258 12.258 -13.230 1.00 76.62 177 GLN A C 1
ATOM 1332 O O . GLN A 1 177 ? -3.256 11.628 -13.566 1.00 76.62 177 GLN A O 1
ATOM 1337 N N . ASN A 1 178 ? -4.409 13.552 -13.517 1.00 76.31 178 ASN A N 1
ATOM 1338 C CA . ASN A 1 178 ? -3.412 14.318 -14.266 1.00 76.31 178 ASN A CA 1
ATOM 1339 C C . ASN A 1 178 ? -2.092 14.451 -13.490 1.00 76.31 178 ASN A C 1
ATOM 1341 O O . ASN A 1 178 ? -1.016 14.275 -14.066 1.00 76.31 178 ASN A O 1
ATOM 1345 N N . LEU A 1 179 ? -2.154 14.657 -12.170 1.00 76.69 179 LEU A N 1
ATOM 1346 C CA . LEU A 1 179 ? -0.973 14.675 -11.303 1.00 76.69 179 LEU A CA 1
ATOM 1347 C C . LEU A 1 179 ? -0.244 13.330 -11.284 1.00 76.69 179 LEU A C 1
ATOM 1349 O O . LEU A 1 179 ? 0.987 13.295 -11.371 1.00 76.69 179 LEU A O 1
ATOM 1353 N N . LYS A 1 180 ? -0.994 12.226 -11.208 1.00 80.75 180 LYS A N 1
ATOM 1354 C CA . LYS A 1 180 ? -0.439 10.874 -11.291 1.00 80.75 180 LYS A CA 1
ATOM 1355 C C . LYS A 1 180 ? 0.239 10.651 -12.644 1.00 80.75 180 LYS A C 1
ATOM 1357 O O . LYS A 1 180 ? 1.424 10.336 -12.668 1.00 80.75 180 LYS A O 1
ATOM 1362 N N . ARG A 1 181 ? -0.453 10.947 -13.751 1.00 81.44 181 ARG A N 1
ATOM 1363 C CA . ARG A 1 181 ? 0.096 10.846 -15.115 1.00 81.44 181 ARG A CA 1
ATOM 1364 C C . ARG A 1 181 ? 1.394 11.638 -15.273 1.00 81.44 181 ARG A C 1
ATOM 1366 O O . ARG A 1 181 ? 2.367 11.102 -15.792 1.00 81.44 181 ARG A O 1
ATOM 1373 N N . LYS A 1 182 ? 1.462 12.875 -14.765 1.00 81.88 182 LYS A N 1
ATOM 1374 C CA . LYS A 1 182 ? 2.692 13.685 -14.825 1.00 81.88 182 LYS A CA 1
ATOM 1375 C C . LYS A 1 182 ? 3.823 13.101 -13.985 1.00 81.88 182 LYS A C 1
ATOM 1377 O O . LYS A 1 182 ? 4.977 13.118 -14.408 1.00 81.88 182 LYS A O 1
ATOM 1382 N N . LYS A 1 183 ? 3.520 12.585 -12.790 1.00 84.69 183 LYS A N 1
ATOM 1383 C CA . LYS A 1 183 ? 4.520 11.924 -11.940 1.00 84.69 183 LYS A CA 1
ATOM 1384 C C . LYS A 1 183 ? 5.088 10.681 -12.628 1.00 84.69 183 LYS A C 1
ATOM 1386 O O . LYS A 1 183 ? 6.304 10.498 -12.618 1.00 84.69 183 LYS A O 1
ATOM 1391 N N . ASP A 1 184 ? 4.225 9.882 -13.241 1.00 85.31 184 ASP A N 1
ATOM 1392 C CA . ASP A 1 184 ? 4.604 8.654 -13.937 1.00 85.31 184 ASP A CA 1
ATOM 1393 C C . ASP A 1 184 ? 5.416 8.971 -15.205 1.00 85.31 184 ASP A C 1
ATOM 1395 O O . ASP A 1 184 ? 6.482 8.389 -15.415 1.00 85.31 184 ASP A O 1
ATOM 1399 N N . ALA A 1 185 ? 5.008 9.977 -15.987 1.00 85.69 185 ALA A N 1
ATOM 1400 C CA . ALA A 1 185 ? 5.769 10.461 -17.142 1.00 85.69 185 ALA A CA 1
ATOM 1401 C C . ALA A 1 185 ? 7.166 10.965 -16.742 1.00 85.69 185 ALA A C 1
ATOM 1403 O O . ALA A 1 185 ? 8.173 10.581 -17.338 1.00 85.69 185 ALA A O 1
ATOM 1404 N N . LYS A 1 186 ? 7.262 11.737 -15.655 1.00 87.50 186 LYS A N 1
ATOM 1405 C CA . LYS A 1 186 ? 8.546 12.198 -15.115 1.00 87.50 186 LYS A CA 1
ATOM 1406 C C . LYS A 1 186 ? 9.434 11.044 -14.640 1.00 87.50 186 LYS A C 1
ATOM 1408 O O . LYS A 1 186 ? 10.649 11.072 -14.844 1.00 87.50 186 LYS A O 1
ATOM 1413 N N . ALA A 1 187 ? 8.852 10.023 -14.010 1.00 89.19 187 ALA A N 1
ATOM 1414 C CA . ALA A 1 187 ? 9.582 8.821 -13.611 1.00 89.19 187 ALA A CA 1
ATOM 1415 C C . ALA A 1 187 ? 10.113 8.057 -14.837 1.00 89.19 187 ALA A C 1
ATOM 1417 O O . ALA A 1 187 ? 11.276 7.652 -14.849 1.00 89.19 187 ALA A O 1
ATOM 1418 N N . LYS A 1 188 ? 9.310 7.947 -15.901 1.00 90.12 188 LYS A N 1
ATOM 1419 C CA . LYS A 1 188 ? 9.696 7.343 -17.186 1.00 90.12 188 LYS A CA 1
ATOM 1420 C C . LYS A 1 188 ? 10.856 8.097 -17.845 1.00 90.12 188 LYS A C 1
ATOM 1422 O O . LYS A 1 188 ? 11.824 7.470 -18.272 1.00 90.12 188 LYS A O 1
ATOM 1427 N N . VAL A 1 189 ? 10.818 9.432 -17.870 1.00 92.69 189 VAL A N 1
ATOM 1428 C CA . VAL A 1 189 ? 11.926 10.269 -18.373 1.00 92.69 189 VAL A CA 1
ATOM 1429 C C . VAL A 1 189 ? 13.193 10.072 -17.539 1.00 92.69 189 VAL A C 1
ATOM 1431 O O . VAL A 1 189 ? 14.284 9.928 -18.096 1.00 92.69 189 VAL A O 1
ATOM 1434 N N . ALA A 1 190 ? 13.070 10.021 -16.210 1.00 91.44 190 ALA A N 1
ATOM 1435 C CA . ALA A 1 190 ? 14.204 9.775 -15.323 1.00 91.44 190 ALA A CA 1
ATOM 1436 C C . ALA A 1 190 ? 14.834 8.391 -15.557 1.00 91.44 190 ALA A C 1
ATOM 1438 O O . ALA A 1 190 ? 16.057 8.296 -15.667 1.00 91.44 190 ALA A O 1
ATOM 1439 N N . ALA A 1 191 ? 14.016 7.345 -15.704 1.00 92.25 191 ALA A N 1
ATOM 1440 C CA . ALA A 1 191 ? 14.476 5.990 -15.998 1.00 92.25 191 ALA A CA 1
ATOM 1441 C C . ALA A 1 191 ? 15.204 5.917 -17.349 1.00 92.25 191 ALA A C 1
ATOM 1443 O O . ALA A 1 191 ? 16.343 5.456 -17.409 1.00 92.25 191 ALA A O 1
ATOM 1444 N N . LYS A 1 192 ? 14.613 6.470 -18.419 1.00 91.50 192 LYS A N 1
ATOM 1445 C CA . LYS A 1 192 ? 15.254 6.505 -19.746 1.00 91.50 192 LYS A CA 1
ATOM 1446 C C . LYS A 1 192 ? 16.561 7.297 -19.748 1.00 91.50 192 LYS A C 1
ATOM 1448 O O . LYS A 1 192 ? 17.493 6.943 -20.462 1.00 91.50 192 LYS A O 1
ATOM 1453 N N . ARG A 1 193 ? 16.656 8.361 -18.946 1.00 93.12 193 ARG A N 1
ATOM 1454 C CA . ARG A 1 193 ? 17.897 9.131 -18.788 1.00 93.12 193 ARG A CA 1
ATOM 1455 C C . ARG A 1 193 ? 18.984 8.325 -18.074 1.00 93.12 193 ARG A C 1
ATOM 1457 O O . ARG A 1 193 ? 20.145 8.435 -18.455 1.00 93.12 193 ARG A O 1
ATOM 1464 N N . ALA A 1 194 ? 18.624 7.548 -17.055 1.00 92.38 194 ALA A N 1
ATOM 1465 C CA . ALA A 1 194 ? 19.563 6.667 -16.365 1.00 92.38 194 ALA A CA 1
ATOM 1466 C C . ALA A 1 194 ? 20.062 5.545 -17.290 1.00 92.38 194 ALA A C 1
ATOM 1468 O O . ALA A 1 194 ? 21.258 5.273 -17.334 1.00 92.38 194 ALA A O 1
ATOM 1469 N N . GLU A 1 195 ? 19.167 4.954 -18.083 1.00 91.88 195 GLU A N 1
ATOM 1470 C CA . GLU A 1 195 ? 19.520 3.939 -19.079 1.00 91.88 195 GLU A CA 1
ATOM 1471 C C . GLU A 1 195 ? 20.436 4.503 -20.172 1.00 91.88 195 GLU A C 1
ATOM 1473 O O . GLU A 1 195 ? 21.437 3.881 -20.517 1.00 91.88 195 GLU A O 1
ATOM 1478 N N . LEU A 1 196 ? 20.154 5.716 -20.662 1.00 93.62 196 LEU A N 1
ATOM 1479 C CA . LEU A 1 196 ? 21.033 6.400 -21.609 1.00 93.62 196 LEU A CA 1
ATOM 1480 C C . LEU A 1 196 ? 22.432 6.632 -21.017 1.00 93.62 196 LEU A C 1
ATOM 1482 O O . LEU A 1 196 ? 23.419 6.373 -21.693 1.00 93.62 196 LEU A O 1
ATOM 1486 N N . ALA A 1 197 ? 22.525 7.053 -19.753 1.00 92.81 197 ALA A N 1
ATOM 1487 C CA . ALA A 1 197 ? 23.814 7.241 -19.088 1.00 92.81 197 ALA A CA 1
ATOM 1488 C C . ALA A 1 197 ? 24.606 5.926 -18.960 1.00 92.81 197 ALA A C 1
ATOM 1490 O O . ALA A 1 197 ? 25.824 5.923 -19.130 1.00 92.81 197 ALA A O 1
ATOM 1491 N N . ALA A 1 198 ? 23.925 4.805 -18.700 1.00 92.56 198 ALA A N 1
ATOM 1492 C CA . ALA A 1 198 ? 24.555 3.487 -18.668 1.00 92.56 198 ALA A CA 1
ATOM 1493 C C . ALA A 1 198 ? 25.040 3.042 -20.060 1.00 92.56 198 ALA A C 1
ATOM 1495 O O . ALA A 1 198 ? 26.121 2.465 -20.179 1.00 92.56 198 ALA A O 1
ATOM 1496 N N . LEU A 1 199 ? 24.269 3.332 -21.115 1.00 91.56 199 LEU A N 1
ATOM 1497 C CA . LEU A 1 199 ? 24.671 3.057 -22.495 1.00 91.56 199 LEU A CA 1
ATOM 1498 C C . LEU A 1 199 ? 25.852 3.928 -22.940 1.00 91.56 199 LEU A C 1
ATOM 1500 O O . LEU A 1 199 ? 26.763 3.391 -23.559 1.00 91.56 199 LEU A O 1
ATOM 1504 N N . ASP A 1 200 ? 25.887 5.213 -22.574 1.00 90.88 200 ASP A N 1
ATOM 1505 C CA . ASP A 1 200 ? 27.029 6.100 -22.845 1.00 90.88 200 ASP A CA 1
ATOM 1506 C C . ASP A 1 200 ? 28.313 5.571 -22.154 1.00 90.88 200 ASP A C 1
ATOM 1508 O O . ASP A 1 200 ? 29.403 5.592 -22.729 1.00 90.88 200 ASP A O 1
ATOM 1512 N N . GLU A 1 201 ? 28.209 5.036 -20.928 1.00 92.69 201 GLU A N 1
ATOM 1513 C CA . GLU A 1 201 ? 29.349 4.406 -20.241 1.00 92.69 201 GLU A CA 1
ATOM 1514 C C . GLU A 1 201 ? 29.792 3.099 -20.926 1.00 92.69 201 GLU A C 1
ATOM 1516 O O . GLU A 1 201 ? 30.991 2.826 -21.041 1.00 92.69 201 GLU A O 1
ATOM 1521 N N . ALA A 1 202 ? 28.840 2.286 -21.391 1.00 90.31 202 ALA A N 1
ATOM 1522 C CA . ALA A 1 202 ? 29.127 1.057 -22.124 1.00 90.31 202 ALA A CA 1
ATOM 1523 C C . ALA A 1 202 ? 29.765 1.337 -23.494 1.00 90.31 202 ALA A C 1
ATOM 1525 O O . ALA A 1 202 ? 30.725 0.663 -23.863 1.00 90.31 202 ALA A O 1
ATOM 1526 N N . GLU A 1 203 ? 29.285 2.351 -24.218 1.00 93.38 203 GLU A N 1
ATOM 1527 C CA . GLU A 1 203 ? 29.874 2.815 -25.476 1.00 93.38 203 GLU A CA 1
ATOM 1528 C C . GLU A 1 203 ? 31.332 3.227 -25.265 1.00 93.38 203 GLU A C 1
ATOM 1530 O O . GLU A 1 203 ? 32.205 2.769 -25.997 1.00 93.38 203 GLU A O 1
ATOM 1535 N N . LYS A 1 204 ? 31.621 3.990 -24.203 1.00 92.69 204 LYS A N 1
ATOM 1536 C CA . LYS A 1 204 ? 32.992 4.387 -23.861 1.00 92.69 204 LYS A CA 1
ATOM 1537 C C . LYS A 1 204 ? 33.912 3.185 -23.613 1.00 92.69 204 LYS A C 1
ATOM 1539 O O . LYS A 1 204 ? 35.060 3.196 -24.049 1.00 92.69 204 LYS A O 1
ATOM 1544 N N . LYS A 1 205 ? 33.422 2.138 -22.936 1.00 92.88 205 LYS A N 1
ATOM 1545 C CA . LYS A 1 205 ? 34.188 0.893 -22.723 1.00 92.88 205 LYS A CA 1
ATOM 1546 C C . LYS A 1 205 ? 34.445 0.153 -24.036 1.00 92.88 205 LYS A C 1
ATOM 1548 O O . LYS A 1 205 ? 35.548 -0.337 -24.250 1.00 92.88 205 LYS A O 1
ATOM 1553 N N . ILE A 1 206 ? 33.450 0.100 -24.922 1.00 90.88 206 ILE A N 1
ATOM 1554 C CA . ILE A 1 206 ? 33.581 -0.516 -26.251 1.00 90.88 206 ILE A CA 1
ATOM 1555 C C . ILE A 1 206 ? 34.547 0.285 -27.131 1.00 90.88 206 ILE A C 1
ATOM 1557 O O . ILE A 1 206 ? 35.312 -0.298 -27.894 1.00 90.88 206 ILE A O 1
ATOM 1561 N N . GLU A 1 207 ? 34.550 1.611 -27.020 1.00 90.44 207 GLU A N 1
ATOM 1562 C CA . GLU A 1 207 ? 35.504 2.470 -27.712 1.00 90.44 207 GLU A CA 1
ATOM 1563 C C . GLU A 1 207 ? 36.941 2.251 -27.219 1.00 90.44 207 GLU A C 1
ATOM 1565 O O . GLU A 1 207 ? 37.853 2.152 -28.039 1.00 90.44 207 GLU A O 1
ATOM 1570 N N . GLU A 1 208 ? 37.146 2.102 -25.908 1.00 91.44 208 GLU A N 1
ATOM 1571 C CA . GLU A 1 208 ? 38.448 1.747 -25.332 1.00 91.44 208 GLU A CA 1
ATOM 1572 C C . GLU A 1 208 ? 38.916 0.352 -25.788 1.00 91.44 208 GLU A C 1
ATOM 1574 O O . GLU A 1 208 ? 40.075 0.184 -26.168 1.00 91.44 208 GLU A O 1
ATOM 1579 N N . GLU A 1 209 ? 38.013 -0.635 -25.833 1.00 89.12 209 GLU A N 1
ATOM 1580 C CA . GLU A 1 209 ? 38.292 -1.982 -26.357 1.00 89.12 209 GLU A CA 1
ATOM 1581 C C . GLU A 1 209 ? 38.656 -1.946 -27.851 1.00 89.12 209 GLU A C 1
ATOM 1583 O O . GLU A 1 209 ? 39.629 -2.576 -28.270 1.00 89.12 209 GLU A O 1
ATOM 1588 N N . ALA A 1 210 ? 37.925 -1.170 -28.657 1.00 88.56 210 ALA A N 1
ATOM 1589 C CA . ALA A 1 210 ? 38.214 -0.989 -30.078 1.00 88.56 210 ALA A CA 1
ATOM 1590 C C . ALA A 1 210 ? 39.569 -0.295 -30.298 1.00 88.56 210 ALA A C 1
ATOM 1592 O O . ALA A 1 210 ? 40.361 -0.735 -31.135 1.00 88.56 210 ALA A O 1
ATOM 1593 N N . ALA A 1 211 ? 39.887 0.730 -29.501 1.00 90.12 211 ALA A N 1
ATOM 1594 C CA . ALA A 1 211 ? 41.190 1.389 -29.533 1.00 90.12 211 ALA A CA 1
ATOM 1595 C C . ALA A 1 211 ? 42.328 0.430 -29.136 1.00 90.12 211 ALA A C 1
ATOM 1597 O O . ALA A 1 211 ? 43.376 0.418 -29.784 1.00 90.12 211 ALA A O 1
ATOM 1598 N N . ALA A 1 212 ? 42.118 -0.425 -28.128 1.00 89.88 212 ALA A N 1
ATOM 1599 C CA . ALA A 1 212 ? 43.077 -1.455 -27.724 1.00 89.88 212 ALA A CA 1
ATOM 1600 C C . ALA A 1 212 ? 43.283 -2.532 -28.806 1.00 89.88 212 ALA A C 1
ATOM 1602 O O . ALA A 1 212 ? 44.396 -3.033 -28.972 1.00 89.88 212 ALA A O 1
ATOM 1603 N N . ALA A 1 213 ? 42.243 -2.843 -29.587 1.00 87.81 213 ALA A N 1
ATOM 1604 C CA . ALA A 1 213 ? 42.338 -3.697 -30.770 1.00 87.81 213 ALA A CA 1
ATOM 1605 C C . ALA A 1 213 ? 43.055 -3.015 -31.953 1.00 87.81 213 ALA A C 1
ATOM 1607 O O . ALA A 1 213 ? 43.344 -3.675 -32.948 1.00 87.81 213 ALA A O 1
ATOM 1608 N N . GLY A 1 214 ? 43.379 -1.721 -31.847 1.00 84.88 214 GLY A N 1
ATOM 1609 C CA . GLY A 1 214 ? 44.046 -0.931 -32.880 1.00 84.88 214 GLY A CA 1
ATOM 1610 C C . GLY A 1 214 ? 43.098 -0.336 -33.923 1.00 84.88 214 GLY A C 1
ATOM 1611 O O . GLY A 1 214 ? 43.570 0.135 -34.957 1.00 84.88 214 GLY A O 1
ATOM 1612 N N . VAL A 1 215 ? 41.785 -0.336 -33.664 1.00 85.81 215 VAL A N 1
ATOM 1613 C CA . VAL A 1 215 ? 40.806 0.382 -34.487 1.00 85.81 215 VAL A CA 1
ATOM 1614 C C . VAL A 1 215 ? 40.917 1.872 -34.190 1.00 85.81 215 VAL A C 1
ATOM 1616 O O . VAL A 1 215 ? 40.701 2.325 -33.068 1.00 85.81 215 VAL A O 1
ATOM 1619 N N . THR A 1 216 ? 41.257 2.640 -35.218 1.00 86.44 216 THR A N 1
ATOM 1620 C CA . THR A 1 216 ? 41.313 4.106 -35.181 1.00 86.44 216 THR A CA 1
ATOM 1621 C C . THR A 1 216 ? 40.224 4.689 -36.073 1.00 86.44 216 THR A C 1
ATOM 1623 O O . THR A 1 216 ? 39.674 3.988 -36.919 1.00 86.44 216 THR A O 1
ATOM 1626 N N . ASP A 1 217 ? 39.951 5.988 -35.958 1.00 82.19 217 ASP A N 1
ATOM 1627 C CA . ASP A 1 217 ? 38.964 6.669 -36.816 1.00 82.19 217 ASP A CA 1
ATOM 1628 C C . ASP A 1 217 ? 39.329 6.639 -38.314 1.00 82.19 217 ASP A C 1
ATOM 1630 O O . ASP A 1 217 ? 38.489 6.909 -39.168 1.00 82.19 217 ASP A O 1
ATOM 1634 N N . GLN A 1 218 ? 40.581 6.305 -38.643 1.00 81.75 218 GLN A N 1
ATOM 1635 C CA . GLN A 1 218 ? 41.057 6.120 -40.015 1.00 81.75 218 GLN A CA 1
ATOM 1636 C C . GLN A 1 218 ? 40.935 4.674 -40.509 1.00 81.75 218 GLN A C 1
ATOM 1638 O O . GLN A 1 218 ? 41.114 4.434 -41.695 1.00 81.75 218 GLN A O 1
ATOM 1643 N N . THR A 1 219 ? 40.651 3.715 -39.623 1.00 83.19 219 THR A N 1
ATOM 1644 C CA . THR A 1 219 ? 40.521 2.301 -39.992 1.00 83.19 219 THR A CA 1
ATOM 1645 C C . THR A 1 219 ? 39.180 2.088 -40.678 1.00 83.19 219 THR A C 1
ATOM 1647 O O . THR A 1 219 ? 38.133 2.318 -40.070 1.00 83.19 219 THR A O 1
ATOM 1650 N N . THR A 1 220 ? 39.189 1.644 -41.934 1.00 85.88 220 THR A N 1
ATOM 1651 C CA . THR A 1 220 ? 37.948 1.363 -42.666 1.00 85.88 220 THR A CA 1
ATOM 1652 C C . THR A 1 220 ? 37.607 -0.126 -42.668 1.00 85.88 220 THR A C 1
ATOM 1654 O O . THR A 1 220 ? 38.476 -0.993 -42.616 1.00 85.88 220 THR A O 1
ATOM 1657 N N . GLU A 1 221 ? 36.311 -0.436 -42.746 1.00 83.06 221 GLU A N 1
ATOM 1658 C CA . GLU A 1 221 ? 35.826 -1.821 -42.833 1.00 83.06 221 GLU A CA 1
ATOM 1659 C C . GLU A 1 221 ? 36.351 -2.517 -44.102 1.00 83.06 221 GLU A C 1
ATOM 1661 O O . GLU A 1 221 ? 36.736 -3.677 -44.044 1.00 83.06 221 GLU A O 1
ATOM 1666 N N . ALA A 1 222 ? 36.489 -1.773 -45.206 1.00 83.19 222 ALA A N 1
ATOM 1667 C CA . ALA A 1 222 ? 37.039 -2.277 -46.464 1.00 83.19 222 ALA A CA 1
ATOM 1668 C C . ALA A 1 222 ? 38.527 -2.668 -46.361 1.00 83.19 222 ALA A C 1
ATOM 1670 O O . ALA A 1 222 ? 38.923 -3.709 -46.879 1.00 83.19 222 ALA A O 1
ATOM 1671 N N . GLU A 1 223 ? 39.348 -1.872 -45.665 1.00 82.19 223 GLU A N 1
ATOM 1672 C CA . GLU A 1 223 ? 40.764 -2.203 -45.431 1.00 82.19 223 GLU A CA 1
ATOM 1673 C C . GLU A 1 223 ? 40.915 -3.439 -44.533 1.00 82.19 223 GLU A C 1
ATOM 1675 O O . GLU A 1 223 ? 41.791 -4.274 -44.761 1.00 82.19 223 GLU A O 1
ATOM 1680 N N . LEU A 1 224 ? 40.041 -3.591 -43.532 1.00 79.94 224 LEU A N 1
ATOM 1681 C CA . LEU A 1 224 ? 40.041 -4.757 -42.647 1.00 79.94 224 LEU A CA 1
ATOM 1682 C C . LEU A 1 224 ? 39.545 -6.028 -43.349 1.00 79.94 224 LEU A C 1
ATOM 1684 O O . LEU A 1 224 ? 40.105 -7.097 -43.119 1.00 79.94 224 LEU A O 1
ATOM 1688 N N . GLU A 1 225 ? 38.544 -5.932 -44.225 1.00 82.00 225 GLU A N 1
ATOM 1689 C CA . GLU A 1 225 ? 38.079 -7.062 -45.041 1.00 82.00 225 GLU A CA 1
ATOM 1690 C C . GLU A 1 225 ? 39.152 -7.543 -46.030 1.00 82.00 225 GLU A C 1
ATOM 1692 O O . GLU A 1 225 ? 39.313 -8.748 -46.231 1.00 82.00 225 GLU A O 1
ATOM 1697 N N . GLU A 1 226 ? 39.944 -6.630 -46.600 1.00 80.06 226 GLU A N 1
ATOM 1698 C CA . GLU A 1 226 ? 41.067 -6.989 -47.471 1.00 80.06 226 GLU A CA 1
ATOM 1699 C C . GLU A 1 226 ? 42.184 -7.695 -46.678 1.00 80.06 226 GLU A C 1
ATOM 1701 O O . GLU A 1 226 ? 42.668 -8.759 -47.082 1.00 80.06 226 GLU A O 1
ATOM 1706 N N . MET A 1 227 ? 42.529 -7.176 -45.491 1.00 77.88 227 MET A N 1
ATOM 1707 C CA . MET A 1 227 ? 43.506 -7.791 -44.579 1.00 77.88 227 MET A CA 1
ATOM 1708 C C . MET A 1 227 ? 43.048 -9.144 -44.011 1.00 77.88 227 MET A C 1
ATOM 1710 O O . MET A 1 227 ? 43.891 -9.995 -43.712 1.00 77.88 227 MET A O 1
ATOM 1714 N N . ALA A 1 228 ? 41.735 -9.383 -43.918 1.00 74.12 228 ALA A N 1
ATOM 1715 C CA . ALA A 1 228 ? 41.153 -10.648 -43.466 1.00 74.12 228 ALA A CA 1
ATOM 1716 C C . ALA A 1 228 ? 41.445 -11.835 -44.408 1.00 74.12 228 ALA A C 1
ATOM 1718 O O . ALA A 1 228 ? 41.283 -12.988 -44.014 1.00 74.12 228 ALA A O 1
ATOM 1719 N N . SER A 1 229 ? 41.914 -11.573 -45.634 1.00 79.25 229 SER A N 1
ATOM 1720 C CA . SER A 1 229 ? 42.336 -12.600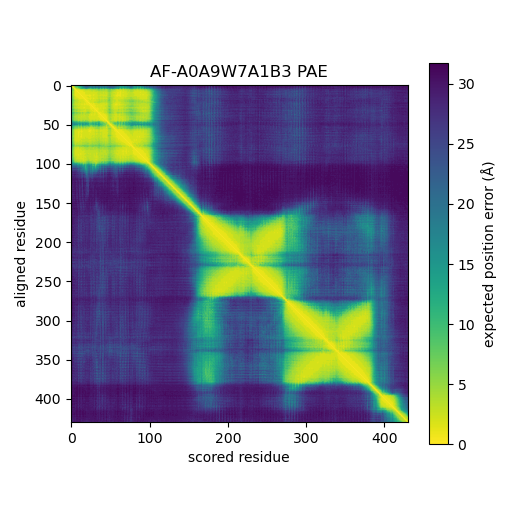 -46.600 1.00 79.25 229 SER A CA 1
ATOM 1721 C C . SER A 1 229 ? 43.848 -12.895 -46.592 1.00 79.25 229 SER A C 1
ATOM 1723 O O . SER A 1 229 ? 44.315 -13.781 -47.312 1.00 79.25 229 SER A O 1
ATOM 1725 N N . GLY A 1 230 ? 44.620 -12.160 -45.781 1.00 79.62 230 GLY A N 1
ATOM 1726 C CA . GLY A 1 230 ? 46.082 -12.218 -45.720 1.00 79.62 230 GLY A CA 1
ATOM 1727 C C . GLY A 1 230 ? 46.651 -12.939 -44.485 1.00 79.62 230 GLY A C 1
ATOM 1728 O O . GLY A 1 230 ? 45.915 -13.495 -43.674 1.00 79.62 230 GLY A O 1
ATOM 1729 N N . PRO A 1 231 ? 47.984 -12.919 -44.291 1.00 76.56 231 PRO A N 1
ATOM 1730 C CA . PRO A 1 231 ? 48.649 -13.547 -43.140 1.00 76.56 231 PRO A CA 1
ATOM 1731 C C . PRO A 1 231 ? 48.320 -12.892 -41.784 1.00 76.56 231 PRO A C 1
ATOM 1733 O O . PRO A 1 231 ? 48.666 -13.451 -40.748 1.00 76.56 231 PRO A O 1
ATOM 1736 N N . GLU A 1 232 ? 47.655 -11.732 -41.779 1.00 83.94 232 GLU A N 1
ATOM 1737 C CA . GLU A 1 232 ? 47.176 -11.032 -40.576 1.00 83.94 232 GLU A CA 1
ATOM 1738 C C . GLU A 1 232 ? 45.661 -11.212 -40.335 1.00 83.94 232 GLU A C 1
ATOM 1740 O O . GLU A 1 232 ? 45.056 -10.439 -39.588 1.00 83.94 232 GLU A O 1
ATOM 1745 N N . ALA A 1 233 ? 45.042 -12.234 -40.939 1.00 84.88 233 ALA A N 1
ATOM 1746 C CA . ALA A 1 233 ? 43.593 -12.442 -40.919 1.00 84.88 233 ALA A CA 1
ATOM 1747 C C . ALA A 1 233 ? 42.962 -12.424 -39.514 1.00 84.88 233 ALA A C 1
ATOM 1749 O O . ALA A 1 233 ? 41.931 -11.785 -39.316 1.00 84.88 233 ALA A O 1
ATOM 1750 N N . ASP A 1 234 ? 43.598 -13.047 -38.518 1.00 86.12 234 ASP A N 1
ATOM 1751 C CA . ASP A 1 234 ? 43.069 -13.115 -37.145 1.00 86.12 234 ASP A CA 1
ATOM 1752 C C . ASP A 1 234 ? 43.018 -11.736 -36.459 1.00 86.12 234 ASP A C 1
ATOM 1754 O O . ASP A 1 234 ? 42.092 -11.413 -35.704 1.00 86.12 234 ASP A O 1
ATOM 1758 N N . LYS A 1 235 ? 44.006 -10.883 -36.749 1.00 87.50 235 LYS A N 1
ATOM 1759 C CA . LYS A 1 235 ? 44.076 -9.510 -36.237 1.00 87.50 235 LYS A CA 1
ATOM 1760 C C . LYS A 1 235 ? 43.033 -8.628 -36.920 1.00 87.50 235 LYS A C 1
ATOM 1762 O O . LYS A 1 235 ? 42.331 -7.880 -36.240 1.00 87.50 235 LYS A O 1
ATOM 1767 N N . ALA A 1 236 ? 42.887 -8.770 -38.236 1.00 86.12 236 ALA A N 1
ATOM 1768 C CA . ALA A 1 236 ? 41.864 -8.078 -39.011 1.00 86.12 236 ALA A CA 1
ATOM 1769 C C . ALA A 1 236 ? 40.442 -8.472 -38.571 1.00 86.12 236 ALA A C 1
ATOM 1771 O O . ALA A 1 236 ? 39.597 -7.599 -38.379 1.00 86.12 236 ALA A O 1
ATOM 1772 N N . ALA A 1 237 ? 40.196 -9.758 -38.301 1.00 87.69 237 ALA A N 1
ATOM 1773 C CA . ALA A 1 237 ? 38.921 -10.248 -37.777 1.00 87.69 237 ALA A CA 1
ATOM 1774 C C . ALA A 1 237 ? 38.590 -9.654 -36.395 1.00 87.69 237 ALA A C 1
ATOM 1776 O O . ALA A 1 237 ? 37.458 -9.235 -36.150 1.00 87.69 237 ALA A O 1
ATOM 1777 N N . THR A 1 238 ? 39.587 -9.556 -35.509 1.00 89.75 238 THR A N 1
ATOM 1778 C CA . THR A 1 238 ? 39.429 -8.945 -34.176 1.00 89.75 238 THR A CA 1
ATOM 1779 C C . THR A 1 238 ? 39.090 -7.453 -34.277 1.00 89.75 238 THR A C 1
ATOM 1781 O O . THR A 1 238 ? 38.157 -6.975 -33.627 1.00 89.75 238 THR A O 1
ATOM 1784 N N . MET A 1 239 ? 39.797 -6.715 -35.139 1.00 89.69 239 MET A N 1
ATOM 1785 C CA . MET A 1 239 ? 39.520 -5.301 -35.408 1.00 89.69 239 MET A CA 1
ATOM 1786 C C . MET A 1 239 ? 38.116 -5.105 -35.993 1.00 89.69 239 MET A C 1
ATOM 1788 O O . MET A 1 239 ? 37.364 -4.262 -35.505 1.00 89.69 239 MET A O 1
ATOM 1792 N N . LEU A 1 240 ? 37.718 -5.925 -36.966 1.00 89.88 240 LEU A N 1
ATOM 1793 C CA . LEU A 1 240 ? 36.405 -5.848 -37.609 1.00 89.88 240 LEU A CA 1
ATOM 1794 C C . LEU A 1 240 ? 35.271 -6.119 -36.610 1.00 89.88 240 LEU A C 1
ATOM 1796 O O . LEU A 1 240 ? 34.302 -5.361 -36.552 1.00 89.88 240 LEU A O 1
ATOM 1800 N N . GLN A 1 241 ? 35.431 -7.119 -35.739 1.00 91.19 241 GLN A N 1
ATOM 1801 C CA . GLN A 1 241 ? 34.467 -7.397 -34.676 1.00 91.19 241 GLN A CA 1
ATOM 1802 C C . GLN A 1 241 ? 34.348 -6.226 -33.687 1.00 91.19 241 GLN A C 1
ATOM 1804 O O . GLN A 1 241 ? 33.238 -5.853 -33.301 1.00 91.19 241 GLN A O 1
ATOM 1809 N N . SER A 1 242 ? 35.468 -5.620 -33.285 1.00 89.62 242 SER A N 1
ATOM 1810 C CA . SER A 1 242 ? 35.451 -4.463 -32.378 1.00 89.62 242 SER A CA 1
ATOM 1811 C C . SER A 1 242 ? 34.824 -3.216 -33.023 1.00 89.62 242 SER A C 1
ATOM 1813 O O . SER A 1 242 ? 34.056 -2.503 -32.375 1.00 89.62 242 SER A O 1
ATOM 1815 N N . MET A 1 243 ? 35.036 -3.005 -34.328 1.00 90.62 243 MET A N 1
ATOM 1816 C CA . MET A 1 243 ? 34.409 -1.925 -35.094 1.00 90.62 243 MET A CA 1
ATOM 1817 C C . MET A 1 243 ? 32.890 -2.108 -35.203 1.00 90.62 243 MET A C 1
ATOM 1819 O O . MET A 1 243 ? 32.142 -1.145 -35.030 1.00 90.62 243 MET A O 1
ATOM 1823 N N . GLN A 1 244 ? 32.416 -3.333 -35.441 1.00 91.19 244 GLN A N 1
ATOM 1824 C CA . GLN A 1 244 ? 30.982 -3.638 -35.465 1.00 91.19 244 GLN A CA 1
ATOM 1825 C C . GLN A 1 244 ? 30.332 -3.394 -34.100 1.00 91.19 244 GLN A C 1
ATOM 1827 O O . GLN A 1 244 ? 29.308 -2.716 -34.024 1.00 91.19 244 GLN A O 1
ATOM 1832 N N . ARG A 1 245 ? 30.974 -3.836 -33.008 1.00 90.62 245 ARG A N 1
ATOM 1833 C CA . ARG A 1 245 ? 30.507 -3.551 -31.640 1.00 90.62 245 ARG A CA 1
ATOM 1834 C C . ARG A 1 245 ? 30.416 -2.048 -31.365 1.00 90.62 245 ARG A C 1
ATOM 1836 O O . ARG A 1 245 ? 29.417 -1.612 -30.797 1.00 90.62 245 ARG A O 1
ATOM 1843 N N . LYS A 1 246 ? 31.403 -1.253 -31.806 1.00 90.81 246 LYS A N 1
ATOM 1844 C CA . LYS A 1 246 ? 31.376 0.219 -31.693 1.00 90.81 246 LYS A CA 1
ATOM 1845 C C . LYS A 1 246 ? 30.203 0.820 -32.479 1.00 90.81 246 LYS A C 1
ATOM 1847 O O . LYS A 1 246 ? 29.447 1.611 -31.923 1.00 90.81 246 LYS A O 1
ATOM 1852 N N . LYS A 1 247 ? 29.982 0.401 -33.732 1.00 91.12 247 LYS A N 1
ATOM 1853 C CA . LYS A 1 247 ? 28.839 0.859 -34.551 1.00 91.12 247 LYS A CA 1
ATOM 1854 C C . LYS A 1 247 ? 27.488 0.527 -33.912 1.00 91.12 247 LYS A C 1
ATOM 1856 O O . LYS A 1 247 ? 26.587 1.363 -33.916 1.00 91.12 247 LYS A O 1
ATOM 1861 N N . ASP A 1 248 ? 27.337 -0.674 -33.365 1.00 92.56 248 ASP A N 1
ATOM 1862 C CA . ASP A 1 248 ? 26.090 -1.094 -32.726 1.00 92.56 248 ASP A CA 1
ATOM 1863 C C . ASP A 1 248 ? 25.843 -0.367 -31.398 1.00 92.56 248 ASP A C 1
ATOM 1865 O O . ASP A 1 248 ? 24.697 -0.037 -31.088 1.00 92.56 248 ASP A O 1
ATOM 1869 N N . ALA A 1 249 ? 26.897 -0.070 -30.633 1.00 90.19 249 ALA A N 1
ATOM 1870 C CA . ALA A 1 249 ? 26.800 0.732 -29.415 1.00 90.19 249 ALA A CA 1
ATOM 1871 C C . ALA A 1 249 ? 26.306 2.156 -29.714 1.00 90.19 249 ALA A C 1
ATOM 1873 O O . ALA A 1 249 ? 25.328 2.592 -29.106 1.00 90.19 249 ALA A O 1
ATOM 1874 N N . ILE A 1 250 ? 26.894 2.815 -30.722 1.00 90.50 250 ILE A N 1
ATOM 1875 C CA . ILE A 1 250 ? 26.472 4.144 -31.196 1.00 90.50 250 ILE A CA 1
ATOM 1876 C C . ILE A 1 250 ? 24.984 4.131 -31.575 1.00 90.50 250 ILE A C 1
ATOM 1878 O O . ILE A 1 250 ? 24.204 4.947 -31.083 1.00 90.50 250 ILE A O 1
ATOM 1882 N N . LYS A 1 251 ? 24.550 3.154 -32.387 1.00 93.44 251 LYS A N 1
ATOM 1883 C CA . LYS A 1 251 ? 23.138 3.027 -32.795 1.00 93.44 251 LYS A CA 1
ATOM 1884 C C . LYS A 1 251 ? 22.193 2.871 -31.602 1.00 93.44 251 LYS A C 1
ATOM 1886 O O . LYS A 1 251 ? 21.103 3.440 -31.610 1.00 93.44 251 LYS A O 1
ATOM 1891 N N . ARG A 1 252 ? 22.581 2.102 -30.577 1.00 89.69 252 ARG A N 1
ATOM 1892 C CA . ARG A 1 252 ? 21.771 1.923 -29.358 1.00 89.69 252 ARG A CA 1
ATOM 1893 C C . ARG A 1 252 ? 21.654 3.222 -28.565 1.00 89.69 252 ARG A C 1
ATOM 1895 O O . ARG A 1 252 ? 20.560 3.551 -28.112 1.00 89.69 252 ARG A O 1
ATOM 1902 N N . VAL A 1 253 ? 22.746 3.972 -28.433 1.00 93.19 253 VAL A N 1
ATOM 1903 C CA . VAL A 1 253 ? 22.749 5.283 -27.768 1.00 93.19 253 VAL A CA 1
ATOM 1904 C C . VAL A 1 253 ? 21.871 6.285 -28.520 1.00 93.19 253 VAL A C 1
ATOM 1906 O O . VAL A 1 253 ? 21.066 6.983 -27.902 1.00 93.19 253 VAL A O 1
ATOM 1909 N N . GLU A 1 254 ? 21.953 6.333 -29.849 1.00 92.12 254 GLU A N 1
ATOM 1910 C CA . GLU A 1 254 ? 21.105 7.197 -30.681 1.00 92.12 254 GLU A CA 1
ATOM 1911 C C . GLU A 1 254 ? 19.620 6.828 -30.589 1.00 92.12 254 GLU A C 1
ATOM 1913 O O . GLU A 1 254 ? 18.778 7.706 -30.371 1.00 92.12 254 GLU A O 1
ATOM 1918 N N . ALA A 1 255 ? 19.290 5.536 -30.670 1.00 93.25 255 ALA A N 1
ATOM 1919 C CA . ALA A 1 255 ? 17.923 5.052 -30.491 1.00 93.25 255 ALA A CA 1
ATOM 1920 C C . ALA A 1 255 ? 17.373 5.441 -29.109 1.00 93.25 255 ALA A C 1
ATOM 1922 O O . ALA A 1 255 ? 16.255 5.952 -28.995 1.00 93.25 255 ALA A O 1
ATOM 1923 N N . LYS A 1 256 ? 18.187 5.302 -28.055 1.00 91.56 256 LYS A N 1
ATOM 1924 C CA . LYS A 1 256 ? 17.776 5.677 -26.700 1.00 91.56 256 LYS A CA 1
ATOM 1925 C C . LYS A 1 256 ? 17.626 7.187 -26.515 1.00 91.56 256 LYS A C 1
ATOM 1927 O O . LYS A 1 256 ? 16.714 7.630 -25.815 1.00 91.56 256 LYS A O 1
ATOM 1932 N N . LYS A 1 257 ? 18.456 7.999 -27.178 1.00 92.75 257 LYS A N 1
ATOM 1933 C CA . LYS A 1 257 ? 18.288 9.462 -27.230 1.00 92.75 257 LYS A CA 1
ATOM 1934 C C . LYS A 1 257 ? 16.956 9.848 -27.874 1.00 92.75 257 LYS A C 1
ATOM 1936 O O . LYS A 1 257 ? 16.264 10.709 -27.329 1.00 92.75 257 LYS A O 1
ATOM 1941 N N . ALA A 1 258 ? 16.565 9.189 -28.965 1.00 92.88 258 ALA A N 1
ATOM 1942 C CA . ALA A 1 258 ? 15.267 9.411 -29.604 1.00 92.88 258 ALA A CA 1
ATOM 1943 C C . ALA A 1 258 ? 14.097 9.007 -28.686 1.00 92.88 258 ALA A C 1
ATOM 1945 O O . ALA A 1 258 ? 13.148 9.770 -28.511 1.00 92.88 258 ALA A O 1
ATOM 1946 N N . GLU A 1 259 ? 14.193 7.859 -28.012 1.00 91.06 259 GLU A N 1
ATOM 1947 C CA . GLU A 1 259 ? 13.191 7.421 -27.033 1.00 91.06 259 GLU A CA 1
ATOM 1948 C C . GLU A 1 259 ? 13.047 8.360 -25.828 1.00 91.06 259 GLU A C 1
ATOM 1950 O O . GLU A 1 259 ? 11.947 8.497 -25.277 1.00 91.06 259 GLU A O 1
ATOM 1955 N N . LEU A 1 260 ? 14.154 8.950 -25.372 1.00 91.25 260 LEU A N 1
ATOM 1956 C CA . LEU A 1 260 ? 14.161 9.940 -24.299 1.00 91.25 260 LEU A CA 1
ATOM 1957 C C . LEU A 1 260 ? 13.527 11.254 -24.764 1.00 91.25 260 LEU A C 1
ATOM 1959 O O . LEU A 1 260 ? 12.803 11.871 -23.989 1.00 91.25 260 LEU A O 1
ATOM 1963 N N . ALA A 1 261 ? 13.778 11.674 -26.006 1.00 91.06 261 ALA A N 1
ATOM 1964 C CA . ALA A 1 261 ? 13.141 12.851 -26.589 1.00 91.06 261 ALA A CA 1
ATOM 1965 C C . ALA A 1 261 ? 11.617 12.672 -26.679 1.00 91.06 261 ALA A C 1
ATOM 1967 O O . ALA A 1 261 ? 10.887 13.519 -26.174 1.00 91.06 261 ALA A O 1
ATOM 1968 N N . ALA A 1 262 ? 11.146 11.528 -27.185 1.00 90.62 262 ALA A N 1
ATOM 1969 C CA . ALA A 1 262 ? 9.718 11.212 -27.242 1.00 90.62 262 ALA A CA 1
ATOM 1970 C C . ALA A 1 262 ? 9.065 11.161 -25.847 1.00 90.62 262 ALA A C 1
ATOM 1972 O O . ALA A 1 262 ? 7.962 11.659 -25.653 1.00 90.62 262 ALA A O 1
ATOM 1973 N N . ALA A 1 263 ? 9.756 10.606 -24.843 1.00 87.50 263 ALA A N 1
ATOM 1974 C CA . ALA A 1 263 ? 9.238 10.576 -23.472 1.00 87.50 263 ALA A CA 1
ATOM 1975 C C . ALA A 1 263 ? 9.176 11.969 -22.819 1.00 87.50 263 ALA A C 1
ATOM 1977 O O . ALA A 1 263 ? 8.307 12.209 -21.987 1.00 87.50 263 ALA A O 1
ATOM 1978 N N . LYS A 1 264 ? 10.088 12.883 -23.176 1.00 88.31 264 LYS A N 1
ATOM 1979 C CA . LYS A 1 264 ? 10.032 14.280 -22.719 1.00 88.31 264 LYS A CA 1
ATOM 1980 C C . LYS A 1 264 ? 8.881 15.037 -23.364 1.00 88.31 264 LYS A C 1
ATOM 1982 O O . LYS A 1 264 ? 8.210 15.790 -22.676 1.00 88.31 264 LYS A O 1
ATOM 1987 N N . GLU A 1 265 ? 8.640 14.810 -24.651 1.00 88.00 265 GLU A N 1
ATOM 1988 C CA . GLU A 1 265 ? 7.489 15.383 -25.350 1.00 88.00 265 GLU A CA 1
ATOM 1989 C C . GLU A 1 265 ? 6.168 14.886 -24.735 1.00 88.00 265 GLU A C 1
ATOM 1991 O O . GLU A 1 265 ? 5.260 15.676 -24.500 1.00 88.00 265 GLU A O 1
ATOM 1996 N N . GLU A 1 266 ? 6.096 13.602 -24.363 1.00 83.50 266 GLU A N 1
ATOM 1997 C CA . GLU A 1 266 ? 4.970 13.023 -23.614 1.00 83.50 266 GLU A CA 1
ATOM 1998 C C . GLU A 1 266 ? 4.808 13.656 -22.215 1.00 83.50 266 GLU A C 1
ATOM 2000 O O . GLU A 1 266 ? 3.686 13.942 -21.805 1.00 83.50 266 GLU A O 1
ATOM 2005 N N . GLU A 1 267 ? 5.901 13.917 -21.483 1.00 85.00 267 GLU A N 1
ATOM 2006 C CA . GLU A 1 267 ? 5.863 14.628 -20.191 1.00 85.00 267 GLU A CA 1
ATOM 2007 C C . GLU A 1 267 ? 5.368 16.078 -20.344 1.00 85.00 267 GLU A C 1
ATOM 2009 O O . GLU A 1 267 ? 4.556 16.536 -19.537 1.00 85.00 267 GLU A O 1
ATOM 2014 N N . GLU A 1 268 ? 5.842 16.797 -21.365 1.00 82.06 268 GLU A N 1
ATOM 2015 C CA . GLU A 1 268 ? 5.471 18.192 -21.640 1.00 82.06 268 GLU A CA 1
ATOM 2016 C C . GLU A 1 268 ? 4.035 18.333 -22.164 1.00 82.06 268 GLU A C 1
ATOM 2018 O O . GLU A 1 268 ? 3.374 19.325 -21.860 1.00 82.06 268 GLU A O 1
ATOM 2023 N N . ALA A 1 269 ? 3.519 17.332 -22.883 1.00 81.62 269 ALA A N 1
ATOM 2024 C CA . ALA A 1 269 ? 2.133 17.295 -23.347 1.00 81.62 269 ALA A CA 1
ATOM 2025 C C . ALA A 1 269 ? 1.112 17.127 -22.205 1.00 81.62 269 ALA A C 1
ATOM 2027 O O . ALA A 1 269 ? -0.075 17.409 -22.393 1.00 81.62 269 ALA A O 1
ATOM 2028 N N . ILE A 1 270 ? 1.545 16.685 -21.016 1.00 76.19 270 ILE A N 1
ATOM 2029 C CA . ILE A 1 270 ? 0.693 16.629 -19.823 1.00 76.19 270 ILE A CA 1
ATOM 2030 C C . ILE A 1 270 ? 0.621 18.031 -19.211 1.00 76.19 270 ILE A C 1
ATOM 2032 O O . ILE A 1 270 ? 1.351 18.387 -18.274 1.00 76.19 270 ILE A O 1
ATOM 2036 N N . ASP A 1 271 ? -0.306 18.824 -19.746 1.00 63.75 271 ASP A N 1
ATOM 2037 C CA . ASP A 1 271 ? -0.683 20.109 -19.177 1.00 63.75 271 ASP A CA 1
ATOM 2038 C C . ASP A 1 271 ? -1.420 19.870 -17.853 1.00 63.75 271 ASP A C 1
ATOM 2040 O O . ASP A 1 271 ? -2.597 19.506 -17.804 1.00 63.75 271 ASP A O 1
ATOM 2044 N N . ILE A 1 272 ? -0.686 20.012 -16.750 1.00 55.66 272 ILE A N 1
ATOM 2045 C CA . ILE A 1 272 ? -1.319 20.314 -15.473 1.00 55.66 272 ILE A CA 1
ATOM 2046 C C . ILE A 1 272 ? -1.335 21.827 -15.424 1.00 55.66 272 ILE A C 1
ATOM 2048 O O . ILE A 1 272 ? -0.263 22.398 -15.175 1.00 55.66 272 ILE A O 1
ATOM 2052 N N . PRO A 1 273 ? -2.492 22.471 -15.624 1.00 55.50 273 PRO A N 1
ATOM 2053 C CA . PRO A 1 273 ? -2.585 23.873 -15.309 1.00 55.50 273 PRO A CA 1
ATOM 2054 C C . PRO A 1 273 ? -2.227 24.008 -13.826 1.00 55.50 273 PRO A C 1
ATOM 2056 O O . PRO A 1 273 ? -2.936 23.510 -12.949 1.00 55.50 273 PRO A O 1
ATOM 2059 N N . ASP A 1 274 ? -1.100 24.667 -13.538 1.00 54.22 274 ASP A N 1
ATOM 2060 C CA . ASP A 1 274 ? -0.757 25.179 -12.203 1.00 54.22 274 ASP A CA 1
ATOM 2061 C C . ASP A 1 274 ? -1.666 26.380 -11.907 1.00 54.22 274 ASP A C 1
ATOM 2063 O O . ASP A 1 274 ? -1.235 27.507 -11.676 1.00 54.22 274 ASP A O 1
ATOM 2067 N N . ASN A 1 275 ? -2.966 26.151 -12.073 1.00 58.47 275 ASN A N 1
ATOM 2068 C CA . ASN A 1 275 ? -4.006 27.104 -11.811 1.00 58.47 275 ASN A CA 1
ATOM 2069 C C . ASN A 1 275 ? -4.484 26.905 -10.374 1.00 58.47 275 ASN A C 1
ATOM 2071 O O . ASN A 1 275 ? -4.336 25.855 -9.741 1.00 58.47 275 ASN A O 1
ATOM 2075 N N . GLU A 1 276 ? -5.076 27.965 -9.854 1.00 61.84 276 GLU A N 1
ATOM 2076 C CA . GLU A 1 276 ? -5.677 28.013 -8.529 1.00 61.84 276 GLU A CA 1
ATOM 2077 C C . GLU A 1 276 ? -6.658 26.848 -8.285 1.00 61.84 276 GLU A C 1
ATOM 2079 O O . GLU A 1 276 ? -6.803 26.381 -7.159 1.00 61.84 276 GLU A O 1
ATOM 2084 N N . GLU A 1 277 ? -7.271 26.326 -9.350 1.00 59.97 277 GLU A N 1
ATOM 2085 C CA . GLU A 1 277 ? -8.229 25.218 -9.344 1.00 59.97 277 GLU A CA 1
ATOM 2086 C C . GLU A 1 277 ? -7.589 23.877 -8.937 1.00 59.97 277 GLU A C 1
ATOM 2088 O O . GLU A 1 277 ? -8.142 23.174 -8.092 1.00 59.97 277 GLU A O 1
ATOM 2093 N N . THR A 1 278 ? -6.387 23.549 -9.428 1.00 63.53 278 THR A N 1
ATOM 2094 C CA . THR A 1 278 ? -5.660 22.325 -9.028 1.00 63.53 278 THR A CA 1
ATOM 2095 C C . THR A 1 278 ? -5.242 22.370 -7.554 1.00 63.53 278 THR A C 1
ATOM 2097 O O . THR A 1 278 ? -5.332 21.369 -6.836 1.00 63.53 278 THR A O 1
ATOM 2100 N N . ASN A 1 279 ? -4.831 23.544 -7.066 1.00 68.75 279 ASN A N 1
ATOM 2101 C CA . ASN A 1 279 ? -4.473 23.734 -5.658 1.00 68.75 279 ASN A CA 1
ATOM 2102 C C . ASN A 1 279 ? -5.710 23.684 -4.743 1.00 68.75 279 ASN A C 1
ATOM 2104 O O . ASN A 1 279 ? -5.662 23.041 -3.692 1.00 68.75 279 ASN A O 1
ATOM 2108 N N . LYS A 1 280 ? -6.835 24.275 -5.168 1.00 70.06 280 LYS A N 1
ATOM 2109 C CA . LYS A 1 280 ? -8.131 24.173 -4.474 1.00 70.06 280 LYS A CA 1
ATOM 2110 C C . LYS A 1 280 ? -8.632 22.732 -4.417 1.00 70.06 280 LYS A C 1
ATOM 2112 O O . LYS A 1 280 ? -9.033 22.274 -3.353 1.00 70.06 280 LYS A O 1
ATOM 2117 N N . ALA A 1 281 ? -8.519 21.979 -5.510 1.00 65.06 281 ALA A N 1
ATOM 2118 C CA . ALA A 1 281 ? -8.868 20.561 -5.547 1.00 65.06 281 ALA A CA 1
ATOM 2119 C C . ALA A 1 281 ? -8.036 19.719 -4.563 1.00 65.06 281 ALA A C 1
ATOM 2121 O O . ALA A 1 281 ? -8.577 18.882 -3.836 1.00 65.06 281 ALA A O 1
ATOM 2122 N N . ALA A 1 282 ? -6.722 19.957 -4.491 1.00 67.06 282 ALA A N 1
ATOM 2123 C CA . ALA A 1 282 ? -5.848 19.273 -3.539 1.00 67.06 282 ALA A CA 1
ATOM 2124 C C . ALA A 1 282 ? -6.204 19.604 -2.076 1.00 67.06 282 ALA A C 1
ATOM 2126 O O . ALA A 1 282 ? -6.230 18.707 -1.228 1.00 67.06 282 ALA A O 1
ATOM 2127 N N . GLN A 1 283 ? -6.522 20.869 -1.783 1.00 71.75 283 GLN A N 1
ATOM 2128 C CA . GLN A 1 283 ? -6.996 21.297 -0.462 1.00 71.75 283 GLN A CA 1
ATOM 2129 C C . GLN A 1 283 ? -8.359 20.681 -0.116 1.00 71.75 283 GLN A C 1
ATOM 2131 O O . GLN A 1 283 ? -8.526 20.152 0.984 1.00 71.75 283 GLN A O 1
ATOM 2136 N N . GLY A 1 284 ? -9.299 20.662 -1.065 1.00 73.44 284 GLY A N 1
ATOM 2137 C CA . GLY A 1 284 ? -10.609 20.027 -0.920 1.00 73.44 284 GLY A CA 1
ATOM 2138 C C . GLY A 1 284 ? -10.498 18.543 -0.569 1.00 73.44 284 GLY A C 1
ATOM 2139 O O . GLY A 1 284 ? -11.124 18.084 0.386 1.00 73.44 284 GLY A O 1
ATOM 2140 N N . LEU A 1 285 ? -9.617 17.802 -1.248 1.00 71.75 285 LEU A N 1
ATOM 2141 C CA . LEU A 1 285 ? -9.347 16.392 -0.942 1.00 71.75 285 LEU A CA 1
ATOM 2142 C C . LEU A 1 285 ? -8.715 16.192 0.436 1.00 71.75 285 LEU A C 1
ATOM 2144 O O . LEU A 1 285 ? -9.068 15.252 1.153 1.00 71.75 285 LEU A O 1
ATOM 2148 N N . GLN A 1 286 ? -7.785 17.063 0.831 1.00 76.12 286 GLN A N 1
ATOM 2149 C CA . GLN A 1 286 ? -7.181 16.988 2.157 1.00 76.12 286 GLN A CA 1
ATOM 2150 C C . GLN A 1 286 ? -8.224 17.241 3.252 1.00 76.12 286 GLN A C 1
ATOM 2152 O O . GLN A 1 286 ? -8.240 16.527 4.256 1.00 76.12 286 GLN A O 1
ATOM 2157 N N . ASN A 1 287 ? -9.123 18.201 3.039 1.00 75.19 287 ASN A N 1
ATOM 2158 C CA . ASN A 1 287 ? -10.227 18.492 3.946 1.00 75.19 287 ASN A CA 1
ATOM 2159 C C . ASN A 1 287 ? -11.230 17.335 3.998 1.00 75.19 287 ASN A C 1
ATOM 2161 O O . ASN A 1 287 ? -11.616 16.921 5.088 1.00 75.19 287 ASN A O 1
ATOM 2165 N N . LEU A 1 288 ? -11.585 16.740 2.855 1.00 77.25 288 LEU A N 1
ATOM 2166 C CA . LEU A 1 288 ? -12.465 15.570 2.796 1.00 77.25 288 LEU A CA 1
ATOM 2167 C C . LEU A 1 288 ? -11.864 14.372 3.542 1.00 77.25 288 LEU A C 1
ATOM 2169 O O . LEU A 1 288 ? -12.555 13.704 4.310 1.00 77.25 288 LEU A O 1
ATOM 2173 N N . LYS A 1 289 ? -10.559 14.130 3.376 1.00 81.81 289 LYS A N 1
ATOM 2174 C CA . LYS A 1 289 ? -9.850 13.086 4.118 1.00 81.81 289 LYS A CA 1
ATOM 2175 C C . LYS A 1 289 ? -9.870 13.354 5.623 1.00 81.81 289 LYS A C 1
ATOM 2177 O O . LYS A 1 289 ? -10.224 12.459 6.380 1.00 81.81 289 LYS A O 1
ATOM 2182 N N . ARG A 1 290 ? -9.566 14.585 6.054 1.00 79.88 290 ARG A N 1
ATOM 2183 C CA . ARG A 1 290 ? -9.640 14.979 7.474 1.00 79.88 290 ARG A CA 1
ATOM 2184 C C . ARG A 1 290 ? -11.045 14.771 8.042 1.00 79.88 290 ARG A C 1
ATOM 2186 O O . ARG A 1 290 ? -11.167 14.219 9.129 1.00 79.88 290 ARG A O 1
ATOM 2193 N N . LYS A 1 291 ? -12.094 15.134 7.291 1.00 82.12 291 LYS A N 1
ATOM 2194 C CA . LYS A 1 291 ? -13.495 14.883 7.669 1.00 82.12 291 LYS A CA 1
ATOM 2195 C C . LYS A 1 291 ? -13.774 13.390 7.833 1.00 82.12 291 LYS A C 1
ATOM 2197 O O . LYS A 1 291 ? -14.328 12.984 8.850 1.00 82.12 291 LYS A O 1
ATOM 2202 N N . LYS A 1 292 ? -13.359 12.562 6.869 1.00 84.44 292 LYS A N 1
ATOM 2203 C CA . LYS A 1 292 ? -13.548 11.104 6.924 1.00 84.44 292 LYS A CA 1
ATOM 2204 C C . LYS A 1 292 ? -12.816 10.474 8.110 1.00 84.44 292 LYS A C 1
ATOM 2206 O O . LYS A 1 292 ? -13.413 9.687 8.839 1.00 84.44 292 LYS A O 1
ATOM 2211 N N . ASP A 1 293 ? -11.557 10.842 8.323 1.00 83.50 293 ASP A N 1
ATOM 2212 C CA . ASP A 1 293 ? -10.738 10.322 9.420 1.00 83.50 293 ASP A CA 1
ATOM 2213 C C . ASP A 1 293 ? -11.321 10.735 10.786 1.00 83.50 293 ASP A C 1
ATOM 2215 O O . ASP A 1 293 ? -11.409 9.912 11.701 1.00 83.50 293 ASP A O 1
ATOM 2219 N N . ALA A 1 294 ? -11.797 11.978 10.914 1.00 83.69 294 ALA A N 1
ATOM 2220 C CA . ALA A 1 294 ? -12.451 12.464 12.127 1.00 83.69 294 ALA A CA 1
ATOM 2221 C C . ALA A 1 294 ? -13.783 11.734 12.397 1.00 83.69 294 ALA A C 1
ATOM 2223 O O . ALA A 1 294 ? -14.014 11.276 13.518 1.00 83.69 294 ALA A O 1
ATOM 2224 N N . LYS A 1 295 ? -14.622 11.518 11.371 1.00 86.00 295 LYS A N 1
ATOM 2225 C CA . LYS A 1 295 ? -15.860 10.723 11.494 1.00 86.00 295 LYS A CA 1
ATOM 2226 C C . LYS A 1 295 ? -15.579 9.269 11.881 1.00 86.00 295 LYS A C 1
ATOM 2228 O O . LYS A 1 295 ? -16.228 8.739 12.780 1.00 86.00 295 LYS A O 1
ATOM 2233 N N . ALA A 1 296 ? -14.570 8.639 11.278 1.00 86.25 296 ALA A N 1
ATOM 2234 C CA . ALA A 1 296 ? -14.160 7.279 11.632 1.00 86.25 296 ALA A CA 1
ATOM 2235 C C . ALA A 1 296 ? -13.684 7.177 13.094 1.00 86.25 296 ALA A C 1
ATOM 2237 O O . ALA A 1 296 ? -14.008 6.217 13.792 1.00 86.25 296 ALA A O 1
ATOM 2238 N N . LYS A 1 297 ? -12.962 8.191 13.588 1.00 87.50 297 LYS A N 1
ATOM 2239 C CA . LYS A 1 297 ? -12.527 8.283 14.991 1.00 87.50 297 LYS A CA 1
ATOM 2240 C C . LYS A 1 297 ? -13.712 8.399 15.956 1.00 87.50 297 LYS A C 1
ATOM 2242 O O . LYS A 1 297 ? -13.696 7.751 17.003 1.00 87.50 297 LYS A O 1
ATOM 2247 N N . VAL A 1 298 ? -14.739 9.180 15.611 1.00 92.12 298 VAL A N 1
ATOM 2248 C CA . VAL A 1 298 ? -15.989 9.266 16.389 1.00 92.12 298 VAL A CA 1
ATOM 2249 C C . VAL A 1 298 ? -16.712 7.921 16.400 1.00 92.12 298 VAL A C 1
ATOM 2251 O O . VAL A 1 298 ? -17.061 7.436 17.474 1.00 92.12 298 VAL A O 1
ATOM 2254 N N . ALA A 1 299 ? -16.867 7.272 15.243 1.00 89.31 299 ALA A N 1
ATOM 2255 C CA . ALA A 1 299 ? -17.512 5.962 15.147 1.00 89.31 299 ALA A CA 1
ATOM 2256 C C . ALA A 1 299 ? -16.806 4.902 16.013 1.00 89.31 299 ALA A C 1
ATOM 2258 O O . ALA A 1 299 ? -17.455 4.192 16.781 1.00 89.31 299 ALA A O 1
ATOM 2259 N N . ALA A 1 300 ? -15.470 4.853 15.972 1.00 89.25 300 ALA A N 1
ATOM 2260 C CA . ALA A 1 300 ? -14.686 3.952 16.813 1.00 89.25 300 ALA A CA 1
ATOM 2261 C C . ALA A 1 300 ? -14.895 4.222 18.315 1.00 89.25 300 ALA A C 1
ATOM 2263 O O . ALA A 1 300 ? -15.079 3.287 19.093 1.00 89.25 300 ALA A O 1
ATOM 2264 N N . LYS A 1 301 ? -14.926 5.497 18.728 1.00 90.12 301 LYS A N 1
ATOM 2265 C CA . LYS A 1 301 ? -15.189 5.872 20.127 1.00 90.12 301 LYS A CA 1
ATOM 2266 C C . LYS A 1 301 ? -16.614 5.545 20.573 1.00 90.12 301 LYS A C 1
ATOM 2268 O O . LYS A 1 301 ? -16.788 5.142 21.719 1.00 90.12 301 LYS A O 1
ATOM 2273 N N . ARG A 1 302 ? -17.617 5.682 19.698 1.00 91.88 302 ARG A N 1
ATOM 2274 C CA . ARG A 1 302 ? -19.002 5.263 19.985 1.00 91.88 302 ARG A CA 1
ATOM 2275 C C . ARG A 1 302 ? -19.097 3.755 20.200 1.00 91.88 302 ARG A C 1
ATOM 2277 O O . ARG A 1 302 ? -19.734 3.329 21.154 1.00 91.88 302 ARG A O 1
ATOM 2284 N N . ALA A 1 303 ? -18.419 2.963 19.369 1.00 89.25 303 ALA A N 1
ATOM 2285 C CA . ALA A 1 303 ? -18.374 1.512 19.533 1.00 89.25 303 ALA A CA 1
ATOM 2286 C C . ALA A 1 303 ? -17.702 1.099 20.857 1.00 89.25 303 ALA A C 1
ATOM 2288 O O . ALA A 1 303 ? -18.200 0.222 21.560 1.00 89.25 303 ALA A O 1
ATOM 2289 N N . GLU A 1 304 ? -16.601 1.758 21.232 1.00 88.62 304 GLU A N 1
ATOM 2290 C CA . GLU A 1 304 ? -15.934 1.518 22.518 1.00 88.62 304 GLU A CA 1
ATOM 2291 C C . GLU A 1 304 ? -16.818 1.915 23.709 1.00 88.62 304 GLU A C 1
ATOM 2293 O O . GLU A 1 304 ? -16.889 1.182 24.693 1.00 88.62 304 GLU A O 1
ATOM 2298 N N . LEU A 1 305 ? -17.526 3.046 23.610 1.00 92.12 305 LEU A N 1
ATOM 2299 C CA . LEU A 1 305 ? -18.472 3.481 24.632 1.00 92.12 305 LEU A CA 1
ATOM 2300 C C . LEU A 1 305 ? -19.622 2.478 24.798 1.00 92.12 305 LEU A C 1
ATOM 2302 O O . LEU A 1 305 ? -19.916 2.102 25.926 1.00 92.12 305 LEU A O 1
ATOM 2306 N N . ALA A 1 306 ? -20.201 1.983 23.702 1.00 90.19 306 ALA A N 1
ATOM 2307 C CA . ALA A 1 306 ? -21.267 0.982 23.751 1.00 90.19 306 ALA A CA 1
ATOM 2308 C C . ALA A 1 306 ? -20.818 -0.312 24.454 1.00 90.19 306 ALA A C 1
ATOM 2310 O O . ALA A 1 306 ? -21.553 -0.870 25.268 1.00 90.19 306 ALA A O 1
ATOM 2311 N N . ALA A 1 307 ? -19.585 -0.762 24.200 1.00 91.06 307 ALA A N 1
ATOM 2312 C CA . ALA A 1 307 ? -19.016 -1.920 24.888 1.00 91.06 307 ALA A CA 1
ATOM 2313 C C . ALA A 1 307 ? -18.808 -1.666 26.395 1.00 91.06 307 ALA A C 1
ATOM 2315 O O . ALA A 1 307 ? -18.987 -2.577 27.207 1.00 91.06 307 ALA A O 1
ATOM 2316 N N . LEU A 1 308 ? -18.437 -0.440 26.784 1.00 88.94 308 LEU A N 1
ATOM 2317 C CA . LEU A 1 308 ? -18.306 -0.058 28.191 1.00 88.94 308 LEU A CA 1
ATOM 2318 C C . LEU A 1 308 ? -19.665 0.073 28.888 1.00 88.94 308 LEU A C 1
ATOM 2320 O O . LEU A 1 308 ? -19.775 -0.395 30.017 1.00 88.94 308 LEU A O 1
ATOM 2324 N N . ASP A 1 309 ? -20.684 0.631 28.229 1.00 88.81 309 ASP A N 1
ATOM 2325 C CA . ASP A 1 309 ? -22.053 0.697 28.760 1.00 88.81 309 ASP A CA 1
ATOM 2326 C C . ASP A 1 309 ? -22.609 -0.730 29.000 1.00 88.81 309 ASP A C 1
ATOM 2328 O O . ASP A 1 309 ? -23.216 -1.008 30.035 1.00 88.81 309 ASP A O 1
ATOM 2332 N N . GLU A 1 310 ? -22.347 -1.685 28.094 1.00 91.50 310 GLU A N 1
ATOM 2333 C CA . GLU A 1 310 ? -22.741 -3.090 28.290 1.00 91.50 310 GLU A CA 1
ATOM 2334 C C . GLU A 1 310 ? -21.987 -3.749 29.462 1.00 91.50 310 GLU A C 1
ATOM 2336 O O . GLU A 1 310 ? -22.565 -4.509 30.246 1.00 91.50 310 GLU A O 1
ATOM 2341 N N . ALA A 1 311 ? -20.692 -3.453 29.607 1.00 88.06 311 ALA A N 1
ATOM 2342 C CA . ALA A 1 311 ? -19.888 -3.940 30.724 1.00 88.06 311 ALA A CA 1
ATOM 2343 C C . ALA A 1 311 ? -20.334 -3.336 32.066 1.00 88.06 311 ALA A C 1
ATOM 2345 O O . ALA A 1 311 ? -20.384 -4.053 33.066 1.00 88.06 311 ALA A O 1
ATOM 2346 N N . GLU A 1 312 ? -20.687 -2.049 32.094 1.00 92.56 312 GLU A N 1
ATOM 2347 C CA . GLU A 1 312 ? -21.253 -1.383 33.267 1.00 92.56 312 GLU A CA 1
ATOM 2348 C C . GLU A 1 312 ? -22.561 -2.053 33.687 1.00 92.56 312 GLU A C 1
ATOM 2350 O O . GLU A 1 312 ? -22.700 -2.414 34.854 1.00 92.56 312 GLU A O 1
ATOM 2355 N N . LYS A 1 313 ? -23.463 -2.326 32.736 1.00 92.50 313 LYS A N 1
ATOM 2356 C CA . LYS A 1 313 ? -24.722 -3.030 33.010 1.00 92.50 313 LYS A CA 1
ATOM 2357 C C . LYS A 1 313 ? -24.490 -4.409 33.637 1.00 92.50 313 LYS A C 1
ATOM 2359 O O . LYS A 1 313 ? -25.137 -4.754 34.622 1.00 92.50 313 LYS A O 1
ATOM 2364 N N . LYS A 1 314 ? -23.528 -5.183 33.124 1.00 92.69 314 LYS A N 1
ATOM 2365 C CA . LYS A 1 314 ? -23.152 -6.488 33.705 1.00 92.69 314 LYS A CA 1
ATOM 2366 C C . LYS A 1 314 ? -22.619 -6.357 35.136 1.00 92.69 314 LYS A C 1
ATOM 2368 O O . LYS A 1 314 ? -22.949 -7.174 35.991 1.00 92.69 314 LYS A O 1
ATOM 2373 N N . ILE A 1 315 ? -21.809 -5.333 35.406 1.00 90.38 315 ILE A N 1
ATOM 2374 C CA . ILE A 1 315 ? -21.281 -5.056 36.751 1.00 90.38 315 ILE A CA 1
ATOM 2375 C C . ILE A 1 315 ? -22.398 -4.596 37.694 1.00 90.38 315 ILE A C 1
ATOM 2377 O O . ILE A 1 315 ? -22.396 -4.956 38.869 1.00 90.38 315 ILE A O 1
ATOM 2381 N N . GLU A 1 316 ? -23.362 -3.823 37.199 1.00 90.69 316 GLU A N 1
ATOM 2382 C CA . GLU A 1 316 ? -24.534 -3.415 37.965 1.00 90.69 316 GLU A CA 1
ATOM 2383 C C . GLU A 1 316 ? -25.423 -4.611 38.330 1.00 90.69 316 GLU A C 1
ATOM 2385 O O . GLU A 1 316 ? -25.834 -4.725 39.484 1.00 90.69 316 GLU A O 1
ATOM 2390 N N . GLU A 1 317 ? -25.649 -5.542 37.400 1.00 92.44 317 GLU A N 1
ATOM 2391 C CA . GLU A 1 317 ? -26.353 -6.802 37.666 1.00 92.44 317 GLU A CA 1
ATOM 2392 C C . GLU A 1 317 ? -25.607 -7.670 38.701 1.00 92.44 317 GLU A C 1
ATOM 2394 O O . GLU A 1 317 ? -26.234 -8.202 39.621 1.00 92.44 317 GLU A O 1
ATOM 2399 N N . GLU A 1 318 ? -24.271 -7.769 38.619 1.00 90.06 318 GLU A N 1
ATOM 2400 C CA . GLU A 1 318 ? -23.439 -8.466 39.619 1.00 90.06 318 GLU A CA 1
ATOM 2401 C C . GLU A 1 318 ? -23.538 -7.798 41.003 1.00 90.06 318 GLU A C 1
ATOM 2403 O O . GLU A 1 318 ? -23.701 -8.479 42.019 1.00 90.06 318 GLU A O 1
ATOM 2408 N N . ALA A 1 319 ? -23.489 -6.464 41.055 1.00 89.88 319 ALA A N 1
ATOM 2409 C CA . ALA A 1 319 ? -23.626 -5.702 42.294 1.00 89.88 319 ALA A CA 1
ATOM 2410 C C . ALA A 1 319 ? -25.024 -5.874 42.913 1.00 89.88 319 ALA A C 1
ATOM 2412 O O . ALA A 1 319 ? -25.141 -6.123 44.115 1.00 89.88 319 ALA A O 1
ATOM 2413 N N . ALA A 1 320 ? -26.078 -5.836 42.095 1.00 91.56 320 ALA A N 1
ATOM 2414 C CA . ALA A 1 320 ? -27.445 -6.095 42.536 1.00 91.56 320 ALA A CA 1
ATOM 2415 C C . ALA A 1 320 ? -27.608 -7.528 43.072 1.00 91.56 320 ALA A C 1
ATOM 2417 O O . ALA A 1 320 ? -28.232 -7.725 44.116 1.00 91.56 320 ALA A O 1
ATOM 2418 N N . ALA A 1 321 ? -26.993 -8.525 42.424 1.00 91.94 321 ALA A N 1
ATOM 2419 C CA . ALA A 1 321 ? -26.979 -9.910 42.899 1.00 91.94 321 ALA A CA 1
ATOM 2420 C C . ALA A 1 321 ? -26.230 -10.075 44.236 1.00 91.94 321 ALA A C 1
ATOM 2422 O O . ALA A 1 321 ? -26.624 -10.895 45.067 1.00 91.94 321 ALA A O 1
ATOM 2423 N N . ALA A 1 322 ? -25.199 -9.261 44.484 1.00 89.62 322 ALA A N 1
ATOM 2424 C CA . ALA A 1 322 ? -24.526 -9.174 45.782 1.00 89.62 322 ALA A CA 1
ATOM 2425 C C . ALA A 1 322 ? -25.362 -8.440 46.854 1.00 89.62 322 ALA A C 1
ATOM 2427 O O . ALA A 1 322 ? -24.993 -8.439 48.029 1.00 89.62 322 ALA A O 1
ATOM 2428 N N . GLY A 1 323 ? -26.501 -7.847 46.480 1.00 89.31 323 GLY A N 1
ATOM 2429 C CA . GLY A 1 323 ? -27.384 -7.083 47.360 1.00 89.31 323 GLY A CA 1
ATOM 2430 C C . GLY A 1 323 ? -27.015 -5.604 47.483 1.00 89.31 323 GLY A C 1
ATOM 2431 O O . GLY A 1 323 ? -27.562 -4.922 48.350 1.00 89.31 323 GLY A O 1
ATOM 2432 N N . VAL A 1 324 ? -26.085 -5.104 46.663 1.00 89.25 324 VAL A N 1
ATOM 2433 C CA . VAL A 1 324 ? -25.755 -3.676 46.607 1.00 89.25 324 VAL A CA 1
ATOM 2434 C C . VAL A 1 324 ? -26.882 -2.948 45.890 1.00 89.25 324 VAL A C 1
ATOM 2436 O O . VAL A 1 324 ? -27.198 -3.229 44.737 1.00 89.25 324 VAL A O 1
ATOM 2439 N N . THR A 1 325 ? -27.482 -1.994 46.588 1.00 90.19 325 THR A N 1
ATOM 2440 C CA . THR A 1 325 ? -28.514 -1.101 46.054 1.00 90.19 325 THR A CA 1
ATOM 2441 C C . THR A 1 325 ? -27.969 0.319 45.979 1.00 90.19 325 THR A C 1
ATOM 2443 O O . THR A 1 325 ? -26.965 0.630 46.617 1.00 90.19 325 THR A O 1
ATOM 2446 N N . ASP A 1 326 ? -28.658 1.219 45.281 1.00 87.38 326 ASP A N 1
ATOM 2447 C CA . ASP A 1 326 ? -28.254 2.634 45.234 1.00 87.38 326 ASP A CA 1
ATOM 2448 C C . ASP A 1 326 ? -28.342 3.337 46.604 1.00 87.38 326 ASP A C 1
ATOM 2450 O O . ASP A 1 326 ? -27.806 4.429 46.781 1.00 87.38 326 ASP A O 1
ATOM 2454 N N . GLN A 1 327 ? -29.005 2.715 47.586 1.00 87.25 327 GLN A N 1
ATOM 2455 C CA . GLN A 1 327 ? -29.052 3.183 48.974 1.00 87.25 327 GLN A CA 1
ATOM 2456 C C . GLN A 1 327 ? -27.913 2.627 49.835 1.00 87.25 327 GLN A C 1
ATOM 2458 O O . GLN A 1 327 ? -27.683 3.143 50.922 1.00 87.25 327 GLN A O 1
ATOM 2463 N N . THR A 1 328 ? -27.209 1.591 49.374 1.00 87.19 328 THR A N 1
ATOM 2464 C CA . THR A 1 328 ? -26.123 0.960 50.125 1.00 87.19 328 THR A CA 1
ATOM 2465 C C . THR A 1 328 ? -24.905 1.876 50.132 1.00 87.19 328 THR A C 1
ATOM 2467 O O . THR A 1 328 ? -24.325 2.161 49.083 1.00 87.19 328 THR A O 1
ATOM 2470 N N . THR A 1 329 ? -24.494 2.334 51.313 1.00 90.88 329 THR A N 1
ATOM 2471 C CA . THR A 1 329 ? -23.329 3.214 51.445 1.00 90.88 329 THR A CA 1
ATOM 2472 C C . THR A 1 329 ? -22.054 2.444 51.787 1.00 90.88 329 THR A C 1
ATOM 2474 O O . THR A 1 329 ? -22.077 1.390 52.419 1.00 90.88 329 THR A O 1
ATOM 2477 N N . GLU A 1 330 ? -20.904 3.001 51.394 1.00 88.81 330 GLU A N 1
ATOM 2478 C CA . GLU A 1 330 ? -19.586 2.446 51.742 1.00 88.81 330 GLU A CA 1
ATOM 2479 C C . GLU A 1 330 ? -19.394 2.356 53.258 1.00 88.81 330 GLU A C 1
ATOM 2481 O O . GLU A 1 330 ? -18.898 1.353 53.755 1.00 88.81 330 GLU A O 1
ATOM 2486 N N . ALA A 1 331 ? -19.874 3.367 53.989 1.00 88.00 331 ALA A N 1
ATOM 2487 C CA . ALA A 1 331 ? -19.776 3.433 55.441 1.00 88.00 331 ALA A CA 1
ATOM 2488 C C . ALA A 1 331 ? -20.575 2.317 56.138 1.00 88.00 331 ALA A C 1
ATOM 2490 O O . ALA A 1 331 ? -20.075 1.707 57.079 1.00 88.00 331 ALA A O 1
ATOM 2491 N N . GLU A 1 332 ? -21.787 2.014 55.659 1.00 87.44 332 GLU A N 1
ATOM 2492 C CA . GLU A 1 332 ? -22.595 0.907 56.192 1.00 87.44 332 GLU A CA 1
ATOM 2493 C C . GLU A 1 332 ? -21.918 -0.447 55.947 1.00 87.44 332 GLU A C 1
ATOM 2495 O O . GLU A 1 332 ? -21.891 -1.301 56.833 1.00 87.44 332 GLU A O 1
ATOM 2500 N N . LEU A 1 333 ? -21.321 -0.640 54.767 1.00 86.00 333 LEU A N 1
ATOM 2501 C CA . LEU A 1 333 ? -20.604 -1.874 54.439 1.00 86.00 333 LEU A CA 1
ATOM 2502 C C . LEU A 1 333 ? -19.299 -2.028 55.231 1.00 86.00 333 LEU A C 1
ATOM 2504 O O . LEU A 1 333 ? -18.983 -3.135 55.663 1.00 86.00 333 LEU A O 1
ATOM 2508 N N . GLU A 1 334 ? -18.560 -0.943 55.468 1.00 87.19 334 GLU A N 1
ATOM 2509 C CA . GLU A 1 334 ? -17.364 -0.955 56.319 1.00 87.19 334 GLU A CA 1
ATOM 2510 C C . GLU A 1 334 ? -17.697 -1.291 57.781 1.00 87.19 334 GLU A C 1
ATOM 2512 O O . GLU A 1 334 ? -16.950 -2.026 58.429 1.00 87.19 334 GLU A O 1
ATOM 2517 N N . GLU A 1 335 ? -18.838 -0.824 58.297 1.00 86.12 335 GLU A N 1
ATOM 2518 C CA . GLU A 1 335 ? -19.298 -1.177 59.644 1.00 86.12 335 GLU A CA 1
ATOM 2519 C C . GLU A 1 335 ? -19.656 -2.672 59.733 1.00 86.12 335 GLU A C 1
ATOM 2521 O O . GLU A 1 335 ? -19.201 -3.377 60.644 1.00 86.12 335 GLU A O 1
ATOM 2526 N N . MET A 1 336 ? -20.381 -3.194 58.735 1.00 85.94 336 MET A N 1
ATOM 2527 C CA . MET A 1 336 ? -20.737 -4.617 58.642 1.00 85.94 336 MET A CA 1
ATOM 2528 C C . MET A 1 336 ? -19.522 -5.535 58.437 1.00 85.94 336 MET A C 1
ATOM 2530 O O . MET A 1 336 ? -19.545 -6.686 58.881 1.00 85.94 336 MET A O 1
ATOM 2534 N N . ALA A 1 337 ? -18.439 -5.030 57.835 1.00 81.75 337 ALA A N 1
ATOM 2535 C CA . ALA A 1 337 ? -17.196 -5.771 57.615 1.00 81.75 337 ALA A CA 1
ATOM 2536 C C . ALA A 1 337 ? -16.482 -6.185 58.918 1.00 81.75 337 ALA A C 1
ATOM 2538 O O . ALA A 1 337 ? -15.618 -7.059 58.896 1.00 81.75 337 ALA A O 1
ATOM 2539 N N . SER A 1 338 ? -16.852 -5.600 60.062 1.00 83.94 338 SER A N 1
ATOM 2540 C CA . SER A 1 338 ? -16.321 -5.963 61.386 1.00 83.94 338 SER A CA 1
ATOM 2541 C C . SER A 1 338 ? -17.176 -6.990 62.151 1.00 83.94 338 SER A C 1
ATOM 2543 O O . SER A 1 338 ? -16.784 -7.447 63.228 1.00 83.94 338 SER A O 1
ATOM 2545 N N . GLY A 1 339 ? -18.344 -7.356 61.609 1.00 87.00 339 GLY A N 1
ATOM 2546 C CA . GLY A 1 339 ? -19.347 -8.200 62.259 1.00 87.00 339 GLY A CA 1
ATOM 2547 C C . GLY A 1 339 ? -19.373 -9.663 61.784 1.00 87.00 339 GLY A C 1
ATOM 2548 O O . GLY A 1 339 ? -18.557 -10.085 60.969 1.00 87.00 339 GLY A O 1
ATOM 2549 N N . PRO A 1 340 ? -20.347 -10.468 62.253 1.00 83.06 340 PRO A N 1
ATOM 2550 C CA . PRO A 1 340 ? -20.526 -11.860 61.818 1.00 83.06 340 PRO A CA 1
ATOM 2551 C C . PRO A 1 340 ? -20.901 -12.005 60.330 1.00 83.06 340 PRO A C 1
ATOM 2553 O O . PRO A 1 340 ? -20.862 -13.113 59.804 1.00 83.06 340 PRO A O 1
ATOM 2556 N N . GLU A 1 341 ? -21.242 -10.905 59.650 1.00 89.44 341 GLU A N 1
ATOM 2557 C CA . GLU A 1 341 ? -21.525 -10.851 58.208 1.00 89.44 341 GLU A CA 1
ATOM 2558 C C . GLU A 1 341 ? -20.351 -10.293 57.376 1.00 89.44 341 GLU A C 1
ATOM 2560 O O . GLU A 1 341 ? -20.544 -9.890 56.227 1.00 89.44 341 GLU A O 1
ATOM 2565 N N . ALA A 1 342 ? -19.132 -10.277 57.930 1.00 89.81 342 ALA A N 1
ATOM 2566 C CA . ALA A 1 342 ? -17.957 -9.656 57.314 1.00 89.81 342 ALA A CA 1
ATOM 2567 C C . ALA A 1 342 ? -17.689 -10.097 55.863 1.00 89.81 342 ALA A C 1
ATOM 2569 O O . ALA A 1 342 ? -17.429 -9.256 55.006 1.00 89.81 342 ALA A O 1
ATOM 2570 N N . ASP A 1 343 ? -17.817 -11.391 55.555 1.00 90.19 343 ASP A N 1
ATOM 2571 C CA . ASP A 1 343 ? -17.565 -11.922 54.205 1.00 90.19 343 ASP A CA 1
ATOM 2572 C C . ASP A 1 343 ? -18.582 -11.408 53.169 1.00 90.19 343 ASP A C 1
ATOM 2574 O O . ASP A 1 343 ? -18.244 -11.115 52.015 1.00 90.19 343 ASP A O 1
ATOM 2578 N N . LYS A 1 344 ? -19.842 -11.246 53.592 1.00 90.94 344 LYS A N 1
ATOM 2579 C CA . LYS A 1 344 ? -20.911 -10.699 52.751 1.00 90.94 344 LYS A CA 1
ATOM 2580 C C . LYS A 1 344 ? -20.683 -9.209 52.512 1.00 90.94 344 LYS A C 1
ATOM 2582 O O . LYS A 1 344 ? -20.747 -8.761 51.369 1.00 90.94 344 LYS A O 1
ATOM 2587 N N . ALA A 1 345 ? -20.346 -8.470 53.567 1.00 89.88 345 ALA A N 1
ATOM 2588 C CA . ALA A 1 345 ? -20.017 -7.052 53.484 1.00 89.88 345 ALA A CA 1
ATOM 2589 C C . ALA A 1 345 ? -18.794 -6.792 52.586 1.00 89.88 345 ALA A C 1
ATOM 2591 O O . ALA A 1 345 ? -18.826 -5.886 51.757 1.00 89.88 345 ALA A O 1
ATOM 2592 N N . ALA A 1 346 ? -17.757 -7.633 52.666 1.00 90.88 346 ALA A N 1
ATOM 2593 C CA . ALA A 1 346 ? -16.583 -7.553 51.798 1.00 90.88 346 ALA A CA 1
ATOM 2594 C C . ALA A 1 346 ? -16.933 -7.779 50.316 1.00 90.88 346 ALA A C 1
ATOM 2596 O O . ALA A 1 346 ? -16.464 -7.042 49.447 1.00 90.88 346 ALA A O 1
ATOM 2597 N N . THR A 1 347 ? -17.802 -8.753 50.025 1.00 92.19 347 THR A N 1
ATOM 2598 C CA . THR A 1 347 ? -18.283 -9.024 48.657 1.00 92.19 347 THR A CA 1
ATOM 2599 C C . THR A 1 347 ? -19.086 -7.841 48.107 1.00 92.19 347 THR A C 1
ATOM 2601 O O . THR A 1 347 ? -18.851 -7.387 46.985 1.00 92.19 347 THR A O 1
ATOM 2604 N N . MET A 1 348 ? -19.988 -7.284 48.920 1.00 92.69 348 MET A N 1
ATOM 2605 C CA . MET A 1 348 ? -20.761 -6.089 48.576 1.00 92.69 348 MET A CA 1
ATOM 2606 C C . MET A 1 348 ? -19.849 -4.885 48.318 1.00 92.69 348 MET A C 1
ATOM 2608 O O . MET A 1 348 ? -19.981 -4.231 47.285 1.00 92.69 348 MET A O 1
ATOM 2612 N N . LEU A 1 349 ? -18.866 -4.636 49.187 1.00 92.19 349 LEU A N 1
ATOM 2613 C CA . LEU A 1 349 ? -17.916 -3.532 49.041 1.00 92.19 349 LEU A CA 1
ATOM 2614 C C . LEU A 1 349 ? -17.104 -3.655 47.744 1.00 92.19 349 LEU A C 1
ATOM 2616 O O . LEU A 1 349 ? -16.979 -2.684 46.996 1.00 92.19 349 LEU A O 1
ATOM 2620 N N . GLN A 1 350 ? -16.621 -4.860 47.427 1.00 93.31 350 GLN A N 1
ATOM 2621 C CA . GLN A 1 350 ? -15.889 -5.115 46.187 1.00 93.31 350 GLN A CA 1
ATOM 2622 C C . GLN A 1 350 ? -16.766 -4.881 44.949 1.00 93.31 350 GLN A C 1
ATOM 2624 O O . GLN A 1 350 ? -16.318 -4.246 43.992 1.00 93.31 350 GLN A O 1
ATOM 2629 N N . SER A 1 351 ? -18.014 -5.358 44.958 1.00 91.38 351 SER A N 1
ATOM 2630 C CA . SER A 1 351 ? -18.943 -5.143 43.841 1.00 91.38 351 SER A CA 1
ATOM 2631 C C . SER A 1 351 ? -19.304 -3.660 43.659 1.00 91.38 351 SER A C 1
ATOM 2633 O O . SER A 1 351 ? -19.307 -3.157 42.536 1.00 91.38 351 SER A O 1
ATOM 2635 N N . MET A 1 352 ? -19.478 -2.912 44.755 1.00 92.56 352 MET A N 1
ATOM 2636 C CA . MET A 1 352 ? -19.730 -1.471 44.722 1.00 92.56 352 MET A CA 1
ATOM 2637 C C . MET A 1 352 ? -18.527 -0.690 44.171 1.00 92.56 352 MET A C 1
ATOM 2639 O O . MET A 1 352 ? -18.706 0.234 43.378 1.00 92.56 352 MET A O 1
ATOM 2643 N N . GLN A 1 353 ? -17.297 -1.058 44.544 1.00 93.38 353 GLN A N 1
ATOM 2644 C CA . GLN A 1 353 ? -16.085 -0.442 43.990 1.00 93.38 353 GLN A CA 1
ATOM 2645 C C . GLN A 1 353 ? -15.968 -0.691 42.481 1.00 93.38 353 GLN A C 1
ATOM 2647 O O . GLN A 1 353 ? -15.726 0.251 41.728 1.00 93.38 353 GLN A O 1
ATOM 2652 N N . ARG A 1 354 ? -16.242 -1.921 42.019 1.00 91.81 354 ARG A N 1
ATOM 2653 C CA . ARG A 1 354 ? -16.293 -2.232 40.580 1.00 91.81 354 ARG A CA 1
ATOM 2654 C C . ARG A 1 354 ? -17.351 -1.399 39.852 1.00 91.81 354 ARG A C 1
ATOM 2656 O O . ARG A 1 354 ? -17.038 -0.861 38.793 1.00 91.81 354 ARG A O 1
ATOM 2663 N N . LYS A 1 355 ? -18.553 -1.233 40.429 1.00 91.38 355 LYS A N 1
ATOM 2664 C CA . LYS A 1 355 ? -19.614 -0.363 39.879 1.00 91.38 355 LYS A CA 1
ATOM 2665 C C . LYS A 1 355 ? -19.130 1.087 39.761 1.00 91.38 355 LYS A C 1
ATOM 2667 O O . LYS A 1 355 ? -19.216 1.674 38.687 1.00 91.38 355 LYS A O 1
ATOM 2672 N N . LYS A 1 356 ? -18.535 1.650 40.823 1.00 92.88 356 LYS A N 1
ATOM 2673 C CA . LYS A 1 356 ? -17.977 3.019 40.812 1.00 92.88 356 LYS A CA 1
ATOM 2674 C C . LYS A 1 356 ? -16.898 3.206 39.741 1.00 92.88 356 LYS A C 1
ATOM 2676 O O . LYS A 1 356 ? -16.867 4.241 39.080 1.00 92.88 356 LYS A O 1
ATOM 2681 N N . ASP A 1 357 ? -16.003 2.237 39.580 1.00 93.25 357 ASP A N 1
ATOM 2682 C CA . ASP A 1 357 ? -14.925 2.325 38.594 1.00 93.25 357 ASP A CA 1
ATOM 2683 C C . ASP A 1 357 ? -15.425 2.142 37.156 1.00 93.25 357 ASP A C 1
ATOM 2685 O O . ASP A 1 357 ? -14.883 2.772 36.246 1.00 93.25 357 ASP A O 1
ATOM 2689 N N . ALA A 1 358 ? -16.462 1.327 36.940 1.00 90.81 358 ALA A N 1
ATOM 2690 C CA . ALA A 1 358 ? -17.125 1.192 35.645 1.00 90.81 358 ALA A CA 1
ATOM 2691 C C . ALA A 1 358 ? -17.777 2.513 35.210 1.00 90.81 358 ALA A C 1
ATOM 2693 O O . ALA A 1 358 ? -17.451 3.011 34.133 1.00 90.81 358 ALA A O 1
ATOM 2694 N N . ILE A 1 359 ? -18.563 3.138 36.097 1.00 91.25 359 ILE A N 1
ATOM 2695 C CA . ILE A 1 359 ? -19.193 4.450 35.861 1.00 91.25 359 ILE A CA 1
ATOM 2696 C C . ILE A 1 359 ? -18.137 5.496 35.480 1.00 91.25 359 ILE A C 1
ATOM 2698 O O . ILE A 1 359 ? -18.245 6.164 34.455 1.00 91.25 359 ILE A O 1
ATOM 2702 N N . LYS A 1 360 ? -17.045 5.597 36.255 1.00 94.31 360 LYS A N 1
ATOM 2703 C CA . LYS A 1 360 ? -15.956 6.547 35.958 1.00 94.31 360 LYS A CA 1
ATOM 2704 C C . LYS A 1 360 ? -15.338 6.330 34.576 1.00 94.31 360 LYS A C 1
ATOM 2706 O O . LYS A 1 360 ? -14.962 7.301 33.922 1.00 94.31 360 LYS A O 1
ATOM 2711 N N . LYS A 1 361 ? -15.186 5.074 34.140 1.00 91.38 361 LYS A N 1
ATOM 2712 C CA . LYS A 1 361 ? -14.647 4.749 32.810 1.00 91.38 361 LYS A CA 1
ATOM 2713 C C . LYS A 1 361 ? -15.613 5.155 31.703 1.00 91.38 361 LYS A C 1
ATOM 2715 O O . LYS A 1 361 ? -15.166 5.737 30.717 1.00 91.38 361 LYS A O 1
ATOM 2720 N N . VAL A 1 362 ? -16.907 4.890 31.877 1.00 93.12 362 VAL A N 1
ATOM 2721 C CA . VAL A 1 362 ? -17.953 5.302 30.931 1.00 93.12 362 VAL A CA 1
ATOM 2722 C C . VAL A 1 362 ? -18.011 6.824 30.819 1.00 93.12 362 VAL A C 1
ATOM 2724 O O . VAL A 1 362 ? -17.944 7.354 29.711 1.00 93.12 362 VAL A O 1
ATOM 2727 N N . ASP A 1 363 ? -18.009 7.546 31.939 1.00 92.31 363 ASP A N 1
ATOM 2728 C CA . ASP A 1 363 ? -18.021 9.014 31.951 1.00 92.31 363 ASP A CA 1
ATOM 2729 C C . ASP A 1 363 ? -16.781 9.619 31.279 1.00 92.31 363 ASP A C 1
ATOM 2731 O O . ASP A 1 363 ? -16.891 10.541 30.464 1.00 92.31 363 ASP A O 1
ATOM 2735 N N . ALA A 1 364 ? -15.593 9.074 31.565 1.00 92.94 364 ALA A N 1
ATOM 2736 C CA . ALA A 1 364 ? -14.361 9.488 30.898 1.00 92.94 364 ALA A CA 1
ATOM 2737 C C . ALA A 1 364 ? -14.447 9.263 29.381 1.00 92.94 364 ALA A C 1
ATOM 2739 O O . ALA A 1 364 ? -14.080 10.142 28.597 1.00 92.94 364 ALA A O 1
ATOM 2740 N N . LYS A 1 365 ? -15.000 8.122 28.951 1.00 91.75 365 LYS A N 1
ATOM 2741 C CA . LYS A 1 365 ? -15.160 7.814 27.530 1.00 91.75 365 LYS A CA 1
ATOM 2742 C C . LYS A 1 365 ? -16.199 8.699 26.845 1.00 91.75 365 LYS A C 1
ATOM 2744 O O . LYS A 1 365 ? -15.966 9.137 25.719 1.00 91.75 365 LYS A O 1
ATOM 2749 N N . ARG A 1 366 ? -17.297 9.044 27.522 1.00 92.25 366 ARG A N 1
ATOM 2750 C CA . ARG A 1 366 ? -18.282 10.025 27.033 1.00 92.25 366 ARG A CA 1
ATOM 2751 C C . ARG A 1 366 ? -17.653 11.399 26.831 1.00 92.25 366 ARG A C 1
ATOM 2753 O O . ARG A 1 366 ? -17.901 12.034 25.807 1.00 92.25 366 ARG A O 1
ATOM 2760 N N . ALA A 1 367 ? -16.798 11.841 27.752 1.00 93.12 367 ALA A N 1
ATOM 2761 C CA . ALA A 1 367 ? -16.061 13.094 27.595 1.00 93.12 367 ALA A CA 1
ATOM 2762 C C . ALA A 1 367 ? -15.096 13.049 26.394 1.00 93.12 367 ALA A C 1
ATOM 2764 O O . ALA A 1 367 ? -15.039 13.997 25.610 1.00 93.12 367 ALA A O 1
ATOM 2765 N N . GLU A 1 368 ? -14.382 11.935 26.198 1.00 91.94 368 GLU A N 1
ATOM 2766 C CA . GLU A 1 368 ? -13.522 11.739 25.026 1.00 91.94 368 GLU A CA 1
ATOM 2767 C C . GLU A 1 368 ? -14.294 11.697 23.704 1.00 91.94 368 GLU A C 1
ATOM 2769 O O . GLU A 1 368 ? -13.767 12.153 22.684 1.00 91.94 368 GLU A O 1
ATOM 2774 N N . LEU A 1 369 ? -15.483 11.090 23.693 1.00 92.00 369 LEU A N 1
ATOM 2775 C CA . LEU A 1 369 ? -16.360 11.046 22.528 1.00 92.00 369 LEU A CA 1
ATOM 2776 C C . LEU A 1 369 ? -16.825 12.455 22.175 1.00 92.00 369 LEU A C 1
ATOM 2778 O O . LEU A 1 369 ? -16.630 12.877 21.041 1.00 92.00 369 LEU A O 1
ATOM 2782 N N . LYS A 1 370 ? -17.321 13.206 23.162 1.00 92.19 370 LYS A N 1
ATOM 2783 C CA . LYS A 1 370 ? -17.752 14.593 22.975 1.00 92.19 370 LYS A CA 1
ATOM 2784 C C . LYS A 1 370 ? -16.638 15.468 22.399 1.00 92.19 370 LYS A C 1
ATOM 2786 O O . LYS A 1 370 ? -16.853 16.163 21.419 1.00 92.19 370 LYS A O 1
ATOM 2791 N N . ALA A 1 371 ? -15.420 15.360 22.932 1.00 91.50 371 ALA A N 1
ATOM 2792 C CA . ALA A 1 371 ? -14.275 16.096 22.395 1.00 91.50 371 ALA A CA 1
ATOM 2793 C C . ALA A 1 371 ? -13.938 15.718 20.936 1.00 91.50 371 ALA A C 1
ATOM 2795 O O . ALA A 1 371 ? -13.452 16.556 20.184 1.00 91.50 371 ALA A O 1
ATOM 2796 N N . ALA A 1 372 ? -14.174 14.465 20.526 1.00 88.19 372 ALA A N 1
ATOM 2797 C CA . ALA A 1 372 ? -13.985 14.043 19.136 1.00 88.19 372 ALA A CA 1
ATOM 2798 C C . ALA A 1 372 ? -15.130 14.503 18.219 1.00 88.19 372 ALA A C 1
ATOM 2800 O O . ALA A 1 372 ? -14.887 14.799 17.054 1.00 88.19 372 ALA A O 1
ATOM 2801 N N . GLU A 1 373 ? -16.360 14.572 18.725 1.00 89.88 373 GLU A N 1
ATOM 2802 C CA . GLU A 1 373 ? -17.499 15.140 17.996 1.00 89.88 373 GLU A CA 1
ATOM 2803 C C . GLU A 1 373 ? -17.304 16.645 17.775 1.00 89.88 373 GLU A C 1
ATOM 2805 O O . GLU A 1 373 ? -17.443 17.114 16.647 1.00 89.88 373 GLU A O 1
ATOM 2810 N N . ASP A 1 374 ? -16.856 17.372 18.801 1.00 89.75 374 ASP A N 1
ATOM 2811 C CA . ASP A 1 374 ? -16.490 18.788 18.696 1.00 89.75 374 ASP A CA 1
ATOM 2812 C C . ASP A 1 374 ? -15.340 19.003 17.681 1.00 89.75 374 ASP A C 1
ATOM 2814 O O . ASP A 1 374 ? -15.337 19.982 16.935 1.00 89.75 374 ASP A O 1
ATOM 2818 N N . GLU A 1 375 ? -14.382 18.067 17.589 1.00 87.62 375 GLU A N 1
ATOM 2819 C CA . GLU A 1 375 ? -13.312 18.078 16.574 1.00 87.62 375 GLU A CA 1
ATOM 2820 C C . GLU A 1 375 ? -13.872 17.905 15.150 1.00 87.62 375 GLU A C 1
ATOM 2822 O O . GLU A 1 375 ? -13.443 18.611 14.238 1.00 87.62 375 GLU A O 1
ATOM 2827 N N . VAL A 1 376 ? -14.849 17.014 14.940 1.00 85.00 376 VAL A N 1
ATOM 2828 C CA . VAL A 1 376 ? -15.522 16.860 13.636 1.00 85.00 376 VAL A CA 1
ATOM 2829 C C . VAL A 1 376 ? -16.246 18.145 13.251 1.00 85.00 376 VAL A C 1
ATOM 2831 O O . VAL A 1 376 ? -16.072 18.608 12.124 1.00 85.00 376 VAL A O 1
ATOM 2834 N N . VAL A 1 377 ? -16.995 18.747 14.181 1.00 86.94 377 VAL A N 1
ATOM 2835 C CA . VAL A 1 377 ? -17.698 20.019 13.951 1.00 86.94 377 VAL A CA 1
ATOM 2836 C C . VAL A 1 377 ? -16.702 21.115 13.579 1.00 86.94 377 VAL A C 1
ATOM 2838 O O . VAL A 1 377 ? -16.903 21.800 12.584 1.00 86.94 377 VAL A O 1
ATOM 2841 N N . ALA A 1 378 ? -15.566 21.219 14.273 1.00 83.50 378 ALA A N 1
ATOM 2842 C CA . ALA A 1 378 ? -14.527 22.189 13.932 1.00 83.50 378 ALA A CA 1
ATOM 2843 C C . ALA A 1 378 ? -13.916 21.959 12.534 1.00 83.50 378 ALA A C 1
ATOM 2845 O O . ALA A 1 378 ? -13.595 22.919 11.832 1.00 83.50 378 ALA A O 1
ATOM 2846 N N . VAL A 1 379 ? -13.759 20.704 12.097 1.00 80.12 379 VAL A N 1
ATOM 2847 C CA . VAL A 1 379 ? -13.277 20.363 10.743 1.00 80.12 379 VAL A CA 1
ATOM 2848 C C . VAL A 1 379 ? -14.357 20.606 9.675 1.00 80.12 379 VAL A C 1
ATOM 2850 O O . VAL A 1 379 ? -14.028 20.881 8.519 1.00 80.12 379 VAL A O 1
ATOM 2853 N N . GLU A 1 380 ? -15.640 20.517 10.028 1.00 78.00 380 GLU A N 1
ATOM 2854 C CA . GLU A 1 380 ? -16.763 20.824 9.135 1.00 78.00 380 GLU A CA 1
ATOM 2855 C C . GLU A 1 380 ? -17.039 22.327 9.008 1.00 78.00 380 GLU A C 1
ATOM 2857 O O . GLU A 1 380 ? -17.300 22.780 7.894 1.00 78.00 380 GLU A O 1
ATOM 2862 N N . GLU A 1 381 ? -16.916 23.078 10.104 1.00 77.19 381 GLU A N 1
ATOM 2863 C CA . GLU A 1 381 ? -17.122 24.529 10.181 1.00 77.19 381 GLU A CA 1
ATOM 2864 C C . GLU A 1 381 ? -15.890 25.351 9.813 1.00 77.19 381 GLU A C 1
ATOM 2866 O O . GLU A 1 381 ? -16.031 26.549 9.574 1.00 77.19 381 GLU A O 1
ATOM 2871 N N . SER A 1 382 ? -14.698 24.740 9.750 1.00 61.31 382 SER A N 1
ATOM 2872 C CA . SER A 1 382 ? -13.504 25.402 9.217 1.00 61.31 382 SER A CA 1
ATOM 2873 C C . SER A 1 382 ? -13.859 25.952 7.837 1.00 61.31 382 SER A C 1
ATOM 2875 O O . SER A 1 382 ? -14.054 25.153 6.910 1.00 61.31 382 SER A O 1
ATOM 2877 N N . PRO A 1 383 ? -13.994 27.285 7.686 1.00 49.75 383 PRO A N 1
ATOM 2878 C CA . PRO A 1 383 ? -14.380 27.844 6.417 1.00 49.75 383 PRO A CA 1
ATOM 2879 C C . PRO A 1 383 ? -13.307 27.416 5.430 1.00 49.75 383 PRO A C 1
ATOM 2881 O O . PRO A 1 383 ? -12.109 27.438 5.734 1.00 49.75 383 PRO A O 1
ATOM 2884 N N . ASN A 1 384 ? -13.736 27.043 4.234 1.00 51.53 384 ASN A N 1
ATOM 2885 C CA . ASN A 1 384 ? -12.888 27.167 3.067 1.00 51.53 384 ASN A CA 1
ATOM 2886 C C . ASN A 1 384 ? -12.659 28.681 2.911 1.00 51.53 384 ASN A C 1
ATOM 2888 O O . ASN A 1 384 ? -13.333 29.314 2.105 1.00 51.53 384 ASN A O 1
ATOM 2892 N N . GLU A 1 385 ? -11.868 29.302 3.801 1.00 44.84 385 GLU A N 1
ATOM 2893 C CA . GLU A 1 385 ? -11.511 30.707 3.687 1.00 44.84 385 GLU A CA 1
ATOM 2894 C C . GLU A 1 385 ? -10.836 30.794 2.331 1.00 44.84 385 GLU A C 1
ATOM 2896 O O . GLU A 1 385 ? -9.731 30.281 2.132 1.00 44.84 385 GLU A O 1
ATOM 2901 N N . GLU A 1 386 ? -11.561 31.379 1.375 1.00 45.41 386 GLU A N 1
ATOM 2902 C CA . GLU A 1 386 ? -10.970 32.000 0.212 1.00 45.41 386 GLU A CA 1
ATOM 2903 C C . GLU A 1 386 ? -9.745 32.735 0.731 1.00 45.41 386 GLU A C 1
ATOM 2905 O O . GLU A 1 386 ? -9.863 33.704 1.488 1.00 45.41 386 GLU A O 1
ATOM 2910 N N . ALA A 1 387 ? -8.564 32.216 0.388 1.00 40.62 387 ALA A N 1
ATOM 2911 C CA . ALA A 1 387 ? -7.334 32.942 0.604 1.00 40.62 387 ALA A CA 1
ATOM 2912 C C . ALA A 1 387 ? -7.601 34.366 0.099 1.00 40.62 387 ALA A C 1
ATOM 2914 O O . ALA A 1 387 ? -8.093 34.506 -1.027 1.00 40.62 387 ALA A O 1
ATOM 2915 N N . PRO A 1 388 ? -7.390 35.407 0.926 1.00 36.69 388 PRO A N 1
ATOM 2916 C CA . PRO A 1 388 ? -7.782 36.757 0.565 1.00 36.69 388 PRO A CA 1
ATOM 2917 C C . PRO A 1 388 ? -7.213 37.064 -0.817 1.00 36.69 388 PRO A C 1
ATOM 2919 O O . PRO A 1 388 ? -6.005 36.933 -1.028 1.00 36.69 388 PRO A O 1
ATOM 2922 N N . ALA A 1 389 ? -8.096 37.425 -1.752 1.00 41.72 389 ALA A N 1
ATOM 2923 C CA . ALA A 1 389 ? -7.814 37.695 -3.164 1.00 41.72 389 ALA A CA 1
ATOM 2924 C C . ALA A 1 389 ? -6.966 38.970 -3.369 1.00 41.72 389 ALA A C 1
ATOM 2926 O O . ALA A 1 389 ? -7.276 39.840 -4.177 1.00 41.72 389 ALA A O 1
ATOM 2927 N N . GLY A 1 390 ? -5.901 39.125 -2.593 1.00 39.59 390 GLY A N 1
ATOM 2928 C CA . GLY A 1 390 ? -5.145 40.356 -2.496 1.00 39.59 390 GLY A CA 1
ATOM 2929 C C . GLY A 1 390 ? -3.854 40.169 -1.725 1.00 39.59 390 GLY A C 1
ATOM 2930 O O . GLY A 1 390 ? -3.640 40.866 -0.746 1.00 39.59 390 GLY A O 1
ATOM 2931 N N . LEU A 1 391 ? -3.000 39.246 -2.166 1.00 37.91 391 LEU A N 1
ATOM 2932 C CA . LEU A 1 391 ? -1.552 39.310 -1.956 1.00 37.91 391 LEU A CA 1
ATOM 2933 C C . LEU A 1 391 ? -0.879 38.578 -3.122 1.00 37.91 391 LEU A C 1
ATOM 2935 O O . LEU A 1 391 ? -0.443 37.433 -3.026 1.00 37.91 391 LEU A O 1
ATOM 2939 N N . GLU A 1 392 ? -0.807 39.276 -4.255 1.00 44.34 392 GLU A N 1
ATOM 2940 C CA . GLU A 1 392 ? 0.164 38.997 -5.306 1.00 44.34 392 GLU A CA 1
ATOM 2941 C C . GLU A 1 392 ? 1.581 39.090 -4.714 1.00 44.34 392 GLU A C 1
ATOM 2943 O O . GLU A 1 392 ? 2.222 40.136 -4.720 1.00 44.34 392 GLU A O 1
ATOM 2948 N N . SER A 1 393 ? 2.094 37.989 -4.176 1.00 42.69 393 SER A N 1
ATOM 2949 C CA . SER A 1 393 ? 3.528 37.725 -4.217 1.00 42.69 393 SER A CA 1
ATOM 2950 C C . SER A 1 393 ? 3.739 36.219 -4.229 1.00 42.69 393 SER A C 1
ATOM 2952 O O . SER A 1 393 ? 3.507 35.511 -3.251 1.00 42.69 393 SER A O 1
ATOM 2954 N N . ALA A 1 394 ? 4.124 35.731 -5.403 1.00 46.06 394 ALA A N 1
ATOM 2955 C CA . ALA A 1 394 ? 4.481 34.354 -5.660 1.00 46.06 394 ALA A CA 1
ATOM 2956 C C . ALA A 1 394 ? 5.591 33.899 -4.704 1.00 46.06 394 ALA A C 1
ATOM 2958 O O . ALA A 1 394 ? 6.774 34.148 -4.929 1.00 46.06 394 ALA A O 1
ATOM 2959 N N . VAL A 1 395 ? 5.219 33.171 -3.659 1.00 49.94 395 VAL A N 1
ATOM 2960 C CA . VAL A 1 395 ? 6.158 32.326 -2.932 1.00 49.94 395 VAL A CA 1
ATOM 2961 C C . VAL A 1 395 ? 5.699 30.901 -3.167 1.00 49.94 395 VAL A C 1
ATOM 2963 O O . VAL A 1 395 ? 4.856 30.368 -2.449 1.00 49.94 395 VAL A O 1
ATOM 2966 N N . SER A 1 396 ? 6.239 30.317 -4.242 1.00 61.81 396 SER A N 1
ATOM 2967 C CA . SER A 1 396 ? 6.087 28.904 -4.596 1.00 61.81 396 SER A CA 1
ATOM 2968 C C . SER A 1 396 ? 6.196 28.025 -3.339 1.00 61.81 396 SER A C 1
ATOM 2970 O O . SER A 1 396 ? 7.037 28.317 -2.481 1.00 61.81 396 SER A O 1
ATOM 2972 N N . PRO A 1 397 ? 5.453 26.908 -3.231 1.00 57.56 397 PRO A N 1
ATOM 2973 C CA . PRO A 1 397 ? 5.610 25.939 -2.140 1.00 57.56 397 PRO A CA 1
ATOM 2974 C C . PRO A 1 397 ? 7.076 25.537 -1.900 1.00 57.56 397 PRO A C 1
ATOM 2976 O O . PRO A 1 397 ? 7.500 25.278 -0.776 1.00 57.56 397 PRO A O 1
ATOM 2979 N N . ARG A 1 398 ? 7.900 25.577 -2.955 1.00 55.56 398 ARG A N 1
ATOM 2980 C CA . ARG A 1 398 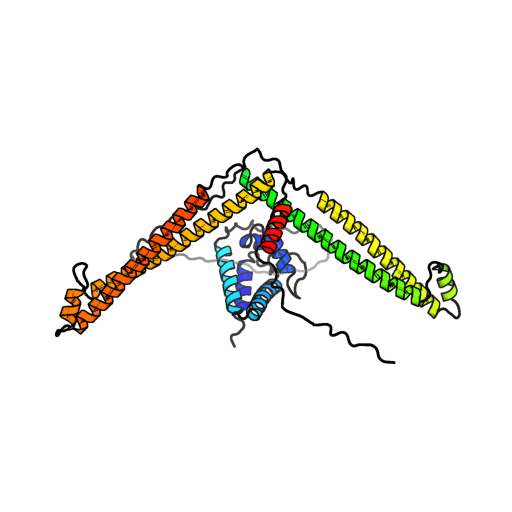? 9.344 25.333 -2.888 1.00 55.56 398 ARG A CA 1
ATOM 2981 C C . ARG A 1 398 ? 10.103 26.390 -2.076 1.00 55.56 398 ARG A C 1
ATOM 2983 O O . ARG A 1 398 ? 11.049 26.046 -1.374 1.00 55.56 398 ARG A O 1
ATOM 2990 N N . ALA A 1 399 ? 9.684 27.649 -2.146 1.00 59.34 399 ALA A N 1
ATOM 2991 C CA . ALA A 1 399 ? 10.243 28.747 -1.367 1.00 59.34 399 ALA A CA 1
ATOM 2992 C C . ALA A 1 399 ? 9.748 28.733 0.091 1.00 59.34 399 ALA A C 1
ATOM 2994 O O . ALA A 1 399 ? 10.524 29.050 0.986 1.00 59.34 399 ALA A O 1
ATOM 2995 N N . GLN A 1 400 ? 8.527 28.252 0.357 1.00 63.78 400 GLN A N 1
ATOM 2996 C CA . GLN A 1 400 ? 8.054 28.019 1.731 1.00 63.78 400 GLN A CA 1
ATOM 2997 C C . GLN A 1 400 ? 8.833 26.883 2.418 1.00 63.78 400 GLN A C 1
ATOM 2999 O O . GLN A 1 400 ? 9.253 27.025 3.564 1.00 63.78 400 GLN A O 1
ATOM 3004 N N . ILE A 1 401 ? 9.120 25.790 1.699 1.00 67.44 401 ILE A N 1
ATOM 3005 C CA . ILE A 1 401 ? 9.961 24.688 2.204 1.00 67.44 401 ILE A CA 1
ATOM 3006 C C . ILE A 1 401 ? 11.415 25.146 2.415 1.00 67.44 401 ILE A C 1
ATOM 3008 O O . ILE A 1 401 ? 12.056 24.733 3.381 1.00 67.44 401 ILE A O 1
ATOM 3012 N N . ALA A 1 402 ? 11.947 26.004 1.538 1.00 66.88 402 ALA A N 1
ATOM 3013 C CA . ALA A 1 402 ? 13.282 26.576 1.709 1.00 66.88 402 ALA A CA 1
ATOM 3014 C C . ALA A 1 402 ? 13.355 27.503 2.935 1.00 66.88 402 ALA A C 1
ATOM 3016 O O . ALA A 1 402 ? 14.282 27.375 3.732 1.00 66.88 402 ALA A O 1
ATOM 3017 N N . ALA A 1 403 ? 12.346 28.355 3.136 1.00 68.56 403 ALA A N 1
ATOM 3018 C CA . ALA A 1 403 ? 12.251 29.223 4.307 1.00 68.56 403 ALA A CA 1
ATOM 3019 C C . ALA A 1 403 ? 12.107 28.419 5.611 1.00 68.56 403 ALA A C 1
ATOM 3021 O O . ALA A 1 403 ? 12.748 28.749 6.607 1.00 68.56 403 ALA A O 1
ATOM 3022 N N . ALA A 1 404 ? 11.338 27.325 5.599 1.00 69.12 404 ALA A N 1
ATOM 3023 C CA . ALA A 1 404 ? 11.214 26.427 6.747 1.00 69.12 404 ALA A CA 1
ATOM 3024 C C . ALA A 1 404 ? 12.547 25.737 7.094 1.00 69.12 404 ALA A C 1
ATOM 3026 O O . ALA A 1 404 ? 12.904 25.661 8.266 1.00 69.12 404 ALA A O 1
ATOM 3027 N N . LYS A 1 405 ? 13.324 25.301 6.090 1.00 73.88 405 LYS A N 1
ATOM 3028 C CA . LYS A 1 405 ? 14.670 24.737 6.306 1.00 73.88 405 LYS A CA 1
ATOM 3029 C C . LYS A 1 405 ? 15.669 25.761 6.845 1.00 73.88 405 LYS A C 1
ATOM 3031 O O . LYS A 1 405 ? 16.512 25.410 7.662 1.00 73.88 405 LYS A O 1
ATOM 3036 N N . GLU A 1 406 ? 15.583 27.011 6.400 1.00 74.25 406 GLU A N 1
ATOM 3037 C CA . GLU A 1 406 ? 16.446 28.084 6.902 1.00 74.25 406 GLU A CA 1
ATOM 3038 C C . GLU A 1 406 ? 16.098 28.472 8.352 1.00 74.25 406 GLU A C 1
ATOM 3040 O O . GLU A 1 406 ? 16.980 28.799 9.144 1.00 74.25 406 GLU A O 1
ATOM 3045 N N . LEU A 1 407 ? 14.816 28.406 8.725 1.00 74.81 407 LEU A N 1
ATOM 3046 C CA . LEU A 1 407 ? 14.364 28.594 10.105 1.00 74.81 407 LEU A CA 1
ATOM 3047 C C . LEU A 1 407 ? 14.829 27.455 11.018 1.00 74.81 407 LEU A C 1
ATOM 3049 O O . LEU A 1 407 ? 15.314 27.726 12.114 1.00 74.81 407 LEU A O 1
ATOM 3053 N N . ASP A 1 408 ? 14.754 26.210 10.550 1.00 70.06 408 ASP A N 1
ATOM 3054 C CA . ASP A 1 408 ? 15.224 25.035 11.290 1.00 70.06 408 ASP A CA 1
ATOM 3055 C C . ASP A 1 408 ? 16.749 25.068 11.506 1.00 70.06 408 ASP A C 1
ATOM 3057 O O . ASP A 1 408 ? 17.224 24.841 12.617 1.00 70.06 408 ASP A O 1
ATOM 3061 N N . SER A 1 409 ? 17.533 25.495 10.504 1.00 72.81 409 SER A N 1
ATOM 3062 C CA . SER A 1 409 ? 18.989 25.649 10.671 1.00 72.81 409 SER A CA 1
ATOM 3063 C C . SER A 1 409 ? 19.380 26.797 11.608 1.00 72.81 409 SER A C 1
ATOM 3065 O O . SER A 1 409 ? 20.466 26.776 12.183 1.00 72.81 409 SER A O 1
ATOM 3067 N N . LYS A 1 410 ? 18.532 27.825 11.745 1.00 74.25 410 LYS A N 1
ATOM 3068 C CA . LYS A 1 410 ? 18.748 28.939 12.686 1.00 74.25 410 LYS A CA 1
ATOM 3069 C C . LYS A 1 410 ? 18.322 28.585 14.108 1.00 74.25 410 LYS A C 1
ATOM 3071 O O . LYS A 1 410 ? 18.922 29.089 15.053 1.00 74.25 410 LYS A O 1
ATOM 3076 N N . LEU A 1 411 ? 17.301 27.745 14.260 1.00 73.50 411 LEU A N 1
ATOM 3077 C CA . LEU A 1 411 ? 16.803 27.292 15.560 1.00 73.50 411 LEU A CA 1
ATOM 3078 C C . LEU A 1 411 ? 17.615 26.123 16.125 1.00 73.50 411 LEU A C 1
ATOM 3080 O O . LEU A 1 411 ? 17.664 25.965 17.342 1.00 73.50 411 LEU A O 1
ATOM 3084 N N . ASN A 1 412 ? 18.280 25.350 15.265 1.00 70.44 412 ASN A N 1
ATOM 3085 C CA . ASN A 1 412 ? 19.079 24.192 15.650 1.00 70.44 412 ASN A CA 1
ATOM 3086 C C . ASN A 1 412 ? 20.478 24.241 14.997 1.00 70.44 412 ASN A C 1
ATOM 3088 O O . ASN A 1 412 ? 20.792 23.429 14.121 1.00 70.44 412 ASN A O 1
ATOM 3092 N N . PRO A 1 413 ? 21.335 25.214 15.369 1.00 62.88 413 PRO A N 1
ATOM 3093 C CA . PRO A 1 413 ? 22.698 25.248 14.857 1.00 62.88 413 PRO A CA 1
ATOM 3094 C C . PRO A 1 413 ? 23.434 23.964 15.281 1.00 62.88 413 PRO A C 1
ATOM 3096 O O . PRO A 1 413 ? 23.310 23.541 16.435 1.00 62.88 413 PRO A O 1
ATOM 3099 N N . PRO A 1 414 ? 24.193 23.318 14.377 1.00 49.31 414 PRO A N 1
ATOM 3100 C CA . PRO A 1 414 ? 24.948 22.124 14.726 1.00 49.31 414 PRO A CA 1
ATOM 3101 C C . PRO A 1 414 ? 25.933 22.461 15.847 1.00 49.31 414 PRO A C 1
ATOM 3103 O O . PRO A 1 414 ? 26.645 23.462 15.779 1.00 49.31 414 PRO A O 1
ATOM 3106 N N . ALA A 1 415 ? 25.951 21.626 16.886 1.00 53.62 415 ALA A N 1
ATOM 3107 C CA . ALA A 1 415 ? 26.863 21.770 18.008 1.00 53.62 415 ALA A CA 1
ATOM 3108 C C . ALA A 1 415 ? 28.312 21.754 17.496 1.00 53.62 415 ALA A C 1
ATOM 3110 O O . ALA A 1 415 ? 28.805 20.718 17.047 1.00 53.62 415 ALA A O 1
ATOM 3111 N N . GLU A 1 416 ? 28.982 22.908 17.550 1.00 47.53 416 GLU A N 1
ATOM 3112 C CA . GLU A 1 416 ? 30.418 23.014 17.311 1.00 47.53 416 GLU A CA 1
ATOM 3113 C C . GLU A 1 416 ? 31.148 22.172 18.361 1.00 47.53 416 GLU A C 1
ATOM 3115 O O . GLU A 1 416 ? 31.272 22.530 19.535 1.00 47.53 416 GLU A O 1
ATOM 3120 N N . GLY A 1 417 ? 31.587 20.996 17.920 1.00 45.16 417 GLY A N 1
ATOM 3121 C CA . GLY A 1 417 ? 32.461 20.118 18.667 1.00 45.16 417 GLY A CA 1
ATOM 3122 C C . GLY A 1 417 ? 33.804 20.793 18.902 1.00 45.16 417 GLY A C 1
ATOM 3123 O O . GLY A 1 417 ? 34.503 21.186 17.970 1.00 45.16 417 GLY A O 1
ATOM 3124 N N . ALA A 1 418 ? 34.152 20.884 20.179 1.00 50.44 418 ALA A N 1
ATOM 3125 C CA . ALA A 1 418 ? 35.476 21.185 20.678 1.00 50.44 418 ALA A CA 1
ATOM 3126 C C . ALA A 1 418 ? 36.544 20.320 19.986 1.00 50.44 418 ALA A C 1
ATOM 3128 O O . ALA A 1 418 ? 36.511 19.093 20.049 1.00 50.44 418 ALA A O 1
ATOM 3129 N N . GLY A 1 419 ? 37.518 20.982 19.372 1.00 42.53 419 GLY A N 1
ATOM 3130 C CA . GLY A 1 419 ? 38.680 20.357 18.752 1.00 42.53 419 GLY A CA 1
ATOM 3131 C C . GLY A 1 419 ? 39.797 21.378 18.606 1.00 42.53 419 GLY A C 1
ATOM 3132 O O . GLY A 1 419 ? 40.170 21.745 17.500 1.00 42.53 419 GLY A O 1
ATOM 3133 N N . GLY A 1 420 ? 40.270 21.908 19.735 1.00 44.59 420 GLY A N 1
ATOM 3134 C CA . GLY A 1 420 ? 41.470 22.731 19.768 1.00 44.59 420 GLY A CA 1
ATOM 3135 C C . GLY A 1 420 ? 42.705 21.862 19.560 1.00 44.59 420 GLY A C 1
ATOM 3136 O O . GLY A 1 420 ? 43.119 21.165 20.482 1.00 44.59 420 GLY A O 1
ATOM 3137 N N . GLU A 1 421 ? 43.314 21.938 18.380 1.00 42.69 421 GLU A N 1
ATOM 3138 C CA . GLU A 1 421 ? 44.713 21.562 18.192 1.00 42.69 421 GLU A CA 1
ATOM 3139 C C . GLU A 1 421 ? 45.567 22.829 18.176 1.00 42.69 421 GLU A C 1
ATOM 3141 O O . GLU A 1 421 ? 45.558 23.633 17.243 1.00 42.69 421 GLU A O 1
ATOM 3146 N N . ALA A 1 422 ? 46.288 23.015 19.280 1.00 43.25 422 ALA A N 1
ATOM 3147 C CA . ALA A 1 422 ? 47.355 23.984 19.403 1.00 43.25 422 ALA A CA 1
ATOM 3148 C C . ALA A 1 422 ? 48.513 23.569 18.485 1.00 43.25 422 ALA A C 1
ATOM 3150 O O . ALA A 1 422 ? 49.217 22.595 18.751 1.00 43.25 422 ALA A O 1
ATOM 3151 N N . VAL A 1 423 ? 48.728 24.338 17.420 1.00 45.16 423 VAL A N 1
ATOM 3152 C CA . VAL A 1 423 ? 49.962 24.300 16.636 1.00 45.16 423 VAL A CA 1
ATOM 3153 C C . VAL A 1 423 ? 51.065 24.919 17.494 1.00 45.16 423 VAL A C 1
ATOM 3155 O O . VAL A 1 423 ? 51.149 26.137 17.639 1.00 45.16 423 VAL A O 1
ATOM 3158 N N . VAL A 1 424 ? 51.886 24.069 18.113 1.00 47.16 424 VAL A N 1
ATOM 3159 C CA . VAL A 1 424 ? 53.144 24.481 18.743 1.00 47.16 424 VAL A CA 1
ATOM 3160 C C . VAL A 1 424 ? 54.206 24.545 17.652 1.00 47.16 424 VAL A C 1
ATOM 3162 O O . VAL A 1 424 ? 54.672 23.531 17.137 1.00 47.16 424 VAL A O 1
ATOM 3165 N N . GLU A 1 425 ? 54.548 25.774 17.296 1.00 45.03 425 GLU A N 1
ATOM 3166 C CA . GLU A 1 425 ? 55.652 26.160 16.430 1.00 45.03 425 GLU A CA 1
ATOM 3167 C C . GLU A 1 425 ? 56.989 25.775 17.096 1.00 45.03 425 GLU A C 1
ATOM 3169 O O . GLU A 1 425 ? 57.312 26.241 18.191 1.00 45.03 425 GLU A O 1
ATOM 3174 N N . ALA A 1 426 ? 57.755 24.883 16.462 1.00 50.38 426 ALA A N 1
ATOM 3175 C CA . ALA A 1 426 ? 59.118 24.545 16.869 1.00 50.38 426 ALA A CA 1
ATOM 3176 C C . ALA A 1 426 ? 60.126 25.456 16.135 1.00 50.38 426 ALA A C 1
ATOM 3178 O O . ALA A 1 426 ? 59.960 25.693 14.936 1.00 50.38 426 ALA A O 1
ATOM 3179 N N . PRO A 1 427 ? 61.169 25.969 16.817 1.00 58.00 427 PRO A N 1
ATOM 3180 C CA . PRO A 1 427 ? 62.132 26.894 16.226 1.00 58.00 427 PRO A CA 1
ATOM 3181 C C . PRO A 1 427 ? 63.157 26.175 15.327 1.00 58.00 427 PRO A C 1
ATOM 3183 O O . PRO A 1 427 ? 63.376 24.971 15.478 1.00 58.00 427 PRO A O 1
ATOM 3186 N N . PRO A 1 428 ? 63.820 26.906 14.410 1.00 60.56 428 PRO A N 1
ATOM 3187 C CA . PRO A 1 428 ? 64.766 26.329 13.465 1.00 60.56 428 PRO A CA 1
ATOM 3188 C C . PRO A 1 428 ? 66.119 26.065 14.137 1.00 60.56 428 PRO A C 1
ATOM 3190 O O . PRO A 1 428 ? 66.615 26.902 14.893 1.00 60.56 428 PRO A O 1
ATOM 3193 N N . ALA A 1 429 ? 66.739 24.930 13.818 1.00 53.25 429 ALA A N 1
ATOM 3194 C CA . ALA A 1 429 ? 68.130 24.653 14.154 1.00 53.25 429 ALA A CA 1
ATOM 3195 C C . ALA A 1 429 ? 68.845 23.979 12.969 1.00 53.25 429 ALA A C 1
ATOM 3197 O O . ALA A 1 429 ? 68.445 22.894 12.555 1.00 53.25 429 ALA A O 1
ATOM 3198 N N . GLU A 1 430 ? 69.846 24.723 12.482 1.00 46.56 430 GLU A N 1
ATOM 3199 C CA . GLU A 1 430 ? 71.078 24.411 11.719 1.00 46.56 430 GLU A CA 1
ATOM 3200 C C . GLU A 1 430 ? 71.081 23.407 10.558 1.00 46.56 430 GLU A C 1
ATOM 3202 O O . GLU A 1 430 ? 70.924 22.185 10.774 1.00 46.56 430 GLU A O 1
#

Mean predicted aligned error: 21.86 Å